Protein 3OML (pdb70)

Solvent-accessible surface area: 28308 Å² total; per-residue (Å²): 158,169,16,103,78,58,78,0,13,0,1,26,0,21,68,39,39,0,81,17,2,0,37,38,2,12,115,98,41,3,100,2,12,0,24,101,11,101,115,1,12,95,62,2,118,180,52,67,29,120,6,74,45,15,222,48,58,10,70,68,0,66,136,2,30,169,15,2,0,5,23,23,43,75,109,60,68,90,47,126,144,164,30,58,149,106,10,109,63,68,0,18,26,16,7,44,112,0,9,88,85,0,6,87,24,10,36,59,135,15,93,181,126,93,26,0,3,1,0,0,12,1,12,32,26,9,44,157,43,88,192,23,18,50,0,34,22,42,0,9,70,23,2,13,40,28,1,54,71,21,5,125,119,0,47,237,30,58,0,16,0,1,0,0,0,25,91,220,68,176,66,85,109,142,77,138,86,66,74,86,47,137,56,12,2,65,35,0,8,114,7,0,21,104,62,1,157,56,53,29,9,35,22,20,1,9,42,57,147,47,52,122,33,92,147,65,108,18,108,27,40,59,58,62,60,30,67,138,49,103,78,61,148,128,64,39,170,117,22,139,88,81,42,68,61,104,96,70,32,132,89,44,62,56,149,74,89,36,72,42,44,113,113,95,64,69,90,102,10,148,144,44,15,48,108,44,38,64,57,45,27,137,10,91,22,161,71,4,30,38,1,1,76,0,0,21,3,27,103,174,52,92,85,6,64,51,4,16,95,81,106,40,111,92,27,24,6,3,0,0,2,0,3,2,3,1,10,48,4,34,91,77,58,129,187,156,103,47,19,38,0,27,1,34,9,44,50,123,51,41,53,50,33,38,1,65,3,55,0,82,61,68,14,95,19,123,106,74,90,2,30,13,27,0,18,47,4,53,3,60,30,130,114,47,136,43,3,1,100,5,12,0,14,19,61,70,112,80,156,88,91,96,53,26,32,84,56,61,115,43,21,159,116,161,34,78,21,77,22,122,38,95,3,58,152,96,12,2,38,61,1,56,118,15,15,16,146,49,60,26,19,73,48,73,122,83,0,111,138,51,62,47,184,55,29,20,5,4,28,7,0,3,3,0,3,0,0,15,0,0,1,56,79,55,4,98,7,59,19,66,70,1,63,2,0,2,0,102,30,32,29,70,4,72,21,30,27,21,0,71,0,2,0,2,106,88,53,86,69,0,4,2,72,0,12,2,66,101,82,55,132,69,3,1,11,18,2,8,0,30,18,143

InterPro domains:
  IPR002347 Short-chain dehydrogenase/reductase SDR [PF00106] (13-199)
  IPR002347 Short-chain dehydrogenase/reductase SDR [PR00080] (94-105)
  IPR002347 Short-chain dehydrogenase/reductase SDR [PR00080] (147-155)
  IPR002347 Short-chain dehydrogenase/reductase SDR [PR00080] (167-186)
  IPR002347 Short-chain dehydrogenase/reductase SDR [PR00081] (14-31)
  IPR002347 Short-chain dehydrogenase/reductase SDR [PR00081] (94-105)
  IPR002347 Short-chain dehydrogenase/reductase SDR [PR00081] (141-157)
  IPR002347 Short-chain dehydrogenase/reductase SDR [PR00081] (167-186)
  IPR002539 MaoC-like dehydratase domain [PF01575] (468-585)
  IPR020904 Short-chain dehydrogenase/reductase, conserved site [PS00061] (154-182)
  IPR029069 HotDog domain superfamily [SSF54637] (316-460)
  IPR029069 HotDog domain superfamily [SSF54637] (471-588)
  IPR036291 NAD(P)-binding domain superfamily [SSF51735] (8-253)
  IPR051687 Peroxisomal Beta-Oxidation Enzymes [PTHR45024] (7-593)
  IPR054357 Peroxisomal multifunctional enzyme type 2-like, N-terminal domain [PF22622] (318-450)
  IPR057326 Ketoreductase domain [SM00822] (13-206)

CATH classification: 3.40.50.720 (+2 more: 1.10.287.4290, 3.10.129.10)

B-factor: mean 65.85, std 28.82, range [20.0, 163.74]

Nearest PDB structures (foldseek):
  3oml-assembly1_A  TM=1.002E+00  e=0.000E+00  Drosophila melanogaster
  1s9c-assembly4_H  TM=9.580E-01  e=1.812E-35  Homo sapiens
  1s9c-assembly6_K  TM=9.482E-01  e=1.812E-35  Homo sapiens
  1s9c-assembly2_C  TM=9.251E-01  e=4.305E-36  Homo sapiens
  1s9c-assembly2_D  TM=9.267E-01  e=1.200E-33  Homo sapiens

Structure (mmCIF, N/CA/C/O backbone):
data_3OML
#
_entry.id   3OML
#
_cell.length_a   114.480
_cell.length_b   114.480
_cell.length_c   89.110
_cell.angle_alpha   90.00
_cell.angle_beta   90.00
_cell.angle_gamma   90.00
#
_symmetry.space_group_name_H-M   'P 43 21 2'
#
loop_
_entity.id
_entity.type
_entity.pdbx_description
1 polymer 'Peroxisomal Multifunctional Enzyme Type 2, CG3415'
2 water water
#
loop_
_atom_site.group_PDB
_atom_site.id
_atom_site.type_symbol
_atom_site.label_atom_id
_atom_site.label_alt_id
_atom_site.label_comp_id
_atom_site.label_asym_id
_atom_site.label_entity_id
_atom_site.label_seq_id
_atom_site.pdbx_PDB_ins_code
_atom_site.Cartn_x
_atom_site.Cartn_y
_atom_site.Cartn_z
_atom_site.occupancy
_atom_site.B_iso_or_equiv
_atom_site.auth_seq_id
_atom_site.auth_comp_id
_atom_site.auth_asym_id
_atom_site.auth_atom_id
_atom_site.pdbx_PDB_model_num
ATOM 1 N N . LEU A 1 15 ? -41.885 34.102 18.786 1.00 111.80 8 LEU A N 1
ATOM 2 C CA . LEU A 1 15 ? -43.310 34.547 18.699 1.00 109.05 8 LEU A CA 1
ATOM 3 C C . LEU A 1 15 ? -44.265 33.379 18.471 1.00 109.37 8 LEU A C 1
ATOM 4 O O . LEU A 1 15 ? -44.411 32.889 17.346 1.00 106.12 8 LEU A O 1
ATOM 9 N N . ARG A 1 16 ? -44.929 32.957 19.545 1.00 113.79 9 ARG A N 1
ATOM 10 C CA . ARG A 1 16 ? -45.759 31.753 19.531 1.00 115.55 9 ARG A CA 1
ATOM 11 C C . ARG A 1 16 ? -47.236 31.983 19.846 1.00 114.99 9 ARG A C 1
ATOM 12 O O . ARG A 1 16 ? -47.655 33.093 20.183 1.00 113.28 9 ARG A O 1
ATOM 20 N N . TYR A 1 17 ? -48.011 30.905 19.737 1.00 116.67 10 TYR A N 1
ATOM 21 C CA . TYR A 1 17 ? -49.457 30.930 19.962 1.00 116.85 10 TYR A CA 1
ATOM 22 C C . TYR A 1 17 ? -49.895 29.854 20.962 1.00 123.60 10 TYR A C 1
ATOM 23 O O . TYR A 1 17 ? -50.895 29.155 20.756 1.00 124.50 10 TYR A O 1
ATOM 32 N N . ASP A 1 18 ? -49.139 29.722 22.045 1.00 128.52 11 ASP A N 1
ATOM 33 C CA . ASP A 1 18 ? -49.491 28.776 23.087 1.00 135.67 11 ASP A CA 1
ATOM 34 C C . ASP A 1 18 ? -50.773 29.225 23.786 1.00 137.07 11 ASP A C 1
ATOM 35 O O . ASP A 1 18 ? -51.024 30.429 23.923 1.00 134.18 11 ASP A O 1
ATOM 40 N N . GLY A 1 19 ? -51.593 28.248 24.175 1.00 141.38 12 GLY A N 1
ATOM 41 C CA . GLY A 1 19 ? -52.877 28.494 24.826 1.00 143.45 12 GLY A CA 1
ATOM 42 C C . GLY A 1 19 ? -53.941 29.144 23.958 1.00 137.45 12 GLY A C 1
ATOM 43 O O . GLY A 1 19 ? -54.863 29.775 24.487 1.00 138.40 12 GLY A O 1
ATOM 44 N N . ARG A 1 20 ? -53.814 28.989 22.636 1.00 131.56 13 ARG A N 1
ATOM 45 C CA . ARG A 1 20 ? -54.739 29.576 21.657 1.00 125.41 13 ARG A CA 1
ATOM 46 C C . ARG A 1 20 ? -55.381 28.514 20.750 1.00 125.08 13 ARG A C 1
ATOM 47 O O . ARG A 1 20 ? -54.704 27.592 20.290 1.00 125.84 13 ARG A O 1
ATOM 55 N N . VAL A 1 21 ? -56.678 28.666 20.481 1.00 124.13 14 VAL A N 1
ATOM 56 C CA . VAL A 1 21 ? -57.398 27.809 19.529 1.00 123.63 14 VAL A CA 1
ATOM 57 C C . VAL A 1 21 ? -57.790 28.624 18.295 1.00 116.78 14 VAL A C 1
ATOM 58 O O . VAL A 1 21 ? -58.449 29.655 18.421 1.00 114.75 14 VAL A O 1
ATOM 62 N N . ALA A 1 22 ? -57.385 28.154 17.112 1.00 113.41 15 ALA A N 1
ATOM 63 C CA . ALA A 1 22 ? -57.705 28.813 15.845 1.00 107.00 15 ALA A CA 1
ATOM 64 C C . ALA A 1 22 ? -58.593 27.969 14.931 1.00 107.24 15 ALA A C 1
ATOM 65 O O . ALA A 1 22 ? -58.408 26.757 14.823 1.00 110.88 15 ALA A O 1
ATOM 67 N N . VAL A 1 23 ? -59.535 28.628 14.256 1.00 103.55 16 VAL A N 1
ATOM 68 C CA . VAL A 1 23 ? -60.412 27.971 13.286 1.00 103.12 16 VAL A CA 1
ATOM 69 C C . VAL A 1 23 ? -60.184 28.537 11.884 1.00 96.80 16 VAL A C 1
ATOM 70 O O . VAL A 1 23 ? -60.332 29.741 11.654 1.00 93.16 16 VAL A O 1
ATOM 74 N N . VAL A 1 24 ? -59.809 27.662 10.953 1.00 95.87 17 VAL A N 1
ATOM 75 C CA . VAL A 1 24 ? -59.622 28.051 9.562 1.00 90.28 17 VAL A CA 1
ATOM 76 C C . VAL A 1 24 ? -60.623 27.342 8.650 1.00 91.17 17 VAL A C 1
ATOM 77 O O . VAL A 1 24 ? -60.652 26.118 8.583 1.00 94.69 17 VAL A O 1
ATOM 81 N N . THR A 1 25 ? -61.445 28.129 7.961 1.00 87.93 18 THR A N 1
ATOM 82 C CA . THR A 1 25 ? -62.346 27.603 6.945 1.00 88.37 18 THR A CA 1
ATOM 83 C C . THR A 1 25 ? -61.610 27.509 5.616 1.00 85.22 18 THR A C 1
ATOM 84 O O . THR A 1 25 ? -60.716 28.316 5.335 1.00 79.97 18 THR A O 1
ATOM 88 N N . GLY A 1 26 ? -61.993 26.520 4.808 1.00 87.67 19 GLY A N 1
ATOM 89 C CA . GLY A 1 26 ? -61.327 26.225 3.539 1.00 85.81 19 GLY A CA 1
ATOM 90 C C . GLY A 1 26 ? -59.859 25.903 3.730 1.00 84.80 19 GLY A C 1
ATOM 91 O O . GLY A 1 26 ? -59.015 26.289 2.909 1.00 81.09 19 GLY A O 1
ATOM 92 N N . ALA A 1 27 ? -59.563 25.211 4.828 1.00 88.44 20 ALA A N 1
ATOM 93 C CA . ALA A 1 27 ? -58.200 24.853 5.206 1.00 88.66 20 ALA A CA 1
ATOM 94 C C . ALA A 1 27 ? -57.724 23.587 4.507 1.00 91.34 20 ALA A C 1
ATOM 95 O O . ALA A 1 27 ? -56.589 23.152 4.713 1.00 91.84 20 ALA A O 1
ATOM 97 N N . GLY A 1 28 ? -58.597 22.996 3.692 1.00 93.47 21 GLY A N 1
ATOM 98 C CA . GLY A 1 28 ? -58.258 21.805 2.920 1.00 96.13 21 GLY A CA 1
ATOM 99 C C . GLY A 1 28 ? -57.116 22.060 1.955 1.00 91.98 21 GLY A C 1
ATOM 100 O O . GLY A 1 28 ? -56.299 21.170 1.719 1.00 93.95 21 GLY A O 1
ATOM 101 N N . ALA A 1 29 ? -57.052 23.282 1.418 1.00 86.75 22 ALA A N 1
ATOM 102 C CA . ALA A 1 29 ? -56.080 23.646 0.380 1.00 82.57 22 ALA A CA 1
ATOM 103 C C . ALA A 1 29 ? -55.684 25.135 0.385 1.00 77.26 22 ALA A C 1
ATOM 104 O O . ALA A 1 29 ? -56.200 25.930 1.180 1.00 76.19 22 ALA A O 1
ATOM 106 N N . GLY A 1 30 ? -54.739 25.487 -0.492 1.00 74.05 23 GLY A N 1
ATOM 107 C CA . GLY A 1 30 ? -54.357 26.875 -0.757 1.00 68.74 23 GLY A CA 1
ATOM 108 C C . GLY A 1 30 ? -53.975 27.712 0.453 1.00 67.50 23 GLY A C 1
ATOM 109 O O . GLY A 1 30 ? -53.233 27.246 1.328 1.00 69.33 23 GLY A O 1
ATOM 110 N N . LEU A 1 31 ? -54.477 28.952 0.489 1.00 64.32 24 LEU A N 1
ATOM 111 C CA . LEU A 1 31 ? -54.304 29.866 1.634 1.00 63.34 24 LEU A CA 1
ATOM 112 C C . LEU A 1 31 ? -54.675 29.232 2.987 1.00 67.51 24 LEU A C 1
ATOM 113 O O . LEU A 1 31 ? -53.867 29.233 3.922 1.00 68.46 24 LEU A O 1
ATOM 118 N N . GLY A 1 32 ? -55.886 28.682 3.074 1.00 70.44 25 GLY A N 1
ATOM 119 C CA . GLY A 1 32 ? -56.374 28.032 4.299 1.00 75.24 25 GLY A CA 1
ATOM 120 C C . GLY A 1 32 ? -55.414 26.991 4.836 1.00 78.66 25 GLY A C 1
ATOM 121 O O . GLY A 1 32 ? -54.986 27.062 5.988 1.00 80.42 25 GLY A O 1
ATOM 122 N N . ARG A 1 33 ? -55.073 26.027 3.985 1.00 80.35 26 ARG A N 1
ATOM 123 C CA . ARG A 1 33 ? -54.101 24.991 4.311 1.00 83.64 26 ARG A CA 1
ATOM 124 C C . ARG A 1 33 ? -52.856 25.566 4.991 1.00 82.22 26 ARG A C 1
ATOM 125 O O . ARG A 1 33 ? -52.444 25.071 6.041 1.00 85.52 26 ARG A O 1
ATOM 133 N N . GLU A 1 34 ? -52.266 26.607 4.404 1.00 77.51 27 GLU A N 1
ATOM 134 C CA . GLU A 1 34 ? -51.028 27.162 4.946 1.00 76.47 27 GLU A CA 1
ATOM 135 C C . GLU A 1 34 ? -51.228 27.974 6.223 1.00 76.31 27 GLU A C 1
ATOM 136 O O . GLU A 1 34 ? -50.321 28.033 7.064 1.00 77.63 27 GLU A O 1
ATOM 142 N N . TYR A 1 35 ? -52.402 28.593 6.373 1.00 74.89 28 TYR A N 1
ATOM 143 C CA . TYR A 1 35 ? -52.778 29.202 7.661 1.00 75.53 28 TYR A CA 1
ATOM 144 C C . TYR A 1 35 ? -52.808 28.119 8.734 1.00 81.06 28 TYR A C 1
ATOM 145 O O . TYR A 1 35 ? -52.349 28.335 9.854 1.00 82.84 28 TYR A O 1
ATOM 154 N N . ALA A 1 36 ? -53.337 26.952 8.369 1.00 84.24 29 ALA A N 1
ATOM 155 C CA . ALA A 1 36 ? -53.410 25.800 9.272 1.00 90.47 29 ALA A CA 1
ATOM 156 C C . ALA A 1 36 ? -52.033 25.356 9.771 1.00 92.68 29 ALA A C 1
ATOM 157 O O . ALA A 1 36 ? -51.813 25.255 10.981 1.00 96.27 29 ALA A O 1
ATOM 159 N N . LEU A 1 37 ? -51.116 25.121 8.834 1.00 91.21 30 LEU A N 1
ATOM 160 C CA . LEU A 1 37 ? -49.757 24.636 9.130 1.00 93.64 30 LEU A CA 1
ATOM 161 C C . LEU A 1 37 ? -48.931 25.578 10.009 1.00 93.08 30 LEU A C 1
ATOM 162 O O . LEU A 1 37 ? -48.297 25.134 10.971 1.00 97.32 30 LEU A O 1
ATOM 167 N N . LEU A 1 38 ? -48.935 26.865 9.666 1.00 88.57 31 LEU A N 1
ATOM 168 C CA . LEU A 1 38 ? -48.175 27.872 10.404 1.00 87.83 31 LEU A CA 1
ATOM 169 C C . LEU A 1 38 ? -48.711 28.078 11.827 1.00 91.33 31 LEU A C 1
ATOM 170 O O . LEU A 1 38 ? -47.934 28.126 12.783 1.00 94.42 31 LEU A O 1
ATOM 175 N N . PHE A 1 39 ? -50.031 28.190 11.967 1.00 91.47 32 PHE A N 1
ATOM 176 C CA . PHE A 1 39 ? -50.653 28.269 13.292 1.00 95.30 32 PHE A CA 1
ATOM 177 C C . PHE A 1 39 ? -50.247 27.085 14.188 1.00 101.93 32 PHE A C 1
ATOM 178 O O . PHE A 1 39 ? -49.892 27.275 15.354 1.00 105.53 32 PHE A O 1
ATOM 186 N N . ALA A 1 40 ? -50.295 25.871 13.637 1.00 104.04 33 ALA A N 1
ATOM 187 C CA . ALA A 1 40 ? -49.869 24.668 14.358 1.00 110.45 33 ALA A CA 1
ATOM 188 C C . ALA A 1 40 ? -48.354 24.651 14.555 1.00 111.28 33 ALA A C 1
ATOM 189 O O . ALA A 1 40 ? -47.870 24.296 15.630 1.00 116.14 33 ALA A O 1
ATOM 191 N N . GLU A 1 41 ? -47.617 25.047 13.516 1.00 106.96 34 GLU A N 1
ATOM 192 C CA . GLU A 1 41 ? -46.159 25.174 13.580 1.00 107.42 34 GLU A CA 1
ATOM 193 C C . GLU A 1 41 ? -45.715 25.967 14.812 1.00 109.72 34 GLU A C 1
ATOM 194 O O . GLU A 1 41 ? -44.766 25.577 15.496 1.00 113.53 34 GLU A O 1
ATOM 200 N N . ARG A 1 42 ? -46.425 27.061 15.100 1.00 107.55 35 ARG A N 1
ATOM 201 C CA . ARG A 1 42 ? -46.063 27.956 16.207 1.00 109.25 35 ARG A CA 1
ATOM 202 C C . ARG A 1 42 ? -46.937 27.821 17.462 1.00 113.60 35 ARG A C 1
ATOM 203 O O . ARG A 1 42 ? -47.220 28.812 18.135 1.00 113.44 35 ARG A O 1
ATOM 211 N N . GLY A 1 43 ? -47.360 26.598 17.774 1.00 118.03 36 GLY A N 1
ATOM 212 C CA . GLY A 1 43 ? -47.947 26.305 19.081 1.00 123.35 36 GLY A CA 1
ATOM 213 C C . GLY A 1 43 ? -49.461 26.254 19.230 1.00 123.62 36 GLY A C 1
ATOM 214 O O . GLY A 1 43 ? -49.956 25.644 20.179 1.00 129.29 36 GLY A O 1
ATOM 215 N N . ALA A 1 44 ? -50.205 26.893 18.325 1.00 117.64 37 ALA A N 1
ATOM 216 C CA . ALA A 1 44 ? -51.674 26.907 18.429 1.00 117.81 37 ALA A CA 1
ATOM 217 C C . ALA A 1 44 ? -52.308 25.558 18.078 1.00 120.74 37 ALA A C 1
ATOM 218 O O . ALA A 1 44 ? -51.820 24.852 17.189 1.00 119.74 37 ALA A O 1
ATOM 220 N N . LYS A 1 45 ? -53.386 25.203 18.780 1.00 124.47 38 LYS A N 1
ATOM 221 C CA . LYS A 1 45 ? -54.173 24.027 18.408 1.00 127.11 38 LYS A CA 1
ATOM 222 C C . LYS A 1 45 ? -55.337 24.421 17.490 1.00 122.91 38 LYS A C 1
ATOM 223 O O . LYS A 1 45 ? -56.129 25.318 17.802 1.00 121.20 38 LYS A O 1
ATOM 229 N N . VAL A 1 46 ? -55.402 23.733 16.350 1.00 121.32 39 VAL A N 1
ATOM 230 C CA . VAL A 1 46 ? -56.103 24.203 15.149 1.00 116.01 39 VAL A CA 1
ATOM 231 C C . VAL A 1 46 ? -57.288 23.312 14.755 1.00 119.25 39 VAL A C 1
ATOM 232 O O . VAL A 1 46 ? -57.257 22.093 14.953 1.00 124.52 39 VAL A O 1
ATOM 236 N N . VAL A 1 47 ? -58.326 23.935 14.197 1.00 116.41 40 VAL A N 1
ATOM 237 C CA . VAL A 1 47 ? -59.422 23.214 13.553 1.00 118.55 40 VAL A CA 1
ATOM 238 C C . VAL A 1 47 ? -59.377 23.450 12.040 1.00 113.28 40 VAL A C 1
ATOM 239 O O . VAL A 1 47 ? -59.576 24.575 11.569 1.00 107.95 40 VAL A O 1
ATOM 243 N N . VAL A 1 48 ? -59.095 22.382 11.292 1.00 114.93 41 VAL A N 1
ATOM 244 C CA . VAL A 1 48 ? -59.104 22.427 9.833 1.00 111.02 41 VAL A CA 1
ATOM 245 C C . VAL A 1 48 ? -60.523 22.135 9.331 1.00 113.24 41 VAL A C 1
ATOM 246 O O . VAL A 1 48 ? -60.988 21.005 9.391 1.00 118.97 41 VAL A O 1
ATOM 250 N N . ASN A 1 49 ? -61.225 23.168 8.873 1.00 109.83 42 ASN A N 1
ATOM 251 C CA . ASN A 1 49 ? -62.592 22.998 8.371 1.00 111.98 42 ASN A CA 1
ATOM 252 C C . ASN A 1 49 ? -62.652 22.136 7.097 1.00 113.10 42 ASN A C 1
ATOM 253 O O . ASN A 1 49 ? -62.224 22.552 6.018 1.00 109.11 42 ASN A O 1
ATOM 258 N N . ALA A 1 64 ? -60.643 16.141 2.141 1.00 129.04 57 ALA A N 1
ATOM 259 C CA . ALA A 1 64 ? -59.856 17.368 2.038 1.00 122.24 57 ALA A CA 1
ATOM 260 C C . ALA A 1 64 ? -59.258 17.788 3.381 1.00 121.51 57 ALA A C 1
ATOM 261 O O . ALA A 1 64 ? -58.049 18.025 3.482 1.00 118.38 57 ALA A O 1
ATOM 263 N N . ALA A 1 65 ? -60.114 17.874 4.401 1.00 124.67 58 ALA A N 1
ATOM 264 C CA . ALA A 1 65 ? -59.714 18.296 5.742 1.00 124.76 58 ALA A CA 1
ATOM 265 C C . ALA A 1 65 ? -58.796 17.286 6.419 1.00 128.97 58 ALA A C 1
ATOM 266 O O . ALA A 1 65 ? -57.788 17.664 7.024 1.00 126.78 58 ALA A O 1
ATOM 268 N N . ASP A 1 66 ? -59.154 16.007 6.300 1.00 135.21 59 ASP A N 1
ATOM 269 C CA . ASP A 1 66 ? -58.406 14.905 6.899 1.00 140.31 59 ASP A CA 1
ATOM 270 C C . A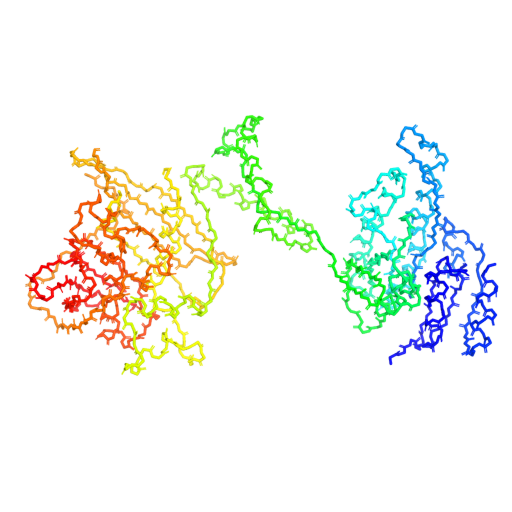SP A 1 66 ? -56.943 14.869 6.439 1.00 137.11 59 ASP A C 1
ATOM 271 O O . ASP A 1 66 ? -56.042 14.653 7.254 1.00 138.60 59 ASP A O 1
ATOM 276 N N . ILE A 1 67 ? -56.713 15.102 5.144 1.00 133.01 60 ILE A N 1
ATOM 277 C CA . ILE A 1 67 ? -55.357 15.165 4.587 1.00 129.77 60 ILE A CA 1
ATOM 278 C C . ILE A 1 67 ? -54.492 16.220 5.285 1.00 125.79 60 ILE A C 1
ATOM 279 O O . ILE A 1 67 ? -53.307 15.981 5.533 1.00 126.05 60 ILE A O 1
ATOM 284 N N . VAL A 1 68 ? -55.090 17.371 5.605 1.00 122.49 61 VAL A N 1
ATOM 285 C CA . VAL A 1 68 ? -54.391 18.453 6.305 1.00 118.79 61 VAL A CA 1
ATOM 286 C C . VAL A 1 68 ? -54.186 18.159 7.795 1.00 123.18 61 VAL A C 1
ATOM 287 O O . VAL A 1 68 ? -53.126 18.456 8.352 1.00 122.04 61 VAL A O 1
ATOM 291 N N . VAL A 1 69 ? -55.195 17.575 8.435 1.00 128.63 62 VAL A N 1
ATOM 292 C CA . VAL A 1 69 ? -55.078 17.167 9.835 1.00 134.25 62 VAL A CA 1
ATOM 293 C C . VAL A 1 69 ? -53.903 16.202 10.041 1.00 137.67 62 VAL A C 1
ATOM 294 O O . VAL A 1 69 ? -53.031 16.451 10.873 1.00 138.01 62 VAL A O 1
ATOM 298 N N . ASP A 1 70 ? -53.871 15.126 9.257 1.00 140.40 63 ASP A N 1
ATOM 299 C CA . ASP A 1 70 ? -52.834 14.095 9.371 1.00 144.51 63 ASP A CA 1
ATOM 300 C C . ASP A 1 70 ? -51.434 14.647 9.114 1.00 140.29 63 ASP A C 1
ATOM 301 O O . ASP A 1 70 ? -50.454 14.171 9.696 1.00 143.09 63 ASP A O 1
ATOM 306 N N . GLU A 1 71 ? -51.362 15.655 8.243 1.00 133.85 64 GLU A N 1
ATOM 307 C CA . GLU A 1 71 ? -50.111 16.329 7.892 1.00 129.57 64 GLU A CA 1
ATOM 308 C C . GLU A 1 71 ? -49.633 17.304 8.970 1.00 128.50 64 GLU A C 1
ATOM 309 O O . GLU A 1 71 ? -48.423 17.472 9.163 1.00 127.94 64 GLU A O 1
ATOM 315 N N . ILE A 1 72 ? -50.582 17.954 9.648 1.00 128.31 65 ILE A N 1
ATOM 316 C CA . ILE A 1 72 ? -50.273 18.804 10.794 1.00 127.98 65 ILE A CA 1
ATOM 317 C C . ILE A 1 72 ? -49.773 17.947 11.953 1.00 134.60 65 ILE A C 1
ATOM 318 O O . ILE A 1 72 ? -48.774 18.283 12.595 1.00 135.02 65 ILE A O 1
ATOM 323 N N . ARG A 1 73 ? -50.469 16.834 12.192 1.00 139.96 66 ARG A N 1
ATOM 324 C CA . ARG A 1 73 ? -50.157 15.904 13.277 1.00 146.98 66 ARG A CA 1
ATOM 325 C C . ARG A 1 73 ? -48.766 15.296 13.122 1.00 148.32 66 ARG A C 1
ATOM 326 O O . ARG A 1 73 ? -47.971 15.313 14.061 1.00 151.02 66 ARG A O 1
ATOM 334 N N . LYS A 1 74 ? -48.482 14.776 11.927 1.00 146.52 67 LYS A N 1
ATOM 335 C CA . LYS A 1 74 ? -47.196 14.150 11.615 1.00 148.08 67 LYS A CA 1
ATOM 336 C C . LYS A 1 74 ? -46.022 15.118 11.745 1.00 144.33 67 LYS A C 1
ATOM 337 O O . LYS A 1 74 ? -44.912 14.715 12.097 1.00 147.17 67 LYS A O 1
ATOM 343 N N . ALA A 1 75 ? -46.282 16.393 11.460 1.00 138.61 68 ALA A N 1
ATOM 344 C CA . ALA A 1 75 ? -45.292 17.459 11.618 1.00 134.96 68 ALA A CA 1
ATOM 345 C C . ALA A 1 75 ? -45.070 17.833 13.088 1.00 138.52 68 ALA A C 1
ATOM 346 O O . ALA A 1 75 ? -44.229 18.681 13.399 1.00 136.48 68 ALA A O 1
ATOM 348 N N . GLY A 1 76 ? -45.827 17.192 13.980 1.00 144.18 69 GLY A N 1
ATOM 349 C CA . GLY A 1 76 ? -45.702 17.395 15.422 1.00 148.58 69 GLY A CA 1
ATOM 350 C C . GLY A 1 76 ? -46.560 18.536 15.934 1.00 145.92 69 GLY A C 1
ATOM 351 O O . GLY A 1 76 ? -46.035 19.563 16.374 1.00 143.80 69 GLY A O 1
ATOM 352 N N . GLY A 1 77 ? -47.881 18.352 15.879 1.00 146.33 70 GLY A N 1
ATOM 353 C CA . GLY A 1 77 ? -48.832 19.370 16.335 1.00 143.98 70 GLY A CA 1
ATOM 354 C C . GLY A 1 77 ? -50.213 18.821 16.655 1.00 147.49 70 GLY A C 1
ATOM 355 O O . GLY A 1 77 ? -50.513 17.663 16.349 1.00 151.29 70 GLY A O 1
ATOM 356 N N . GLU A 1 78 ? -51.050 19.658 17.272 1.00 146.55 71 GLU A N 1
ATOM 357 C CA . GLU A 1 78 ? -52.415 19.281 17.644 1.00 149.68 71 GLU A CA 1
ATOM 358 C C . GLU A 1 78 ? -53.452 19.970 16.762 1.00 143.88 71 GLU A C 1
ATOM 359 O O . GLU A 1 78 ? -53.420 21.189 16.594 1.00 138.33 71 GLU A O 1
ATOM 365 N N . ALA A 1 79 ? -54.365 19.177 16.203 1.00 145.50 72 ALA A N 1
ATOM 366 C CA . ALA A 1 79 ? -55.408 19.680 15.306 1.00 141.09 72 ALA A CA 1
ATOM 367 C C . ALA A 1 79 ? -56.552 18.682 15.142 1.00 145.79 72 ALA A C 1
ATOM 368 O O . ALA A 1 79 ? -56.335 17.475 15.180 1.00 150.75 72 ALA A O 1
ATOM 370 N N . VAL A 1 80 ? -57.765 19.195 14.948 1.00 144.41 73 VAL A N 1
ATOM 371 C CA . VAL A 1 80 ? -58.932 18.358 14.665 1.00 148.64 73 VAL A CA 1
ATOM 372 C C . VAL A 1 80 ? -59.545 18.704 13.306 1.00 143.67 73 VAL A C 1
ATOM 373 O O . VAL A 1 80 ? -59.394 19.828 12.814 1.00 137.10 73 VAL A O 1
ATOM 377 N N . ALA A 1 81 ? -60.229 17.733 12.703 1.00 147.06 74 ALA A N 1
ATOM 378 C CA . ALA A 1 81 ? -60.887 17.934 11.409 1.00 143.58 74 ALA A CA 1
ATOM 379 C C . ALA A 1 81 ? -62.314 18.454 11.575 1.00 144.43 74 ALA A C 1
ATOM 380 O O . ALA A 1 81 ? -62.912 18.318 12.644 1.00 149.34 74 ALA A O 1
ATOM 382 N N . ASP A 1 82 ? -62.843 19.060 10.511 1.00 139.74 75 ASP A N 1
ATOM 383 C CA . ASP A 1 82 ? -64.224 19.543 10.479 1.00 140.14 75 ASP A CA 1
ATOM 384 C C . ASP A 1 82 ? -64.763 19.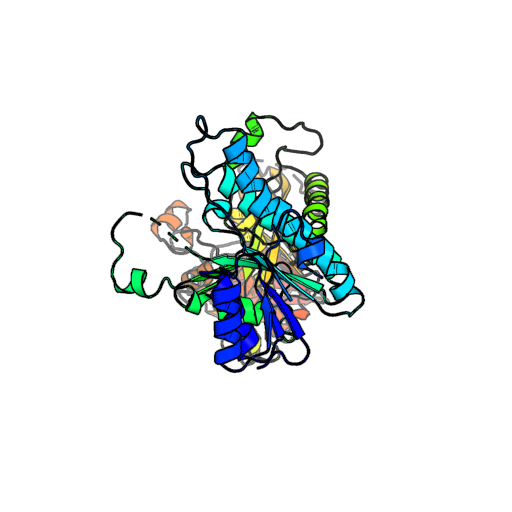473 9.051 1.00 137.88 75 ASP A C 1
ATOM 385 O O . ASP A 1 82 ? -64.114 19.938 8.124 1.00 132.24 75 ASP A O 1
ATOM 390 N N . TYR A 1 83 ? -65.947 18.890 8.882 1.00 142.65 76 TYR A N 1
ATOM 391 C CA . TYR A 1 83 ? -66.540 18.721 7.554 1.00 141.52 76 TYR A CA 1
ATOM 392 C C . TYR A 1 83 ? -67.727 19.644 7.270 1.00 139.52 76 TYR A C 1
ATOM 393 O O . TYR A 1 83 ? -68.392 19.500 6.243 1.00 139.95 76 TYR A O 1
ATOM 402 N N . ASN A 1 84 ? -67.980 20.593 8.169 1.00 137.59 77 ASN A N 1
ATOM 403 C CA . ASN A 1 84 ? -69.168 21.446 8.097 1.00 136.67 77 ASN A CA 1
ATOM 404 C C . ASN A 1 84 ? -69.101 22.527 7.026 1.00 129.80 77 ASN A C 1
ATOM 405 O O . ASN A 1 84 ? -68.021 23.033 6.715 1.00 123.98 77 ASN A O 1
ATOM 410 N N . SER A 1 85 ? -70.255 22.866 6.454 1.00 130.61 78 SER A N 1
ATOM 411 C CA . SER A 1 85 ? -70.338 23.989 5.515 1.00 124.80 78 SER A CA 1
ATOM 412 C C . SER A 1 85 ? -70.388 25.309 6.278 1.00 120.61 78 SER A C 1
ATOM 413 O O . SER A 1 85 ? -70.915 25.364 7.393 1.00 123.35 78 SER A O 1
ATOM 416 N N . VAL A 1 86 ? -69.852 26.371 5.671 1.00 113.90 79 VAL A N 1
ATOM 417 C CA . VAL A 1 86 ? -69.762 27.683 6.335 1.00 109.61 79 VAL A CA 1
ATOM 418 C C . VAL A 1 86 ? -71.116 28.349 6.625 1.00 111.37 79 VAL A C 1
ATOM 419 O O . VAL A 1 86 ? -71.238 29.114 7.586 1.00 110.38 79 VAL A O 1
ATOM 423 N N . ILE A 1 87 ? -72.116 28.057 5.794 1.00 114.18 80 ILE A N 1
ATOM 424 C CA . ILE A 1 87 ? -73.507 28.400 6.093 1.00 117.96 80 ILE A CA 1
ATOM 425 C C . ILE A 1 87 ? -73.896 27.963 7.522 1.00 123.32 80 ILE A C 1
ATOM 426 O O . ILE A 1 87 ? -74.597 28.695 8.231 1.00 124.24 80 ILE A O 1
ATOM 431 N N . ASP A 1 88 ? -73.414 26.792 7.944 1.00 127.10 81 ASP A N 1
ATOM 432 C CA . ASP A 1 88 ? -73.717 26.235 9.277 1.00 132.77 81 ASP A CA 1
ATOM 433 C C . ASP A 1 88 ? -72.567 26.408 10.286 1.00 130.90 81 ASP A C 1
ATOM 434 O O . ASP A 1 88 ? -71.983 25.423 10.769 1.00 134.26 81 ASP A O 1
ATOM 439 N N . GLY A 1 89 ? -72.274 27.667 10.618 1.00 126.07 82 GLY A N 1
ATOM 440 C CA . GLY A 1 89 ? -71.085 28.028 11.404 1.00 123.32 82 GLY A CA 1
ATOM 441 C C . GLY A 1 89 ? -71.081 27.623 12.872 1.00 128.44 82 GLY A C 1
ATOM 442 O O . GLY A 1 89 ? -70.015 27.540 13.495 1.00 127.74 82 GLY A O 1
ATOM 443 N N . ALA A 1 90 ? -72.266 27.386 13.429 1.00 133.67 83 ALA A N 1
ATOM 444 C CA . ALA A 1 90 ? -72.390 26.964 14.828 1.00 139.56 83 ALA A CA 1
ATOM 445 C C . ALA A 1 90 ? -71.665 25.640 15.092 1.00 143.48 83 ALA A C 1
ATOM 446 O O . ALA A 1 90 ? -70.956 25.493 16.093 1.00 145.05 83 ALA A O 1
ATOM 448 N N . LYS A 1 91 ? -71.837 24.689 14.179 1.00 145.18 84 LYS A N 1
ATOM 449 C CA . LYS A 1 91 ? -71.190 23.386 14.288 1.00 149.22 84 LYS A CA 1
ATOM 450 C C . LYS A 1 91 ? -69.691 23.465 13.992 1.00 143.78 84 LYS A C 1
ATOM 451 O O . LYS A 1 91 ? -68.916 22.648 14.511 1.00 146.47 84 LYS A O 1
ATOM 457 N N . VAL A 1 92 ? -69.294 24.441 13.161 1.00 136.27 85 VAL A N 1
ATOM 458 C CA . VAL A 1 92 ? -67.878 24.683 12.870 1.00 130.91 85 VAL A CA 1
ATOM 459 C C . VAL A 1 92 ? -67.165 25.113 14.146 1.00 131.35 85 VAL A C 1
ATOM 460 O O . VAL A 1 92 ? -66.194 24.467 14.570 1.00 133.06 85 VAL A O 1
ATOM 464 N N . ILE A 1 93 ? -67.662 26.199 14.748 1.00 130.04 86 ILE A N 1
ATOM 465 C CA . ILE A 1 93 ? -67.097 26.747 15.976 1.00 130.55 86 ILE A CA 1
ATOM 466 C C . ILE A 1 93 ? -66.884 25.664 17.045 1.00 138.13 86 ILE A C 1
ATOM 467 O O . ILE A 1 93 ? -65.748 25.505 17.533 1.00 138.54 86 ILE A O 1
ATOM 472 N N . GLU A 1 94 ? -67.957 24.908 17.377 1.00 144.29 87 GLU A N 1
ATOM 473 C CA . GLU A 1 94 ? -67.864 23.788 18.319 1.00 152.11 87 GLU A CA 1
ATOM 474 C C . GLU A 1 94 ? -67.096 22.596 17.706 1.00 153.24 87 GLU A C 1
ATOM 475 O O . GLU A 1 94 ? -65.758 22.327 18.014 1.00 152.48 87 GLU A O 1
ATOM 481 N N . ILE A 1 105 ? -58.942 32.806 17.678 1.00 96.10 98 ILE A N 1
ATOM 482 C CA . ILE A 1 105 ? -58.618 33.062 16.278 1.00 90.34 98 ILE A CA 1
ATOM 483 C C . ILE A 1 105 ? -59.653 32.413 15.358 1.00 90.14 98 ILE A C 1
ATOM 484 O O . ILE A 1 105 ? -59.960 31.225 15.498 1.00 94.17 98 ILE A O 1
ATOM 489 N N . LEU A 1 106 ? -60.195 33.195 14.428 1.00 85.58 99 LEU A N 1
ATOM 490 C CA . LEU A 1 106 ? -61.011 32.633 13.354 1.00 84.85 99 LEU A CA 1
ATOM 491 C C . LEU A 1 106 ? -60.644 33.281 12.042 1.00 79.10 99 LEU A C 1
ATOM 492 O O . LEU A 1 106 ? -60.802 34.494 11.886 1.00 75.96 99 LEU A O 1
ATOM 497 N N . VAL A 1 107 ? -60.155 32.467 11.106 1.00 78.21 100 VAL A N 1
ATOM 498 C CA . VAL A 1 107 ? -59.851 32.926 9.748 1.00 73.43 100 VAL A CA 1
ATOM 499 C C . VAL A 1 107 ? -60.925 32.389 8.794 1.00 74.28 100 VAL A C 1
ATOM 500 O O . VAL A 1 107 ? -61.012 31.182 8.556 1.00 77.48 100 VAL A O 1
ATOM 504 N N . ASN A 1 108 ? -61.764 33.294 8.291 1.00 72.06 101 ASN A N 1
ATOM 505 C CA . ASN A 1 108 ? -62.770 32.960 7.288 1.00 72.24 101 ASN A CA 1
ATOM 506 C C . ASN A 1 108 ? -62.107 32.938 5.918 1.00 69.54 101 ASN A C 1
ATOM 507 O O . ASN A 1 108 ? -61.739 33.989 5.382 1.00 64.96 101 ASN A O 1
ATOM 512 N N . ASN A 1 109 ? -61.935 31.747 5.351 1.00 71.95 102 ASN A N 1
ATOM 513 C CA . ASN A 1 109 ? -61.220 31.641 4.072 1.00 69.58 102 ASN A CA 1
ATOM 514 C C . ASN A 1 109 ? -61.924 30.785 3.020 1.00 72.17 102 ASN A C 1
ATOM 515 O O . ASN A 1 109 ? -61.528 30.792 1.861 1.00 70.95 102 ASN A O 1
ATOM 520 N N . ALA A 1 110 ? -62.962 30.051 3.408 1.00 76.78 103 ALA A N 1
ATOM 521 C CA . ALA A 1 110 ? -63.698 29.239 2.442 1.00 80.02 103 ALA A CA 1
ATOM 522 C C . ALA A 1 110 ? -64.299 30.121 1.353 1.00 77.72 103 ALA A C 1
ATOM 523 O O . ALA A 1 110 ? -64.642 31.259 1.603 1.00 75.36 103 ALA A O 1
ATOM 525 N N . GLY A 1 111 ? -64.387 29.593 0.137 1.00 79.34 104 GLY A N 1
ATOM 526 C CA . GLY A 1 111 ? -64.909 30.339 -1.010 1.00 77.84 104 GLY A CA 1
ATOM 527 C C . GLY A 1 111 ? -65.316 29.423 -2.149 1.00 81.42 104 GLY A C 1
ATOM 528 O O . GLY A 1 111 ? -65.009 28.227 -2.132 1.00 84.55 104 GLY A O 1
ATOM 529 N N . ILE A 1 112 ? -66.035 29.978 -3.124 1.00 81.36 105 ILE A N 1
ATOM 530 C CA . ILE A 1 112 ? -66.320 29.291 -4.394 1.00 83.80 105 ILE A CA 1
ATOM 531 C C . ILE A 1 112 ? -66.255 30.299 -5.542 1.00 80.58 105 ILE A C 1
ATOM 532 O O . ILE A 1 112 ? -66.286 31.507 -5.322 1.00 77.52 105 ILE A O 1
ATOM 537 N N . LEU A 1 113 ? -66.142 29.807 -6.768 1.00 81.91 106 LEU A N 1
ATOM 538 C CA . LEU A 1 113 ? -66.197 30.679 -7.933 1.00 79.89 106 LEU A CA 1
ATOM 539 C C . LEU A 1 113 ? -67.322 30.256 -8.859 1.00 84.11 106 LEU A C 1
ATOM 540 O O . LEU A 1 113 ? -67.509 29.067 -9.120 1.00 88.26 106 LEU A O 1
ATOM 545 N N . ARG A 1 114 ? -68.079 31.241 -9.328 1.00 83.62 107 ARG A N 1
ATOM 546 C CA . ARG A 1 114 ? -69.072 31.054 -10.376 1.00 87.58 107 ARG A CA 1
ATOM 547 C C . ARG A 1 114 ? -69.067 32.310 -11.242 1.00 85.17 107 ARG A C 1
ATOM 548 O O . ARG A 1 114 ? -69.998 33.121 -11.204 1.00 85.28 107 ARG A O 1
ATOM 556 N N . ASP A 1 115 ? -67.984 32.462 -12.004 1.00 82.94 108 ASP A N 1
ATOM 557 C CA . ASP A 1 115 ? -67.737 33.639 -12.827 1.00 80.84 108 ASP A CA 1
ATOM 558 C C . ASP A 1 115 ? -68.623 33.657 -14.073 1.00 85.22 108 ASP A C 1
ATOM 559 O O . ASP A 1 115 ? -68.469 32.823 -14.969 1.00 88.26 108 ASP A O 1
ATOM 564 N N . ARG A 1 116 ? -69.562 34.601 -14.105 1.00 86.08 109 ARG A N 1
ATOM 565 C CA . ARG A 1 116 ? -70.424 34.832 -15.268 1.00 90.14 109 ARG A CA 1
ATOM 566 C C . ARG A 1 116 ? -70.447 36.317 -15.601 1.00 87.88 109 ARG A C 1
ATOM 567 O O . ARG A 1 116 ? -70.182 37.146 -14.752 1.00 84.02 109 ARG A O 1
ATOM 575 N N . SER A 1 117 ? -70.800 36.637 -16.839 1.00 91.16 110 SER A N 1
ATOM 576 C CA . SER A 1 117 ? -71.115 38.001 -17.261 1.00 90.59 110 SER A CA 1
ATOM 577 C C . SER A 1 117 ? -72.288 38.539 -16.435 1.00 91.08 110 SER A C 1
ATOM 578 O O . SER A 1 117 ? -72.850 37.819 -15.605 1.00 92.70 110 SER A O 1
ATOM 581 N N . LEU A 1 118 ? -72.676 39.792 -16.647 1.00 90.51 111 LEU A N 1
ATOM 582 C CA . LEU A 1 118 ? -73.754 40.359 -15.831 1.00 90.61 111 LEU A CA 1
ATOM 583 C C . LEU A 1 118 ? -75.094 39.769 -16.248 1.00 96.49 111 LEU A C 1
ATOM 584 O O . LEU A 1 118 ? -75.864 39.299 -15.412 1.00 98.01 111 LEU A O 1
ATOM 589 N N . VAL A 1 119 ? -75.370 39.793 -17.543 1.00 100.14 112 VAL A N 1
ATOM 590 C CA . VAL A 1 119 ? -76.654 39.289 -18.037 1.00 106.56 112 VAL A CA 1
ATOM 591 C C . VAL A 1 119 ? -76.742 37.754 -17.943 1.00 109.46 112 VAL A C 1
ATOM 592 O O . VAL A 1 119 ? -77.841 37.190 -17.924 1.00 114.86 112 VAL A O 1
ATOM 596 N N . LYS A 1 120 ? -75.593 37.093 -17.831 1.00 106.02 113 LYS A N 1
ATOM 597 C CA . LYS A 1 120 ? -75.557 35.630 -17.737 1.00 108.87 113 LYS A CA 1
ATOM 598 C C . LYS A 1 120 ? -75.367 35.078 -16.310 1.00 106.46 113 LYS A C 1
ATOM 599 O O . LYS A 1 120 ? -75.068 33.898 -16.133 1.00 107.92 113 LYS A O 1
ATOM 605 N N . THR A 1 121 ? -75.542 35.913 -15.291 1.00 103.21 114 THR A N 1
ATOM 606 C CA . THR A 1 121 ? -75.388 35.435 -13.907 1.00 101.43 114 THR A CA 1
ATOM 607 C C . THR A 1 121 ? -76.749 35.095 -13.292 1.00 105.98 114 THR A C 1
ATOM 608 O O . THR A 1 121 ? -77.604 35.967 -13.099 1.00 106.79 114 THR A O 1
ATOM 612 N N . SER A 1 122 ? -76.944 33.804 -13.024 1.00 109.68 115 SER A N 1
ATOM 613 C CA . SER A 1 122 ? -78.255 33.251 -12.681 1.00 115.41 115 SER A CA 1
ATOM 614 C C . SER A 1 122 ? -78.558 33.352 -11.191 1.00 114.16 115 SER A C 1
ATOM 615 O O . SER A 1 122 ? -77.801 33.971 -10.442 1.00 108.83 115 SER A O 1
ATOM 618 N N . GLU A 1 123 ? -79.668 32.745 -10.772 1.00 119.48 116 GLU A N 1
ATOM 619 C CA . GLU A 1 123 ? -80.045 32.716 -9.362 1.00 119.34 116 GLU A CA 1
ATOM 620 C C . GLU A 1 123 ? -79.051 31.925 -8.520 1.00 116.91 116 GLU A C 1
ATOM 621 O O . GLU A 1 123 ? -78.637 32.389 -7.455 1.00 113.17 116 GLU A O 1
ATOM 627 N N . GLN A 1 124 ? -78.681 30.743 -9.009 1.00 119.26 117 GLN A N 1
ATOM 628 C CA . GLN A 1 124 ? -77.733 29.847 -8.349 1.00 117.77 117 GLN A CA 1
ATOM 629 C C . GLN A 1 124 ? -76.315 30.436 -8.350 1.00 110.27 117 GLN A C 1
ATOM 630 O O . GLN A 1 124 ? -75.539 30.215 -7.415 1.00 107.58 117 GLN A O 1
ATOM 636 N N . ASP A 1 125 ? -75.987 31.178 -9.409 1.00 107.11 118 ASP A N 1
ATOM 637 C CA . ASP A 1 125 ? -74.684 31.834 -9.546 1.00 100.17 118 ASP A CA 1
ATOM 638 C C . ASP A 1 125 ? -74.510 32.933 -8.497 1.00 95.48 118 ASP A C 1
ATOM 639 O O . ASP A 1 125 ? -73.548 32.919 -7.724 1.00 91.66 118 ASP A O 1
ATOM 644 N N . TRP A 1 126 ? -75.455 33.871 -8.464 1.00 96.01 119 TRP A N 1
ATOM 645 C CA . TRP A 1 126 ? -75.483 34.903 -7.420 1.00 92.61 119 TRP A CA 1
ATOM 646 C C . TRP A 1 126 ? -75.483 34.269 -6.036 1.00 93.42 119 TRP A C 1
ATOM 647 O O . TRP A 1 126 ? -74.600 34.555 -5.218 1.00 89.41 119 TRP A O 1
ATOM 658 N N . ASN A 1 127 ? -76.448 33.379 -5.819 1.00 99.00 120 ASN A N 1
ATOM 659 C CA . ASN A 1 127 ? -76.724 32.796 -4.515 1.00 101.60 120 ASN A CA 1
ATOM 660 C C . ASN A 1 127 ? -75.570 32.028 -3.879 1.00 99.70 120 ASN A C 1
ATOM 661 O O . ASN A 1 127 ? -75.289 32.219 -2.700 1.00 98.66 120 ASN A O 1
ATOM 666 N N . LEU A 1 128 ? -74.908 31.169 -4.640 1.00 100.09 121 LEU A N 1
ATOM 667 C CA . LEU A 1 128 ? -73.932 30.259 -4.048 1.00 99.87 121 LEU A CA 1
ATOM 668 C C . LEU A 1 128 ? -72.637 30.970 -3.684 1.00 93.56 121 LEU A C 1
ATOM 669 O O . LEU A 1 128 ? -71.967 30.604 -2.715 1.00 93.05 121 LEU A O 1
ATOM 674 N N . VAL A 1 129 ? -72.292 31.987 -4.467 1.00 89.20 122 VAL A N 1
ATOM 675 C CA . VAL A 1 129 ? -71.132 32.819 -4.191 1.00 82.93 122 VAL A CA 1
ATOM 676 C C . VAL A 1 129 ? -71.405 33.750 -2.995 1.00 81.11 122 VAL A C 1
ATOM 677 O O . VAL A 1 129 ? -70.546 33.916 -2.119 1.00 77.85 122 VAL A O 1
ATOM 681 N N . ASN A 1 130 ? -72.604 34.332 -2.946 1.00 82.76 123 ASN A N 1
ATOM 682 C CA . ASN A 1 130 ? -72.963 35.184 -1.815 1.00 81.76 123 ASN A CA 1
ATOM 683 C C . ASN A 1 130 ? -73.107 34.434 -0.506 1.00 84.19 123 ASN A C 1
ATOM 684 O O . ASN A 1 130 ? -72.784 34.971 0.554 1.00 82.26 123 ASN A O 1
ATOM 689 N N . ASP A 1 131 ? -73.570 33.189 -0.603 1.00 89.02 124 ASP A N 1
ATOM 690 C CA . ASP A 1 131 ? -73.747 32.296 0.542 1.00 92.64 124 ASP A CA 1
ATOM 691 C C . ASP A 1 131 ? -72.449 31.843 1.211 1.00 90.58 124 ASP A C 1
ATOM 692 O O . ASP A 1 131 ? -72.350 31.879 2.445 1.00 91.22 124 ASP A O 1
ATOM 697 N N . VAL A 1 132 ? -71.481 31.387 0.409 1.00 88.08 125 VAL A N 1
ATOM 698 C CA . VAL A 1 132 ? -70.234 30.840 0.937 1.00 86.52 125 VAL A CA 1
ATOM 699 C C . VAL A 1 132 ? -69.298 31.947 1.428 1.00 81.52 125 VAL A C 1
ATOM 700 O O . VAL A 1 132 ? -68.711 31.834 2.505 1.00 82.04 125 VAL A O 1
ATOM 704 N N . HIS A 1 133 ? -69.152 33.011 0.640 1.00 77.19 126 HIS A N 1
ATOM 705 C CA . HIS A 1 133 ? -68.266 34.108 1.006 1.00 71.95 126 HIS A CA 1
ATOM 706 C C . HIS A 1 133 ? -68.857 34.994 2.108 1.00 71.94 126 HIS A C 1
ATOM 707 O O . HIS A 1 133 ? -68.327 35.055 3.227 1.00 71.56 126 HIS A O 1
ATOM 714 N N . LEU A 1 134 ? -69.950 35.680 1.783 1.00 72.24 127 LEU A N 1
ATOM 715 C CA . LEU A 1 134 ? -70.502 36.704 2.651 1.00 71.59 127 LEU A CA 1
ATOM 716 C C . LEU A 1 134 ? -71.308 36.081 3.808 1.00 75.99 127 LEU A C 1
ATOM 717 O O . LEU A 1 134 ? -70.903 36.162 4.970 1.00 75.63 127 LEU A O 1
ATOM 722 N N . LYS A 1 135 ? -72.419 35.429 3.483 1.00 80.70 128 LYS A N 1
ATOM 723 C CA . LYS A 1 135 ? -73.277 34.807 4.502 1.00 86.19 128 LYS A CA 1
ATOM 724 C C . LYS A 1 135 ? -72.513 33.835 5.413 1.00 87.70 128 LYS A C 1
ATOM 725 O O . LYS A 1 135 ? -72.675 33.870 6.642 1.00 89.94 128 LYS A O 1
ATOM 731 N N . GLY A 1 136 ? -71.681 32.987 4.802 1.00 86.70 129 GLY A N 1
ATOM 732 C CA . GLY A 1 136 ? -70.832 32.026 5.516 1.00 87.79 129 GLY A CA 1
ATOM 733 C C . GLY A 1 136 ? -69.872 32.627 6.533 1.00 85.00 129 GLY A C 1
ATOM 734 O O . GLY A 1 136 ? -69.804 32.148 7.674 1.00 87.98 129 GLY A O 1
ATOM 735 N N . SER A 1 137 ? -69.126 33.664 6.125 1.00 79.30 130 SER A N 1
ATOM 736 C CA . SER A 1 137 ? -68.270 34.418 7.052 1.00 76.87 130 SER A CA 1
ATOM 737 C C . SER A 1 137 ? -69.066 35.038 8.215 1.00 78.85 130 SER A C 1
ATOM 738 O O . SER A 1 137 ? -68.591 35.069 9.363 1.00 80.00 130 SER A O 1
ATOM 741 N N . PHE A 1 138 ? -70.265 35.535 7.917 1.00 79.57 131 PHE A N 1
ATOM 742 C CA . PHE A 1 138 ? -71.129 36.101 8.951 1.00 81.68 131 PHE A CA 1
ATOM 743 C C . PHE A 1 138 ? -71.485 35.011 9.970 1.00 87.70 131 PHE A C 1
ATOM 744 O O . PHE A 1 138 ? -71.114 35.118 11.140 1.00 89.05 131 PHE A O 1
ATOM 752 N N . LYS A 1 139 ? -72.144 33.947 9.511 1.00 91.58 132 LYS A N 1
ATOM 753 C CA . LYS A 1 139 ? -72.477 32.811 10.365 1.00 98.31 132 LYS A CA 1
ATOM 754 C C . LYS A 1 139 ? -71.326 32.340 11.260 1.00 99.02 132 LYS A C 1
ATOM 755 O O . LYS A 1 139 ? -71.518 32.138 12.459 1.00 102.93 132 LYS A O 1
ATOM 761 N N . CYS A 1 140 ? -70.136 32.180 10.688 1.00 95.88 133 CYS A N 1
ATOM 762 C CA . CYS A 1 140 ? -69.003 31.660 11.457 1.00 97.49 133 CYS A CA 1
ATOM 763 C C . CYS A 1 140 ? -68.452 32.643 12.498 1.00 95.93 133 CYS A C 1
ATOM 764 O O . CYS A 1 140 ? -68.151 32.234 13.632 1.00 99.32 133 CYS A O 1
ATOM 767 N N . THR A 1 141 ? -68.331 33.928 12.116 1.00 91.45 134 THR A N 1
ATOM 768 C CA . THR A 1 141 ? -67.943 34.971 13.065 1.00 90.72 134 THR A CA 1
ATOM 769 C C . THR A 1 141 ? -68.989 35.111 14.182 1.00 94.92 134 THR A C 1
ATOM 770 O O . THR A 1 141 ? -68.640 35.338 15.341 1.00 96.36 134 THR A O 1
ATOM 774 N N . GLN A 1 142 ? -70.259 34.936 13.814 1.00 96.83 135 GLN A N 1
ATOM 775 C CA . GLN A 1 142 ? -71.387 35.054 14.725 1.00 101.21 135 GLN A CA 1
ATOM 776 C C . GLN A 1 142 ? -71.232 34.049 15.861 1.00 106.99 135 GLN A C 1
ATOM 777 O O . GLN A 1 142 ? -71.231 34.428 17.026 1.00 109.26 135 GLN A O 1
ATOM 783 N N . ALA A 1 143 ? -71.037 32.783 15.492 1.00 109.68 136 ALA A N 1
ATOM 784 C CA . ALA A 1 143 ? -70.904 31.669 16.430 1.00 115.90 136 ALA A CA 1
ATOM 785 C C . ALA A 1 143 ? -69.647 31.709 17.311 1.00 115.67 136 ALA A C 1
ATOM 786 O O . ALA A 1 143 ? -69.633 31.137 18.399 1.00 121.65 136 ALA A O 1
ATOM 788 N N . ALA A 1 144 ? -68.606 32.390 16.850 1.00 109.88 137 ALA A N 1
ATOM 789 C CA . ALA A 1 144 ? -67.326 32.432 17.565 1.00 109.46 137 ALA A CA 1
ATOM 790 C C . ALA A 1 144 ? -67.195 33.604 18.552 1.00 108.55 137 ALA A C 1
ATOM 791 O O . ALA A 1 144 ? -66.526 33.487 19.586 1.00 111.39 137 ALA A O 1
ATOM 793 N N . PHE A 1 145 ? -67.845 34.722 18.234 1.00 105.12 138 PHE A N 1
ATOM 794 C CA . PHE A 1 145 ? -67.680 35.962 18.994 1.00 103.56 138 PHE A CA 1
ATOM 795 C C . PHE A 1 145 ? -67.924 35.825 20.511 1.00 109.59 138 PHE A C 1
ATOM 796 O O . PHE A 1 145 ? -67.051 36.207 21.293 1.00 110.05 138 PHE A O 1
ATOM 804 N N . PRO A 1 146 ? -69.081 35.256 20.934 1.00 114.53 139 PRO A N 1
ATOM 805 C CA . PRO A 1 146 ? -69.332 35.151 22.382 1.00 120.68 139 PRO A CA 1
ATOM 806 C C . PRO A 1 146 ? -68.133 34.588 23.149 1.00 123.25 139 PRO A C 1
ATOM 807 O O . PRO A 1 146 ? -67.726 35.162 24.164 1.00 124.84 139 PRO A O 1
ATOM 811 N N . TYR A 1 147 ? -67.578 33.484 22.643 1.00 123.79 140 TYR A N 1
ATOM 812 C CA . TYR A 1 147 ? -66.396 32.831 23.210 1.00 126.20 140 TYR A CA 1
ATOM 813 C C . TYR A 1 147 ? -65.176 33.755 23.308 1.00 122.08 140 TYR A C 1
ATOM 814 O O . TYR A 1 147 ? -64.401 33.657 24.261 1.00 124.99 140 TYR A O 1
ATOM 823 N N . MET A 1 148 ? -65.025 34.650 22.325 1.00 115.51 141 MET A N 1
ATOM 824 C CA . MET A 1 148 ? -63.905 35.602 22.265 1.00 111.57 141 MET A CA 1
ATOM 825 C C . MET A 1 148 ? -64.071 36.821 23.175 1.00 112.40 141 MET A C 1
ATOM 826 O O . MET A 1 148 ? -63.086 37.336 23.721 1.00 112.21 141 MET A O 1
ATOM 831 N N . LYS A 1 149 ? -65.312 37.286 23.315 1.00 113.79 142 LYS A N 1
ATOM 832 C CA . LYS A 1 149 ? -65.624 38.484 24.095 1.00 114.53 142 LYS A CA 1
ATOM 833 C C . LYS A 1 149 ? -65.631 38.228 25.607 1.00 121.88 142 LYS A C 1
ATOM 834 O O . LYS A 1 149 ? -65.104 39.033 26.382 1.00 122.55 142 LYS A O 1
ATOM 840 N N . LYS A 1 150 ? -66.236 37.113 26.018 1.00 127.76 143 LYS A N 1
ATOM 841 C CA . LYS A 1 150 ? -66.307 36.736 27.437 1.00 135.58 143 LYS A CA 1
ATOM 842 C C . LYS A 1 150 ? -64.938 36.317 27.974 1.00 137.83 143 LYS A C 1
ATOM 843 O O . LYS A 1 150 ? -64.739 36.219 29.188 1.00 143.76 143 LYS A O 1
ATOM 849 N N . GLN A 1 151 ? -64.011 36.077 27.045 1.00 133.56 144 GLN A N 1
ATOM 850 C CA . GLN A 1 151 ? -62.628 35.721 27.340 1.00 134.66 144 GLN A CA 1
ATOM 851 C C . GLN A 1 151 ? -61.726 36.961 27.301 1.00 130.13 144 GLN A C 1
ATOM 852 O O . GLN A 1 151 ? -60.571 36.907 27.731 1.00 131.63 144 GLN A O 1
ATOM 858 N N . ASN A 1 152 ? -62.265 38.070 26.794 1.00 124.91 145 ASN A N 1
ATOM 859 C CA . ASN A 1 152 ? -61.502 39.309 26.575 1.00 120.27 145 ASN A CA 1
ATOM 860 C C . ASN A 1 152 ? -60.282 39.142 25.637 1.00 115.63 145 ASN A C 1
ATOM 861 O O . ASN A 1 152 ? -59.263 39.820 25.799 1.00 114.36 145 ASN A O 1
ATOM 866 N N . TYR A 1 153 ? -60.403 38.232 24.667 1.00 113.17 146 TYR A N 1
ATOM 867 C CA . TYR A 1 153 ? -59.376 38.017 23.633 1.00 108.84 146 TYR A CA 1
ATOM 868 C C . TYR A 1 153 ? -60.001 37.425 22.362 1.00 105.04 146 TYR A C 1
ATOM 869 O O . TYR A 1 153 ? -60.742 36.446 22.432 1.00 108.42 146 TYR A O 1
ATOM 878 N N . GLY A 1 154 ? -59.705 38.024 21.210 1.00 98.67 147 GLY A N 1
ATOM 879 C CA . GLY A 1 154 ? -60.249 37.554 19.932 1.00 94.67 147 GLY A CA 1
ATOM 880 C C . GLY A 1 154 ? -59.604 38.141 18.688 1.00 88.19 147 GLY A C 1
ATOM 881 O O . GLY A 1 154 ? -59.294 39.334 18.635 1.00 85.17 147 GLY A O 1
ATOM 882 N N . ARG A 1 155 ? -59.410 37.290 17.681 1.00 86.23 148 ARG A N 1
ATOM 883 C CA . ARG A 1 155 ? -58.798 37.690 16.418 1.00 80.55 148 ARG A CA 1
ATOM 884 C C . ARG A 1 155 ? -59.560 37.074 15.252 1.00 78.63 148 ARG A C 1
ATOM 885 O O . ARG A 1 155 ? -59.618 35.850 15.109 1.00 81.37 148 ARG A O 1
ATOM 893 N N . ILE A 1 156 ? -60.171 37.931 14.440 1.00 74.43 149 ILE A N 1
ATOM 894 C CA . ILE A 1 156 ? -60.972 37.489 13.302 1.00 72.81 149 ILE A CA 1
ATOM 895 C C . ILE A 1 156 ? -60.413 38.072 12.016 1.00 67.96 149 ILE A C 1
ATOM 896 O O . ILE A 1 156 ? -59.886 39.198 11.997 1.00 64.70 149 ILE A O 1
ATOM 901 N N . ILE A 1 157 ? -60.550 37.290 10.948 1.00 67.37 150 ILE A N 1
ATOM 902 C CA . ILE A 1 157 ? -60.067 37.648 9.631 1.00 63.60 150 ILE A CA 1
ATOM 903 C C . ILE A 1 157 ? -61.124 37.355 8.564 1.00 63.64 150 ILE A C 1
ATOM 904 O O . ILE A 1 157 ? -61.705 36.262 8.518 1.00 66.72 150 ILE A O 1
ATOM 909 N N . MET A 1 158 ? -61.362 38.348 7.711 1.00 60.92 151 MET A N 1
ATOM 910 C CA . MET A 1 158 ? -62.160 38.170 6.511 1.00 60.68 151 MET A CA 1
ATOM 911 C C . MET A 1 158 ? -61.257 38.237 5.305 1.00 57.57 151 MET A C 1
ATOM 912 O O . MET A 1 158 ? -60.281 39.005 5.280 1.00 54.58 151 MET A O 1
ATOM 917 N N . THR A 1 159 ? -61.600 37.435 4.301 1.00 58.02 152 THR A N 1
ATOM 918 C CA . THR A 1 159 ? -60.901 37.435 3.024 1.00 54.85 152 THR A CA 1
ATOM 919 C C . THR A 1 159 ? -61.701 38.206 1.979 1.00 53.59 152 THR A C 1
ATOM 920 O O . THR A 1 159 ? -62.785 37.782 1.574 1.00 55.97 152 THR A O 1
ATOM 924 N N . SER A 1 160 ? -61.154 39.341 1.553 1.00 50.56 153 SER A N 1
ATOM 925 C CA . SER A 1 160 ? -61.682 40.104 0.436 1.00 48.77 153 SER A CA 1
ATOM 926 C C . SER A 1 160 ? -60.749 39.913 -0.786 1.00 47.60 153 SER A C 1
ATOM 927 O O . SER A 1 160 ? -59.928 38.992 -0.806 1.00 48.35 153 SER A O 1
ATOM 930 N N . SER A 1 161 ? -60.894 40.749 -1.809 1.00 45.55 154 SER A N 1
ATOM 931 C CA . SER A 1 161 ? -59.982 40.710 -2.931 1.00 44.83 154 SER A CA 1
ATOM 932 C C . SER A 1 161 ? -59.993 42.000 -3.743 1.00 42.38 154 SER A C 1
ATOM 933 O O . SER A 1 161 ? -60.984 42.724 -3.739 1.00 41.70 154 SER A O 1
ATOM 936 N N . ASN A 1 162 ? -58.924 42.208 -4.523 1.00 40.15 155 ASN A N 1
ATOM 937 C CA . ASN A 1 162 ? -58.819 43.376 -5.377 1.00 38.92 155 ASN A CA 1
ATOM 938 C C . ASN A 1 162 ? -59.951 43.468 -6.377 1.00 40.01 155 ASN A C 1
ATOM 939 O O . ASN A 1 162 ? -60.335 44.564 -6.796 1.00 38.88 155 ASN A O 1
ATOM 944 N N . SER A 1 163 ? -60.477 42.301 -6.749 1.00 42.46 156 SER A N 1
ATOM 945 C CA . SER A 1 163 ? -61.615 42.193 -7.633 1.00 45.49 156 SER A CA 1
ATOM 946 C C . SER A 1 163 ? -62.797 42.920 -7.057 1.00 46.52 156 SER A C 1
ATOM 947 O O . SER A 1 163 ? -63.465 43.668 -7.768 1.00 47.55 156 SER A O 1
ATOM 950 N N . GLY A 1 164 ? -63.048 42.707 -5.764 1.00 46.98 157 GLY A N 1
ATOM 951 C CA . GLY A 1 164 ? -64.029 43.492 -5.038 1.00 48.32 157 GLY A CA 1
ATOM 952 C C . GLY A 1 164 ? -63.687 44.970 -4.976 1.00 46.47 157 GLY A C 1
ATOM 953 O O . GLY A 1 164 ? -64.539 45.838 -5.231 1.00 46.67 157 GLY A O 1
ATOM 954 N N . ILE A 1 165 ? -62.441 45.263 -4.627 1.00 45.07 158 ILE A N 1
ATOM 955 C CA . ILE A 1 165 ? -62.024 46.648 -4.391 1.00 43.81 158 ILE A CA 1
ATOM 956 C C . ILE A 1 165 ? -62.058 47.514 -5.658 1.00 43.88 158 ILE A C 1
ATOM 957 O O . ILE A 1 165 ? -62.477 48.666 -5.612 1.00 44.20 158 ILE A O 1
ATOM 962 N N . TYR A 1 166 ? -61.676 46.940 -6.791 1.00 44.17 159 TYR A N 1
ATOM 963 C CA . TYR A 1 166 ? -61.562 47.698 -8.030 1.00 44.67 159 TYR A CA 1
ATOM 964 C C . TYR A 1 166 ? -62.639 47.383 -9.063 1.00 46.51 159 TYR A C 1
ATOM 965 O O . TYR A 1 166 ? -62.918 48.198 -9.956 1.00 46.82 159 TYR A O 1
ATOM 974 N N . GLY A 1 167 ? -63.251 46.211 -8.922 1.00 47.56 160 GLY A N 1
ATOM 975 C CA . GLY A 1 167 ? -64.143 45.694 -9.934 1.00 49.64 160 GLY A CA 1
ATOM 976 C C . GLY A 1 167 ? -63.352 44.775 -10.843 1.00 50.28 160 GLY A C 1
ATOM 977 O O . GLY A 1 167 ? -62.130 44.881 -10.929 1.00 48.44 160 GLY A O 1
ATOM 978 N N . ASN A 1 168 ? -64.041 43.840 -11.489 1.00 52.53 161 ASN A N 1
ATOM 979 C CA . ASN A 1 168 ? -63.436 43.050 -12.565 1.00 53.69 161 ASN A CA 1
ATOM 980 C C . ASN A 1 168 ? -64.513 42.504 -13.465 1.00 57.42 161 ASN A C 1
ATOM 981 O O . ASN A 1 168 ? -65.483 41.930 -12.973 1.00 58.78 161 ASN A O 1
ATOM 986 N N . PHE A 1 169 ? -64.331 42.677 -14.777 1.00 59.61 162 PHE A N 1
ATOM 987 C CA . PHE A 1 169 ? -65.253 42.150 -15.777 1.00 64.02 162 PHE A CA 1
ATOM 988 C C . PHE A 1 169 ? -65.690 40.729 -15.424 1.00 66.63 162 PHE A C 1
ATOM 989 O O . PHE A 1 169 ? -64.868 39.899 -15.015 1.00 65.12 162 PHE A O 1
ATOM 997 N N . GLY A 1 170 ? -66.994 40.475 -15.572 1.00 70.85 163 GLY A N 1
ATOM 998 C CA . GLY A 1 170 ? -67.563 39.121 -15.527 1.00 73.97 163 GLY A CA 1
ATOM 999 C C . GLY A 1 170 ? -67.591 38.453 -14.166 1.00 73.10 163 GLY A C 1
ATOM 1000 O O . GLY A 1 170 ? -67.560 37.225 -14.082 1.00 75.13 163 GLY A O 1
ATOM 1001 N N . GLN A 1 171 ? -67.676 39.248 -13.101 1.00 70.42 164 GLN A N 1
ATOM 1002 C CA . GLN A 1 171 ? -67.567 38.713 -11.744 1.00 69.55 164 GLN A CA 1
ATOM 1003 C C . GLN A 1 171 ? -68.523 39.332 -10.716 1.00 69.77 164 GLN A C 1
ATOM 1004 O O . GLN A 1 171 ? -68.254 39.262 -9.513 1.00 68.69 164 GLN A O 1
ATOM 1010 N N . VAL A 1 172 ? -69.627 39.931 -11.167 1.00 71.84 165 VAL A N 1
ATOM 1011 C CA . VAL A 1 172 ? -70.552 40.633 -10.257 1.00 71.64 165 VAL A CA 1
ATOM 1012 C C . VAL A 1 172 ? -70.816 39.903 -8.940 1.00 72.12 165 VAL A C 1
ATOM 1013 O O . VAL A 1 172 ? -70.720 40.498 -7.874 1.00 68.89 165 VAL A O 1
ATOM 1017 N N . ASN A 1 173 ? -71.154 38.614 -9.012 1.00 75.16 166 ASN A N 1
ATOM 1018 C CA . ASN A 1 173 ? -71.461 37.880 -7.786 1.00 76.06 166 ASN A CA 1
ATOM 1019 C C . ASN A 1 173 ? -70.313 37.920 -6.771 1.00 72.07 166 ASN A C 1
ATOM 1020 O O . ASN A 1 173 ? -70.519 38.270 -5.603 1.00 71.12 166 ASN A O 1
ATOM 1025 N N . TYR A 1 174 ? -69.111 37.612 -7.250 1.00 68.86 167 TYR A N 1
ATOM 1026 C CA . TYR A 1 174 ? -67.899 37.562 -6.434 1.00 65.19 167 TYR A CA 1
ATOM 1027 C C . TYR A 1 174 ? -67.459 38.928 -5.887 1.00 60.90 167 TYR A C 1
ATOM 1028 O O . TYR A 1 174 ? -67.022 39.025 -4.740 1.00 59.65 167 TYR A O 1
ATOM 1037 N N . THR A 1 175 ? -67.555 39.970 -6.711 1.00 59.06 168 THR A N 1
ATOM 1038 C CA . THR A 1 175 ? -67.086 41.300 -6.320 1.00 55.01 168 THR A CA 1
ATOM 1039 C C . THR A 1 175 ? -68.079 41.970 -5.369 1.00 56.09 168 THR A C 1
ATOM 1040 O O . THR A 1 175 ? -67.689 42.727 -4.467 1.00 54.28 168 THR A O 1
ATOM 1044 N N . ALA A 1 176 ? -69.358 41.685 -5.574 1.00 59.33 169 ALA A N 1
ATOM 1045 C CA . ALA A 1 176 ? -70.402 42.079 -4.642 1.00 60.84 169 ALA A CA 1
ATOM 1046 C C . ALA A 1 176 ? -70.160 41.432 -3.281 1.00 61.32 169 ALA A C 1
ATOM 1047 O O . ALA A 1 176 ? -70.182 42.121 -2.241 1.00 59.83 169 ALA A O 1
ATOM 1049 N N . ALA A 1 177 ? -69.920 40.117 -3.293 1.00 62.85 170 ALA A N 1
ATOM 1050 C CA . ALA A 1 177 ? -69.638 39.364 -2.066 1.00 63.62 170 ALA A CA 1
ATOM 1051 C C . ALA A 1 177 ? -68.358 39.802 -1.309 1.00 60.41 170 ALA A C 1
ATOM 1052 O O . ALA A 1 177 ? -68.394 39.975 -0.080 1.00 60.67 170 ALA A O 1
ATOM 1054 N N . LYS A 1 178 ? -67.245 39.971 -2.028 1.00 57.11 171 LYS A N 1
ATOM 1055 C CA . LYS A 1 178 ? -65.956 40.275 -1.390 1.00 54.41 171 LYS A CA 1
ATOM 1056 C C . LYS A 1 178 ? -65.849 41.692 -0.848 1.00 52.02 171 LYS A C 1
ATOM 1057 O O . LYS A 1 178 ? -65.114 41.938 0.119 1.00 50.49 171 LYS A O 1
ATOM 1063 N N . MET A 1 179 ? -66.538 42.631 -1.487 1.00 51.66 172 MET A N 1
ATOM 1064 C CA . MET A 1 179 ? -66.657 43.969 -0.919 1.00 50.31 172 MET A CA 1
ATOM 1065 C C . MET A 1 179 ? -67.665 43.982 0.220 1.00 51.82 172 MET A C 1
ATOM 1066 O O . MET A 1 179 ? -67.536 44.774 1.156 1.00 51.20 172 MET A O 1
ATOM 1071 N N . GLY A 1 180 ? -68.658 43.092 0.149 1.00 54.13 173 GLY A N 1
ATOM 1072 C CA . GLY A 1 180 ? -69.599 42.911 1.257 1.00 56.16 173 GLY A CA 1
ATOM 1073 C C . GLY A 1 180 ? -68.893 42.518 2.540 1.00 55.36 173 GLY A C 1
ATOM 1074 O O . GLY A 1 180 ? -69.274 42.947 3.620 1.00 56.44 173 GLY A O 1
ATOM 1075 N N . LEU A 1 181 ? -67.847 41.708 2.405 1.00 54.48 174 LEU A N 1
ATOM 1076 C CA . LEU A 1 181 ? -67.027 41.255 3.529 1.00 54.28 174 LEU A CA 1
ATOM 1077 C C . LEU A 1 181 ? -66.265 42.395 4.205 1.00 51.66 174 LEU A C 1
ATOM 1078 O O . LEU A 1 181 ? -66.026 42.348 5.414 1.00 52.66 174 LEU A O 1
ATOM 1083 N N . ILE A 1 182 ? -65.902 43.418 3.434 1.00 47.97 175 ILE A N 1
ATOM 1084 C CA . ILE A 1 182 ? -65.326 44.631 4.024 1.00 46.44 175 ILE A CA 1
ATOM 1085 C C . ILE A 1 182 ? -66.321 45.358 4.949 1.00 47.75 175 ILE A C 1
ATOM 1086 O O . ILE A 1 182 ? -65.975 45.692 6.076 1.00 48.47 175 ILE A O 1
ATOM 1091 N N . GLY A 1 183 ? -67.554 45.567 4.490 1.00 49.05 176 GLY A N 1
ATOM 1092 C CA . GLY A 1 183 ? -68.584 46.190 5.319 1.00 51.53 176 GLY A CA 1
ATOM 1093 C C . GLY A 1 183 ? -68.982 45.335 6.518 1.00 55.09 176 GLY A C 1
ATOM 1094 O O . GLY A 1 183 ? -69.265 45.860 7.593 1.00 55.97 176 GLY A O 1
ATOM 1095 N N . LEU A 1 184 ? -69.002 44.013 6.329 1.00 57.61 177 LEU A N 1
ATOM 1096 C CA . LEU A 1 184 ? -69.182 43.069 7.445 1.00 61.44 177 LEU A CA 1
ATOM 1097 C C . LEU A 1 184 ? -68.096 43.335 8.505 1.00 60.57 177 LEU A C 1
ATOM 1098 O O . LEU A 1 184 ? -68.409 43.675 9.644 1.00 63.35 177 LEU A O 1
ATOM 1103 N N . ALA A 1 185 ? -66.831 43.234 8.101 1.00 57.89 178 ALA A N 1
ATOM 1104 C CA . ALA A 1 185 ? -65.674 43.425 8.994 1.00 56.98 178 ALA A CA 1
ATOM 1105 C C . ALA A 1 185 ? -65.644 44.769 9.706 1.00 55.62 178 ALA A C 1
ATOM 1106 O O . ALA A 1 185 ? -65.233 44.853 10.860 1.00 57.19 178 ALA A O 1
ATOM 1108 N N . ASN A 1 186 ? -66.061 45.818 9.002 1.00 53.43 179 ASN A N 1
ATOM 1109 C CA . ASN A 1 186 ? -66.078 47.172 9.548 1.00 52.05 179 ASN A CA 1
ATOM 1110 C C . ASN A 1 186 ? -66.950 47.277 10.800 1.00 55.23 179 ASN A C 1
ATOM 1111 O O . ASN A 1 186 ? -66.629 47.998 11.764 1.00 55.78 179 ASN A O 1
ATOM 1116 N N . THR A 1 187 ? -68.056 46.548 10.787 1.00 57.28 180 THR A N 1
ATOM 1117 C CA . THR A 1 187 ? -68.930 46.494 11.941 1.00 59.99 180 THR A CA 1
ATOM 1118 C C . THR A 1 187 ? -68.485 45.451 12.973 1.00 63.70 180 THR A C 1
ATOM 1119 O O . THR A 1 187 ? -68.563 45.709 14.182 1.00 66.21 180 THR A O 1
ATOM 1123 N N . VAL A 1 188 ? -68.010 44.286 12.522 1.00 64.27 181 VAL A N 1
ATOM 1124 C CA . VAL A 1 188 ? -67.503 43.297 13.478 1.00 68.19 181 VAL A CA 1
ATOM 1125 C C . VAL A 1 188 ? -66.354 43.886 14.320 1.00 67.85 181 VAL A C 1
ATOM 1126 O O . VAL A 1 188 ? -66.329 43.724 15.545 1.00 71.40 181 VAL A O 1
ATOM 1130 N N . ALA A 1 189 ? -65.431 44.588 13.660 1.00 64.36 182 ALA A N 1
ATOM 1131 C CA . ALA A 1 189 ? -64.371 45.369 14.337 1.00 63.58 182 ALA A CA 1
ATOM 1132 C C . ALA A 1 189 ? -64.891 46.250 15.473 1.00 65.61 182 ALA A C 1
ATOM 1133 O O . ALA A 1 189 ? -64.360 46.223 16.585 1.00 68.38 182 ALA A O 1
ATOM 1135 N N . ILE A 1 190 ? -65.933 47.024 15.198 1.00 64.65 183 ILE A N 1
ATOM 1136 C CA . ILE A 1 190 ? -66.421 47.986 16.167 1.00 65.78 183 ILE A CA 1
ATOM 1137 C C . ILE A 1 190 ? -67.102 47.316 17.373 1.00 70.90 183 ILE A C 1
ATOM 1138 O O . ILE A 1 190 ? -66.814 47.682 18.510 1.00 72.13 183 ILE A O 1
ATOM 1143 N N . GLU A 1 191 ? -67.966 46.334 17.107 1.00 72.69 184 GLU A N 1
ATOM 1144 C CA . GLU A 1 191 ? -68.683 45.600 18.154 1.00 78.91 184 GLU A CA 1
ATOM 1145 C C . GLU A 1 191 ? -67.758 44.737 19.024 1.00 82.07 184 GLU A C 1
ATOM 1146 O O . GLU A 1 191 ? -68.174 44.247 20.067 1.00 86.02 184 GLU A O 1
ATOM 1152 N N . GLY A 1 192 ? -66.508 44.561 18.593 1.00 80.07 185 GLY A N 1
ATOM 1153 C CA . GLY A 1 192 ? -65.545 43.755 19.344 1.00 83.64 185 GLY A CA 1
ATOM 1154 C C . GLY A 1 192 ? -64.435 44.546 20.017 1.00 83.94 185 GLY A C 1
ATOM 1155 O O . GLY A 1 192 ? -63.690 44.006 20.842 1.00 87.17 185 GLY A O 1
ATOM 1156 N N . ALA A 1 193 ? -64.334 45.828 19.674 1.00 81.07 186 ALA A N 1
ATOM 1157 C CA . ALA A 1 193 ? -63.200 46.666 20.071 1.00 80.93 186 ALA A CA 1
ATOM 1158 C C . ALA A 1 193 ? -62.916 46.751 21.587 1.00 86.54 186 ALA A C 1
ATOM 1159 O O . ALA A 1 193 ? -61.775 46.544 22.008 1.00 88.25 186 ALA A O 1
ATOM 1161 N N . ARG A 1 194 ? -63.937 47.037 22.398 1.00 89.84 187 ARG A N 1
ATOM 1162 C CA . ARG A 1 194 ? -63.724 47.314 23.832 1.00 95.11 187 ARG A CA 1
ATOM 1163 C C . ARG A 1 194 ? -63.405 46.088 24.703 1.00 100.37 187 ARG A C 1
ATOM 1164 O O . ARG A 1 194 ? -63.091 46.219 25.889 1.00 104.71 187 ARG A O 1
ATOM 1172 N N . ASN A 1 195 ? -63.475 44.902 24.109 1.00 100.18 188 ASN A N 1
ATOM 1173 C CA . ASN A 1 195 ? -63.196 43.662 24.830 1.00 104.89 188 ASN A CA 1
ATOM 1174 C C . ASN A 1 195 ? -62.065 42.877 24.159 1.00 102.53 188 ASN A C 1
ATOM 1175 O O . ASN A 1 195 ? -61.977 41.651 24.294 1.00 105.54 188 ASN A O 1
ATOM 1180 N N . ASN A 1 196 ? -61.208 43.592 23.428 1.00 97.17 189 ASN A N 1
ATOM 1181 C CA . ASN A 1 196 ? -60.059 42.994 22.743 1.00 94.36 189 ASN A CA 1
ATOM 1182 C C . ASN A 1 196 ? -60.449 41.898 21.732 1.00 92.17 189 ASN A C 1
ATOM 1183 O O . ASN A 1 196 ? -59.750 40.890 21.582 1.00 93.01 189 ASN A O 1
ATOM 1188 N N . VAL A 1 197 ? -61.575 42.101 21.052 1.00 89.26 190 VAL A N 1
ATOM 1189 C CA . VAL A 1 197 ? -61.987 41.230 19.950 1.00 86.93 190 VAL A CA 1
ATOM 1190 C C . VAL A 1 197 ? -61.776 41.991 18.622 1.00 80.67 190 VAL A C 1
ATOM 1191 O O . VAL A 1 197 ? -62.589 42.843 18.245 1.00 78.59 190 VAL A O 1
ATOM 1195 N N . LEU A 1 198 ? -60.674 41.701 17.934 1.00 77.48 191 LEU A N 1
ATOM 1196 C CA . LEU A 1 198 ? -60.296 42.484 16.753 1.00 71.96 191 LEU A CA 1
ATOM 1197 C C . LEU A 1 198 ? -60.596 41.751 15.444 1.00 69.51 191 LEU A C 1
ATOM 1198 O O . LEU A 1 198 ? -60.512 40.516 15.373 1.00 71.14 191 LEU A O 1
ATOM 1203 N N . CYS A 1 199 ? -60.960 42.521 14.419 1.00 65.49 192 CYS A N 1
ATOM 1204 C CA . CYS A 1 199 ? -61.330 41.967 13.122 1.00 63.57 192 CYS A CA 1
ATOM 1205 C C . CYS A 1 199 ? -60.666 42.730 11.976 1.00 59.12 192 CYS A C 1
ATOM 1206 O O . CYS A 1 199 ? -60.914 43.923 11.793 1.00 56.50 192 CYS A O 1
ATOM 1209 N N . ASN A 1 200 ? -59.838 42.029 11.200 1.00 58.27 193 ASN A N 1
ATOM 1210 C CA . ASN A 1 200 ? -59.173 42.634 10.047 1.00 54.61 193 ASN A CA 1
ATOM 1211 C C . ASN A 1 200 ? -59.511 41.971 8.720 1.00 53.42 193 ASN A C 1
ATOM 1212 O O . ASN A 1 200 ? -60.129 40.913 8.690 1.00 56.00 193 ASN A O 1
ATOM 1217 N N . VAL A 1 201 ? -59.125 42.608 7.617 1.00 50.31 194 VAL A N 1
ATOM 1218 C CA . VAL A 1 201 ? -59.384 42.062 6.296 1.00 48.47 194 VAL A CA 1
ATOM 1219 C C . VAL A 1 201 ? -58.075 41.789 5.583 1.00 47.53 194 VAL A C 1
ATOM 1220 O O . VAL A 1 201 ? -57.215 42.681 5.483 1.00 45.93 194 VAL A O 1
ATOM 1224 N N . ILE A 1 202 ? -57.923 40.549 5.106 1.00 48.44 195 ILE A N 1
ATOM 1225 C CA . ILE A 1 202 ? -56.798 40.166 4.279 1.00 47.26 195 ILE A CA 1
ATOM 1226 C C . ILE A 1 202 ? -57.217 40.231 2.802 1.00 46.47 195 ILE A C 1
ATOM 1227 O O . ILE A 1 202 ? -58.335 39.837 2.446 1.00 46.64 195 ILE A O 1
ATOM 1232 N N . VAL A 1 203 ? -56.345 40.787 1.957 1.00 45.37 196 VAL A N 1
ATOM 1233 C CA . VAL A 1 203 ? -56.639 40.915 0.538 1.00 45.82 196 VAL A CA 1
ATOM 1234 C C . VAL A 1 203 ? -55.534 40.224 -0.275 1.00 47.36 196 VAL A C 1
ATOM 1235 O O . VAL A 1 203 ? -54.546 40.848 -0.630 1.00 45.59 196 VAL A O 1
ATOM 1239 N N . PRO A 1 204 ? -55.696 38.923 -0.550 1.00 51.23 197 PRO A N 1
ATOM 1240 C CA . PRO A 1 204 ? -54.640 38.177 -1.209 1.00 53.35 197 PRO A CA 1
ATOM 1241 C C . PRO A 1 204 ? -54.684 38.404 -2.708 1.00 54.74 197 PRO A C 1
ATOM 1242 O O . PRO A 1 204 ? -55.602 37.927 -3.348 1.00 56.48 197 PRO A O 1
ATOM 1246 N N . THR A 1 205 ? -53.740 39.207 -3.228 1.00 55.79 198 THR A N 1
ATOM 1247 C CA . THR A 1 205 ? -53.469 39.372 -4.673 1.00 56.92 198 THR A CA 1
ATOM 1248 C C . THR A 1 205 ? -52.812 38.122 -5.247 1.00 58.08 198 THR A C 1
ATOM 1249 O O . THR A 1 205 ? -53.075 37.705 -6.384 1.00 59.44 198 THR A O 1
ATOM 1253 N N . GLU A 1 212 ? -54.885 33.855 -17.350 1.00 71.90 205 GLU A N 1
ATOM 1254 C CA . GLU A 1 212 ? -54.258 34.430 -18.540 1.00 72.08 205 GLU A CA 1
ATOM 1255 C C . GLU A 1 212 ? -53.388 35.657 -18.222 1.00 68.56 205 GLU A C 1
ATOM 1256 O O . GLU A 1 212 ? -53.726 36.458 -17.345 1.00 66.65 205 GLU A O 1
ATOM 1262 N N . GLY A 1 213 ? -52.268 35.802 -18.931 1.00 68.34 206 GLY A N 1
ATOM 1263 C CA . GLY A 1 213 ? -51.821 34.834 -19.942 1.00 70.14 206 GLY A CA 1
ATOM 1264 C C . GLY A 1 213 ? -50.758 33.904 -19.375 1.00 68.73 206 GLY A C 1
ATOM 1265 O O . GLY A 1 213 ? -51.042 33.056 -18.521 1.00 69.44 206 GLY A O 1
ATOM 1266 N N . ILE A 1 214 ? -49.534 34.048 -19.860 1.00 67.10 207 ILE A N 1
ATOM 1267 C CA . ILE A 1 214 ? -48.390 33.469 -19.188 1.00 64.30 207 ILE A CA 1
ATOM 1268 C C . ILE A 1 214 ? -47.714 34.587 -18.385 1.00 59.93 207 ILE A C 1
ATOM 1269 O O . ILE A 1 214 ? -47.381 35.638 -18.926 1.00 59.85 207 ILE A O 1
ATOM 1274 N N . LEU A 1 215 ? -47.529 34.366 -17.091 1.00 56.02 208 LEU A N 1
ATOM 1275 C CA . LEU A 1 215 ? -46.734 35.268 -16.265 1.00 51.80 208 LEU A CA 1
ATOM 1276 C C . LEU A 1 2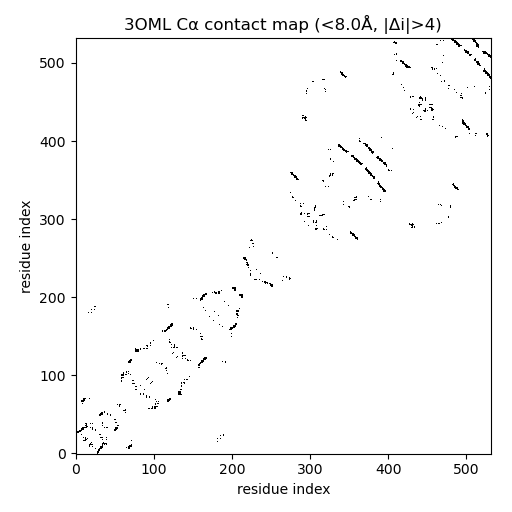15 ? -45.237 34.944 -16.423 1.00 51.46 208 LEU A C 1
ATOM 1277 O O . LEU A 1 215 ? -44.891 33.841 -16.842 1.00 52.81 208 LEU A O 1
ATOM 1282 N N . PRO A 1 216 ? -44.342 35.905 -16.104 1.00 49.45 209 PRO A N 1
ATOM 1283 C CA . PRO A 1 216 ? -42.935 35.542 -16.026 1.00 49.04 209 PRO A CA 1
ATOM 1284 C C . PRO A 1 216 ? -42.708 34.606 -14.828 1.00 47.92 209 PRO A C 1
ATOM 1285 O O . PRO A 1 216 ? -43.364 34.750 -13.789 1.00 45.39 209 PRO A O 1
ATOM 1289 N N . ASP A 1 217 ? -41.790 33.653 -14.998 1.00 48.62 210 ASP A N 1
ATOM 1290 C CA . ASP A 1 217 ? -41.460 32.683 -13.963 1.00 48.57 210 ASP A CA 1
ATOM 1291 C C . ASP A 1 217 ? -41.277 33.335 -12.588 1.00 47.40 210 ASP A C 1
ATOM 1292 O O . ASP A 1 217 ? -41.887 32.906 -11.631 1.00 46.71 210 ASP A O 1
ATOM 1297 N N . ILE A 1 218 ? -40.472 34.394 -12.490 1.00 47.31 211 ILE A N 1
ATOM 1298 C CA . ILE A 1 218 ? -40.252 35.030 -11.182 1.00 46.47 211 ILE A CA 1
ATOM 1299 C C . ILE A 1 218 ? -41.560 35.416 -10.467 1.00 45.08 211 ILE A C 1
ATOM 1300 O O . ILE A 1 218 ? -41.721 35.171 -9.263 1.00 45.01 211 ILE A O 1
ATOM 1305 N N . LEU A 1 219 ? -42.506 35.991 -11.202 1.00 44.14 212 LEU A N 1
ATOM 1306 C CA . LEU A 1 219 ? -43.819 36.284 -10.629 1.00 42.55 212 LEU A CA 1
ATOM 1307 C C . LEU A 1 219 ? -44.654 35.018 -10.314 1.00 43.28 212 LEU A C 1
ATOM 1308 O O . LEU A 1 219 ? -45.116 34.851 -9.170 1.00 42.85 212 LEU A O 1
ATOM 1313 N N . PHE A 1 220 ? -44.831 34.132 -11.298 1.00 44.05 213 PHE A N 1
ATOM 1314 C CA . PHE A 1 220 ? -45.649 32.936 -11.096 1.00 45.25 213 PHE A CA 1
ATOM 1315 C C . PHE A 1 220 ? -45.129 32.117 -9.921 1.00 46.03 213 PHE A C 1
ATOM 1316 O O . PHE A 1 220 ? -45.918 31.633 -9.112 1.00 46.10 213 PHE A O 1
ATOM 1324 N N . ASN A 1 221 ? -43.808 31.980 -9.824 1.00 45.89 214 ASN A N 1
ATOM 1325 C CA . ASN A 1 221 ? -43.207 31.144 -8.783 1.00 47.97 214 ASN A CA 1
ATOM 1326 C C . ASN A 1 221 ? -43.167 31.761 -7.394 1.00 47.70 214 ASN A C 1
ATOM 1327 O O . ASN A 1 221 ? -42.858 31.071 -6.422 1.00 49.33 214 ASN A O 1
ATOM 1332 N N . GLU A 1 222 ? -43.495 33.044 -7.300 1.00 46.94 215 GLU A N 1
ATOM 1333 C CA . GLU A 1 222 ? -43.622 33.701 -5.995 1.00 48.09 215 GLU A CA 1
ATOM 1334 C C . GLU A 1 222 ? -45.068 33.925 -5.569 1.00 48.78 215 GLU A C 1
ATOM 1335 O O . GLU A 1 222 ? -45.332 34.348 -4.435 1.00 49.35 215 GLU A O 1
ATOM 1341 N N . LEU A 1 223 ? -46.012 33.628 -6.459 1.00 50.15 216 LEU A N 1
ATOM 1342 C CA . LEU A 1 223 ? -47.425 33.859 -6.152 1.00 51.26 216 LEU A CA 1
ATOM 1343 C C . LEU A 1 223 ? -47.993 32.667 -5.415 1.00 54.23 216 LEU A C 1
ATOM 1344 O O . LEU A 1 223 ? -48.909 31.999 -5.895 1.00 56.61 216 LEU A O 1
ATOM 1349 N N . LYS A 1 224 ? -47.414 32.371 -4.259 1.00 55.71 217 LYS A N 1
ATOM 1350 C CA . LYS A 1 224 ? -47.728 31.135 -3.566 1.00 58.85 217 LYS A CA 1
ATOM 1351 C C . LYS A 1 224 ? -48.333 31.426 -2.198 1.00 58.98 217 LYS A C 1
ATOM 1352 O O . LYS A 1 224 ? -48.039 32.465 -1.610 1.00 57.02 217 LYS A O 1
ATOM 1358 N N . PRO A 1 225 ? -49.178 30.504 -1.692 1.00 61.24 218 PRO A N 1
ATOM 1359 C CA . PRO A 1 225 ? -49.944 30.768 -0.478 1.00 61.75 218 PRO A CA 1
ATOM 1360 C C . PRO A 1 225 ? -49.089 30.846 0.789 1.00 62.70 218 PRO A C 1
ATOM 1361 O O . PRO A 1 225 ? -49.453 31.557 1.727 1.00 62.27 218 PRO A O 1
ATOM 1365 N N . LYS A 1 226 ? -47.962 30.137 0.801 1.00 63.99 219 LYS A N 1
ATOM 1366 C CA . LYS A 1 226 ? -47.069 30.088 1.959 1.00 65.69 219 LYS A CA 1
ATOM 1367 C C . LYS A 1 226 ? -46.513 31.456 2.350 1.00 63.46 219 LYS A C 1
ATOM 1368 O O . LYS A 1 226 ? -46.164 31.672 3.510 1.00 64.70 219 LYS A O 1
ATOM 1374 N N . LEU A 1 227 ? -46.419 32.358 1.370 1.00 60.02 220 LEU A N 1
ATOM 1375 C CA . LEU A 1 227 ? -45.872 33.698 1.567 1.00 58.19 220 LEU A CA 1
ATOM 1376 C C . LEU A 1 227 ? -46.867 34.719 2.168 1.00 56.84 220 LEU A C 1
ATOM 1377 O O . LEU A 1 227 ? -46.448 35.784 2.636 1.00 56.29 220 LEU A O 1
ATOM 1382 N N . ILE A 1 228 ? -48.164 34.401 2.134 1.00 56.21 221 ILE A N 1
ATOM 1383 C CA . ILE A 1 228 ? -49.203 35.305 2.641 1.00 54.62 221 ILE A CA 1
ATOM 1384 C C . ILE A 1 228 ? -49.560 34.925 4.081 1.00 57.57 221 ILE A C 1
ATOM 1385 O O . ILE A 1 228 ? -49.899 35.793 4.892 1.00 57.53 221 ILE A O 1
ATOM 1390 N N . ALA A 1 229 ? -49.438 33.635 4.403 1.00 60.47 222 ALA A N 1
ATOM 1391 C CA . ALA A 1 229 ? -49.812 33.110 5.724 1.00 64.02 222 ALA A CA 1
ATOM 1392 C C . ALA A 1 229 ? -49.309 33.899 6.944 1.00 64.87 222 ALA A C 1
ATOM 1393 O O . ALA A 1 229 ? -50.070 34.104 7.890 1.00 66.22 222 ALA A O 1
ATOM 1395 N N . PRO A 1 230 ? -48.034 34.346 6.934 1.00 64.30 223 PRO A N 1
ATOM 1396 C CA . PRO A 1 230 ? -47.530 35.033 8.135 1.00 65.89 223 PRO A CA 1
ATOM 1397 C C . PRO A 1 230 ? -48.116 36.423 8.415 1.00 63.61 223 PRO A C 1
ATOM 1398 O O . PRO A 1 230 ? -48.121 36.845 9.572 1.00 65.69 223 PRO A O 1
ATOM 1402 N N . VAL A 1 231 ? -48.588 37.120 7.376 1.00 60.07 224 VAL A N 1
ATOM 1403 C CA . VAL A 1 231 ? -49.312 38.400 7.528 1.00 57.74 224 VAL A CA 1
ATOM 1404 C C . VAL A 1 231 ? -50.603 38.132 8.307 1.00 59.70 224 VAL A C 1
ATOM 1405 O O . VAL A 1 231 ? -50.916 38.815 9.293 1.00 60.65 224 VAL A O 1
ATOM 1409 N N . VAL A 1 232 ? -51.334 37.112 7.862 1.00 60.21 225 VAL A N 1
ATOM 1410 C CA . VAL A 1 232 ? -52.550 36.655 8.527 1.00 62.37 225 VAL A CA 1
ATOM 1411 C C . VAL A 1 232 ? -52.242 36.198 9.946 1.00 66.30 225 VAL A C 1
ATOM 1412 O O . VAL A 1 232 ? -52.958 36.546 10.872 1.00 67.75 225 VAL A O 1
ATOM 1416 N N . ALA A 1 233 ? -51.164 35.435 10.103 1.00 68.20 226 ALA A N 1
ATOM 1417 C CA . ALA A 1 233 ? -50.720 34.988 11.413 1.00 72.77 226 ALA A CA 1
ATOM 1418 C C . ALA A 1 233 ? -50.402 36.146 12.360 1.00 73.29 226 ALA A C 1
ATOM 1419 O O . ALA A 1 233 ? -50.811 36.125 13.528 1.00 76.39 226 ALA A O 1
ATOM 1421 N N . TYR A 1 234 ? -49.689 37.157 11.864 1.00 70.61 227 TYR A N 1
ATOM 1422 C CA . TYR A 1 234 ? -49.394 38.325 12.690 1.00 71.17 227 TYR A CA 1
ATOM 1423 C C . TYR A 1 234 ? -50.660 39.089 13.074 1.00 70.17 227 TYR A C 1
ATOM 1424 O O . TYR A 1 234 ? -50.768 39.552 14.198 1.00 72.64 227 TYR A O 1
ATOM 1433 N N . LEU A 1 235 ? -51.605 39.209 12.137 1.00 67.01 228 LEU A N 1
ATOM 1434 C CA . LEU A 1 235 ? -52.893 39.869 12.378 1.00 66.01 228 LEU A CA 1
ATOM 1435 C C . LEU A 1 235 ? -53.765 39.081 13.351 1.00 70.19 228 LEU A C 1
ATOM 1436 O O . LEU A 1 235 ? -54.814 39.567 13.799 1.00 70.13 228 LEU A O 1
ATOM 1441 N N . CYS A 1 236 ? -53.329 37.862 13.671 1.00 73.43 229 CYS A N 1
ATOM 1442 C CA . CYS A 1 236 ? -54.064 36.999 14.585 1.00 77.99 229 CYS A CA 1
ATOM 1443 C C . CYS A 1 236 ? -53.275 36.658 15.836 1.00 82.49 229 CYS A C 1
ATOM 1444 O O . CYS A 1 236 ? -53.584 35.689 16.513 1.00 86.60 229 CYS A O 1
ATOM 1447 N N . HIS A 1 237 ? -52.268 37.475 16.135 1.00 82.25 230 HIS A N 1
ATOM 1448 C CA . HIS A 1 237 ? -51.434 37.303 17.323 1.00 87.09 230 HIS A CA 1
ATOM 1449 C C . HIS A 1 237 ? -51.795 38.299 18.438 1.00 89.31 230 HIS A C 1
ATOM 1450 O O . HIS A 1 237 ? -52.381 39.360 18.181 1.00 86.41 230 HIS A O 1
ATOM 1457 N N . GLU A 1 238 ? -51.430 37.941 19.666 1.00 94.86 231 GLU A N 1
ATOM 1458 C CA . GLU A 1 238 ? -51.700 38.738 20.864 1.00 98.25 231 GLU A CA 1
ATOM 1459 C C . GLU A 1 238 ? -51.101 40.144 20.833 1.00 96.05 231 GLU A C 1
ATOM 1460 O O . GLU A 1 238 ? -51.697 41.081 21.369 1.00 96.70 231 GLU A O 1
ATOM 1466 N N . SER A 1 239 ? -49.927 40.288 20.224 1.00 94.31 232 SER A N 1
ATOM 1467 C CA . SER A 1 239 ? -49.227 41.571 20.191 1.00 92.86 232 SER A CA 1
ATOM 1468 C C . SER A 1 239 ? -49.871 42.569 19.227 1.00 87.67 232 SER A C 1
ATOM 1469 O O . SER A 1 239 ? -49.667 43.778 19.354 1.00 87.09 232 SER A O 1
ATOM 1472 N N . CYS A 1 240 ? -50.659 42.065 18.281 1.00 84.39 233 CYS A N 1
ATOM 1473 C CA . CYS A 1 240 ? -51.273 42.908 17.256 1.00 79.51 233 CYS A CA 1
ATOM 1474 C C . CYS A 1 240 ? -52.465 43.688 17.795 1.00 79.61 233 CYS A C 1
ATOM 1475 O O . CYS A 1 240 ? -53.382 43.105 18.377 1.00 82.18 233 CYS A O 1
ATOM 1478 N N . GLU A 1 241 ? -52.444 45.002 17.590 1.00 77.06 234 GLU A N 1
ATOM 1479 C CA . GLU A 1 241 ? -53.529 45.878 18.022 1.00 76.83 234 GLU A CA 1
ATOM 1480 C C . GLU A 1 241 ? -54.268 46.478 16.822 1.00 71.98 234 GLU A C 1
ATOM 1481 O O . GLU A 1 241 ? -55.003 47.455 16.970 1.00 71.60 234 GLU A O 1
ATOM 1487 N N . ASP A 1 242 ? -54.069 45.894 15.641 1.00 68.29 235 ASP A N 1
ATOM 1488 C CA . ASP A 1 242 ? -54.763 46.337 14.438 1.00 63.75 235 ASP A CA 1
ATOM 1489 C C . ASP A 1 242 ? -56.219 45.903 14.478 1.00 63.18 235 ASP A C 1
ATOM 1490 O O . ASP A 1 242 ? -56.513 44.731 14.679 1.00 64.96 235 ASP A O 1
ATOM 1495 N N . ASN A 1 243 ? -57.127 46.858 14.299 1.00 60.72 236 ASN A N 1
ATOM 1496 C CA . ASN A 1 243 ? -58.555 46.572 14.234 1.00 60.33 236 ASN A CA 1
ATOM 1497 C C . ASN A 1 243 ? -59.186 47.336 13.074 1.00 56.50 236 ASN A C 1
ATOM 1498 O O . ASN A 1 243 ? -58.981 48.537 12.955 1.00 54.78 236 ASN A O 1
ATOM 1503 N N . GLY A 1 244 ? -59.948 46.644 12.230 1.00 55.01 237 GLY A N 1
ATOM 1504 C CA . GLY A 1 244 ? -60.627 47.285 11.110 1.00 52.04 237 GLY A CA 1
ATOM 1505 C C . GLY A 1 244 ? -59.721 47.599 9.932 1.00 49.17 237 GLY A C 1
ATOM 1506 O O . GLY A 1 244 ? -60.093 48.387 9.067 1.00 47.39 237 GLY A O 1
ATOM 1507 N N . SER A 1 245 ? -58.548 46.966 9.894 1.00 49.06 238 SER A N 1
ATOM 1508 C CA . SER A 1 245 ? -57.555 47.133 8.819 1.00 46.57 238 SER A CA 1
ATOM 1509 C C . SER A 1 245 ? -57.869 46.334 7.544 1.00 45.76 238 SER A C 1
ATOM 1510 O O . SER A 1 245 ? -58.428 45.222 7.607 1.00 47.15 238 SER A O 1
ATOM 1513 N N . TYR A 1 246 ? -57.474 46.888 6.392 1.00 42.78 239 TYR A N 1
ATOM 1514 C CA . TYR A 1 246 ? -57.420 46.123 5.162 1.00 41.48 239 TYR A CA 1
ATOM 1515 C C . TYR A 1 246 ? -55.956 45.948 4.792 1.00 40.82 239 TYR A C 1
ATOM 1516 O O . TYR A 1 246 ? -55.255 46.916 4.522 1.00 38.76 239 TYR A O 1
ATOM 1525 N N . ILE A 1 247 ? -55.497 44.703 4.797 1.00 42.14 240 ILE A N 1
ATOM 1526 C CA . ILE A 1 247 ? -54.110 44.403 4.458 1.00 42.04 240 ILE A CA 1
ATOM 1527 C C . ILE A 1 247 ? -54.052 43.596 3.178 1.00 41.39 240 ILE A C 1
ATOM 1528 O O . ILE A 1 247 ? -54.622 42.509 3.086 1.00 43.00 240 ILE A O 1
ATOM 1533 N N . GLU A 1 248 ? -53.393 44.164 2.182 1.00 40.14 241 GLU A N 1
ATOM 1534 C CA . GLU A 1 248 ? -53.151 43.469 0.923 1.00 39.94 241 GLU A CA 1
ATOM 1535 C C . GLU A 1 248 ? -51.782 42.816 0.979 1.00 40.73 241 GLU A C 1
ATOM 1536 O O . GLU A 1 248 ? -50.836 43.391 1.514 1.00 41.35 241 GLU A O 1
ATOM 1542 N N . SER A 1 249 ? -51.665 41.622 0.417 1.00 41.54 242 SER A N 1
ATOM 1543 C CA . SER A 1 249 ? -50.405 40.894 0.458 1.00 42.44 242 SER A CA 1
ATOM 1544 C C . SER A 1 249 ? -50.285 39.866 -0.658 1.00 42.56 242 SER A C 1
ATOM 1545 O O . SER A 1 249 ? -51.264 39.223 -1.018 1.00 43.06 242 SER A O 1
ATOM 1548 N N . ALA A 1 250 ? -49.076 39.729 -1.202 1.00 41.94 243 ALA A N 1
ATOM 1549 C CA . ALA A 1 250 ? -48.726 38.632 -2.117 1.00 41.81 243 ALA A CA 1
ATOM 1550 C C . ALA A 1 250 ? -47.236 38.642 -2.372 1.00 41.60 243 ALA A C 1
ATOM 1551 O O . ALA A 1 250 ? -46.588 39.664 -2.195 1.00 40.67 243 ALA A O 1
ATOM 1553 N N . ALA A 1 251 ? -46.699 37.488 -2.768 1.00 42.80 244 ALA A N 1
ATOM 1554 C CA . ALA A 1 251 ? -45.297 37.360 -3.210 1.00 43.10 244 ALA A CA 1
ATOM 1555 C C . ALA A 1 251 ? -44.286 37.839 -2.160 1.00 43.86 244 ALA A C 1
ATOM 1556 O O . ALA A 1 251 ? -43.151 38.186 -2.493 1.00 43.93 244 ALA A O 1
ATOM 1558 N N . GLY A 1 252 ? -44.699 37.828 -0.893 1.00 43.93 245 GLY A N 1
ATOM 1559 C CA . GLY A 1 252 ? -43.830 38.253 0.189 1.00 45.68 245 GLY A CA 1
ATOM 1560 C C . GLY A 1 252 ? -43.777 39.766 0.292 1.00 44.62 245 GLY A C 1
ATOM 1561 O O . GLY A 1 252 ? -42.754 40.329 0.667 1.00 45.77 245 GLY A O 1
ATOM 1562 N N . TRP A 1 253 ? -44.883 40.415 -0.065 1.00 43.01 246 TRP A N 1
ATOM 1563 C CA . TRP A 1 253 ? -45.033 41.858 0.035 1.00 41.99 246 TRP A CA 1
ATOM 1564 C C . TRP A 1 253 ? -46.434 42.160 0.576 1.00 41.34 246 TRP A C 1
ATOM 1565 O O . TRP A 1 253 ? -47.374 41.390 0.330 1.00 41.21 246 TRP A O 1
ATOM 1576 N N . ALA A 1 254 ? -46.554 43.257 1.326 1.00 40.19 247 ALA A N 1
ATOM 1577 C CA . ALA A 1 254 ? -47.826 43.676 1.924 1.00 40.39 247 ALA A CA 1
ATOM 1578 C C . ALA A 1 254 ? -47.960 45.193 2.016 1.00 39.20 247 ALA A C 1
ATOM 1579 O O . ALA A 1 254 ? -46.971 45.912 2.129 1.00 39.88 247 ALA A O 1
ATOM 1581 N N . THR A 1 255 ? -49.201 45.656 1.956 1.00 38.19 248 THR A N 1
ATOM 1582 C CA . THR A 1 255 ? -49.521 47.060 2.185 1.00 37.38 248 THR A CA 1
ATOM 1583 C C . THR A 1 255 ? -50.882 47.160 2.855 1.00 37.74 248 THR A C 1
ATOM 1584 O O . THR A 1 255 ? -51.577 46.156 3.041 1.00 38.62 248 THR A O 1
ATOM 1588 N N . LYS A 1 256 ? -51.247 48.377 3.221 1.00 37.91 249 LYS A N 1
ATOM 1589 C CA . LYS A 1 256 ? -52.530 48.662 3.836 1.00 38.15 249 LYS A CA 1
ATOM 1590 C C . LYS A 1 256 ? -53.348 49.515 2.864 1.00 36.52 249 LYS A C 1
ATOM 1591 O O . LYS A 1 256 ? -52.798 50.381 2.179 1.00 35.70 249 LYS A O 1
ATOM 1597 N N . LEU A 1 257 ? -54.645 49.235 2.793 1.00 36.08 250 LEU A N 1
ATOM 1598 C CA . LEU A 1 257 ? -55.598 50.031 2.032 1.00 35.44 250 LEU A CA 1
ATOM 1599 C C . LEU A 1 257 ? -56.549 50.728 2.991 1.00 35.81 250 LEU A C 1
ATOM 1600 O O . LEU A 1 257 ? -56.892 50.192 4.060 1.00 36.44 250 LEU A O 1
ATOM 1605 N N . HIS A 1 258 ? -56.981 51.923 2.616 1.00 34.43 251 HIS A N 1
ATOM 1606 C CA . HIS A 1 258 ? -58.088 52.565 3.334 1.00 35.01 251 HIS A CA 1
ATOM 1607 C C . HIS A 1 258 ? -58.788 53.559 2.427 1.00 33.28 251 HIS A C 1
ATOM 1608 O O . HIS A 1 258 ? -58.253 53.910 1.365 1.00 32.00 251 HIS A O 1
ATOM 1615 N N . MET A 1 259 ? -59.996 53.952 2.822 1.00 45.61 252 MET A N 1
ATOM 1616 C CA . MET A 1 259 ? -60.810 54.830 2.016 1.00 42.66 252 MET A CA 1
ATOM 1617 C C . MET A 1 259 ? -60.458 56.258 2.402 1.00 40.94 252 MET A C 1
ATOM 1618 O O . MET A 1 259 ? -60.254 56.553 3.579 1.00 41.91 252 MET A O 1
ATOM 1623 N N . VAL A 1 260 ? -60.356 57.137 1.415 1.00 38.77 253 VAL A N 1
ATOM 1624 C CA . VAL A 1 260 ? -60.148 58.549 1.698 1.00 37.45 253 VAL A CA 1
ATOM 1625 C C . VAL A 1 260 ? -61.252 59.331 1.067 1.00 37.07 253 VAL A C 1
ATOM 1626 O O . VAL A 1 260 ? -61.915 58.872 0.142 1.00 36.51 253 VAL A O 1
ATOM 1630 N N . ARG A 1 261 ? -61.393 60.549 1.568 1.00 38.08 254 ARG A N 1
ATOM 1631 C CA . ARG A 1 261 ? -62.496 61.410 1.275 1.00 38.42 254 ARG A CA 1
ATOM 1632 C C . ARG A 1 261 ? -61.966 62.780 0.895 1.00 38.58 254 ARG A C 1
ATOM 1633 O O . ARG A 1 261 ? -61.186 63.392 1.637 1.00 38.18 254 ARG A O 1
ATOM 1641 N N . GLY A 1 262 ? -62.404 63.265 -0.260 1.00 39.27 255 GLY A N 1
ATOM 1642 C CA . GLY A 1 262 ? -62.006 64.604 -0.698 1.00 40.86 255 GLY A CA 1
ATOM 1643 C C . GLY A 1 262 ? -62.548 65.714 0.180 1.00 41.42 255 GLY A C 1
ATOM 1644 O O . GLY A 1 262 ? -63.514 65.533 0.932 1.00 39.62 255 GLY A O 1
ATOM 1645 N N . LYS A 1 263 ? -61.921 66.878 0.074 1.00 43.67 256 LYS A N 1
ATOM 1646 C CA . LYS A 1 263 ? -62.442 68.070 0.723 1.00 45.19 256 LYS A CA 1
ATOM 1647 C C . LYS A 1 263 ? -63.904 68.307 0.291 1.00 44.88 256 LYS A C 1
ATOM 1648 O O . LYS A 1 263 ? -64.753 68.661 1.109 1.00 45.27 256 LYS A O 1
ATOM 1654 N N . GLY A 1 264 ? -64.206 68.061 -0.984 1.00 45.30 257 GLY A N 1
ATOM 1655 C CA . GLY A 1 264 ? -65.551 68.295 -1.521 1.00 45.18 257 GLY A CA 1
ATOM 1656 C C . GLY A 1 264 ? -65.900 69.754 -1.737 1.00 46.78 257 GLY A C 1
ATOM 1657 O O . GLY A 1 264 ? -65.021 70.614 -1.736 1.00 48.36 257 GLY A O 1
ATOM 1658 N N . ALA A 1 265 ? -67.194 70.036 -1.887 1.00 47.10 258 ALA A N 1
ATOM 1659 C CA . ALA A 1 265 ? -67.654 71.359 -2.296 1.00 48.87 258 ALA A CA 1
ATOM 1660 C C . ALA A 1 265 ? -69.128 71.596 -1.954 1.00 48.96 258 ALA A C 1
ATOM 1661 O O . ALA A 1 265 ? -69.957 70.696 -2.113 1.00 47.71 258 ALA A O 1
ATOM 1663 N N . VAL A 1 266 ? -69.427 72.812 -1.481 1.00 50.15 259 VAL A N 1
ATOM 1664 C CA . VAL A 1 266 ? -70.801 73.259 -1.215 1.00 50.81 259 VAL A CA 1
ATOM 1665 C C . VAL A 1 266 ? -71.519 73.429 -2.561 1.00 52.85 259 VAL A C 1
ATOM 1666 O O . VAL A 1 266 ? -70.893 73.827 -3.549 1.00 54.74 259 VAL A O 1
ATOM 1670 N N . LEU A 1 267 ? -72.805 73.073 -2.612 1.00 52.60 260 LEU A N 1
ATOM 1671 C CA . LEU A 1 267 ? -73.549 72.988 -3.883 1.00 54.67 260 LEU A CA 1
ATOM 1672 C C . LEU A 1 267 ? -74.614 74.077 -4.065 1.00 57.88 260 LEU A C 1
ATOM 1673 O O . LEU A 1 267 ? -75.574 73.913 -4.842 1.00 59.96 260 LEU A O 1
ATOM 1678 N N . ARG A 1 268 ? -74.439 75.183 -3.350 1.00 57.82 261 ARG A N 1
ATOM 1679 C CA . ARG A 1 268 ? -75.301 76.342 -3.497 1.00 61.72 261 ARG A CA 1
ATOM 1680 C C . ARG A 1 268 ? -74.541 77.591 -3.049 1.00 62.83 261 ARG A C 1
ATOM 1681 O O . ARG A 1 268 ? -73.619 77.486 -2.241 1.00 60.43 261 ARG A O 1
ATOM 1689 N N . PRO A 1 269 ? -74.926 78.775 -3.570 1.00 67.21 262 PRO A N 1
ATOM 1690 C CA . PRO A 1 269 ? -74.272 80.021 -3.170 1.00 69.30 262 PRO A CA 1
ATOM 1691 C C . PRO A 1 269 ? -74.524 80.391 -1.700 1.00 67.89 262 PRO A C 1
ATOM 1692 O O . PRO A 1 269 ? -73.686 81.044 -1.087 1.00 68.02 262 PRO A O 1
ATOM 1696 N N . SER A 1 270 ? -75.675 79.993 -1.155 1.00 67.22 263 SER A N 1
ATOM 1697 C CA . SER A 1 270 ? -76.043 80.292 0.236 1.00 66.35 263 SER A CA 1
ATOM 1698 C C . SER A 1 270 ? -77.023 79.247 0.772 1.00 64.81 263 SER A C 1
ATOM 1699 O O . SER A 1 270 ? -77.500 78.400 0.022 1.00 64.77 263 SER A O 1
ATOM 1702 N N . LEU A 1 271 ? -77.335 79.333 2.063 1.00 64.61 264 LEU A N 1
ATOM 1703 C CA . LEU A 1 271 ? -78.372 78.510 2.692 1.00 64.57 264 LEU A CA 1
ATOM 1704 C C . LEU A 1 271 ? -79.792 78.838 2.230 1.00 67.93 264 LEU A C 1
ATOM 1705 O O . LEU A 1 271 ? -80.737 78.102 2.531 1.00 68.24 264 LEU A O 1
ATOM 1710 N N . ASP A 1 272 ? -79.944 79.952 1.524 1.00 71.44 265 ASP A N 1
ATOM 1711 C CA . ASP A 1 272 ? -81.258 80.437 1.138 1.00 74.93 265 ASP A CA 1
ATOM 1712 C C . ASP A 1 272 ? -81.591 80.055 -0.296 1.00 76.88 265 ASP A C 1
ATOM 1713 O O . ASP A 1 272 ? -82.667 80.381 -0.798 1.00 80.08 265 ASP A O 1
ATOM 1718 N N . ASP A 1 273 ? -80.665 79.356 -0.944 1.00 75.13 266 ASP A N 1
ATOM 1719 C CA . ASP A 1 273 ? -80.854 78.910 -2.320 1.00 77.45 266 ASP A CA 1
ATOM 1720 C C . ASP A 1 273 ? -81.014 77.393 -2.372 1.00 74.94 266 ASP A C 1
ATOM 1721 O O . ASP A 1 273 ? -80.500 76.691 -1.499 1.00 71.47 266 ASP A O 1
ATOM 1726 N N . PRO A 1 274 ? -81.738 76.882 -3.387 1.00 77.31 267 PRO A N 1
ATOM 1727 C CA . PRO A 1 274 ? -81.794 75.437 -3.560 1.00 75.37 267 PRO A CA 1
ATOM 1728 C C . PRO A 1 274 ? -80.530 74.946 -4.243 1.00 73.73 267 PRO A C 1
ATOM 1729 O O . PRO A 1 274 ? -79.654 75.748 -4.570 1.00 74.07 267 PRO A O 1
ATOM 1733 N N . VAL A 1 275 ? -80.449 73.638 -4.451 1.00 72.25 268 VAL A N 1
ATOM 1734 C CA . VAL A 1 275 ? -79.362 73.020 -5.196 1.00 70.84 268 VAL A CA 1
ATOM 1735 C C . VAL A 1 275 ? -79.894 72.720 -6.591 1.00 74.95 268 VAL A C 1
ATOM 1736 O O . VAL A 1 275 ? -80.863 71.967 -6.747 1.00 76.35 268 VAL A O 1
ATOM 1740 N N . THR A 1 276 ? -79.290 73.332 -7.606 1.00 77.44 269 THR A N 1
ATOM 1741 C CA . THR A 1 276 ? -79.692 73.058 -8.989 1.00 81.46 269 THR A CA 1
ATOM 1742 C C . THR A 1 276 ? -78.683 72.142 -9.661 1.00 80.63 269 THR A C 1
ATOM 1743 O O . THR A 1 276 ? -77.506 72.127 -9.285 1.00 77.69 269 THR A O 1
ATOM 1747 N N . ILE A 1 277 ? -79.144 71.382 -10.653 1.00 83.84 270 ILE A N 1
ATOM 1748 C CA . ILE A 1 277 ? -78.281 70.464 -11.395 1.00 83.43 270 ILE A CA 1
ATOM 1749 C C . ILE A 1 277 ? -77.143 71.236 -12.075 1.00 84.94 270 ILE A C 1
ATOM 1750 O O . ILE A 1 277 ? -76.015 70.739 -12.175 1.00 82.99 270 ILE A O 1
ATOM 1755 N N . GLU A 1 278 ? -77.446 72.464 -12.498 1.00 88.90 271 GLU A N 1
ATOM 1756 C CA . GLU A 1 278 ? -76.485 73.357 -13.160 1.00 91.52 271 GLU A CA 1
ATOM 1757 C C . GLU A 1 278 ? -75.314 73.769 -12.270 1.00 87.04 271 GLU A C 1
ATOM 1758 O O . GLU A 1 278 ? -74.210 74.021 -12.764 1.00 88.09 271 GLU A O 1
ATOM 1764 N N . TYR A 1 279 ? -75.574 73.854 -10.967 1.00 82.68 272 TYR A N 1
ATOM 1765 C CA . TYR A 1 279 ? -74.559 74.229 -9.990 1.00 78.85 272 TYR A CA 1
ATOM 1766 C C . TYR A 1 279 ? -73.677 73.030 -9.707 1.00 74.65 272 TYR A C 1
ATOM 1767 O O . TYR A 1 279 ? -72.463 73.166 -9.598 1.00 73.67 272 TYR A O 1
ATOM 1776 N N . VAL A 1 280 ? -74.293 71.855 -9.599 1.00 72.94 273 VAL A N 1
ATOM 1777 C CA . VAL A 1 280 ? -73.555 70.617 -9.365 1.00 69.36 273 VAL A CA 1
ATOM 1778 C C . VAL A 1 280 ? -72.534 70.404 -10.484 1.00 71.29 273 VAL A C 1
ATOM 1779 O O . VAL A 1 280 ? -71.414 69.956 -10.228 1.00 68.58 273 VAL A O 1
ATOM 1783 N N . LYS A 1 281 ? -72.925 70.759 -11.710 1.00 76.05 274 LYS A N 1
ATOM 1784 C CA . LYS A 1 281 ? -72.060 70.628 -12.878 1.00 78.67 274 LYS A CA 1
ATOM 1785 C C . LYS A 1 281 ? -70.927 71.638 -12.827 1.00 79.04 274 LYS A C 1
ATOM 1786 O O . LYS A 1 281 ? -69.764 71.281 -12.995 1.00 77.94 274 LYS A O 1
ATOM 1792 N N . ASP A 1 282 ? -71.286 72.899 -12.599 1.00 80.87 275 ASP A N 1
ATOM 1793 C CA . ASP A 1 282 ? -70.331 74.005 -12.566 1.00 82.25 275 ASP A CA 1
ATOM 1794 C C . ASP A 1 282 ? -69.266 73.804 -11.485 1.00 76.96 275 ASP A C 1
ATOM 1795 O O . ASP A 1 282 ? -68.184 74.399 -11.539 1.00 78.03 275 ASP A O 1
ATOM 1800 N N . VAL A 1 283 ? -69.575 72.940 -10.523 1.00 71.53 276 VAL A N 1
ATOM 1801 C CA . VAL A 1 283 ? -68.789 72.807 -9.303 1.00 66.58 276 VAL A CA 1
ATOM 1802 C C . VAL A 1 283 ? -68.206 71.385 -9.151 1.00 62.95 276 VAL A C 1
ATOM 1803 O O . VAL A 1 283 ? -67.459 71.090 -8.209 1.00 59.43 276 VAL A O 1
ATOM 1807 N N . TRP A 1 284 ? -68.498 70.540 -10.142 1.00 64.28 277 TRP A N 1
ATOM 1808 C CA . TRP A 1 284 ? -68.113 69.122 -10.148 1.00 61.86 277 TRP A CA 1
ATOM 1809 C C . TRP A 1 284 ? -66.594 68.851 -10.084 1.00 60.76 277 TRP A C 1
ATOM 1810 O O . TRP A 1 284 ? -66.161 67.861 -9.482 1.00 57.82 277 TRP A O 1
ATOM 1821 N N . SER A 1 285 ? -65.784 69.720 -10.683 1.00 63.49 278 SER A N 1
ATOM 1822 C CA . SER A 1 285 ? -64.334 69.532 -10.629 1.00 62.97 278 SER A CA 1
ATOM 1823 C C . SER A 1 285 ? -63.789 69.724 -9.205 1.00 59.58 278 SER A C 1
ATOM 1824 O O . SER A 1 285 ? -62.763 69.158 -8.851 1.00 58.02 278 SER A O 1
ATOM 1827 N N . ASN A 1 286 ? -64.488 70.527 -8.407 1.00 59.21 279 ASN A N 1
ATOM 1828 C CA . ASN A 1 286 ? -64.175 70.722 -6.989 1.00 56.72 279 ASN A CA 1
ATOM 1829 C C . ASN A 1 286 ? -64.674 69.557 -6.117 1.00 53.25 279 ASN A C 1
ATOM 1830 O O . ASN A 1 286 ? -63.991 69.147 -5.173 1.00 51.20 279 ASN A O 1
ATOM 1835 N N . VAL A 1 287 ? -65.873 69.053 -6.432 1.00 53.21 280 VAL A N 1
ATOM 1836 C CA . VAL A 1 287 ? -66.477 67.907 -5.739 1.00 50.36 280 VAL A CA 1
ATOM 1837 C C . VAL A 1 287 ? -65.535 66.704 -5.812 1.00 49.02 280 VAL A C 1
ATOM 1838 O O . VAL A 1 287 ? -65.239 66.060 -4.804 1.00 46.96 280 VAL A O 1
ATOM 1842 N N . THR A 1 288 ? -65.031 66.437 -7.011 1.00 50.79 281 THR A N 1
ATOM 1843 C CA . THR A 1 288 ? -64.226 65.252 -7.250 1.00 49.44 281 THR A CA 1
ATOM 1844 C C . THR A 1 288 ? -62.713 65.476 -7.157 1.00 49.35 281 THR A C 1
ATOM 1845 O O . THR A 1 288 ? -61.928 64.605 -7.544 1.00 49.12 281 THR A O 1
ATOM 1849 N N . ASP A 1 289 ? -62.308 66.637 -6.651 1.00 49.43 282 ASP A N 1
ATOM 1850 C CA . ASP A 1 289 ? -60.885 66.956 -6.483 1.00 50.19 282 ASP A CA 1
ATOM 1851 C C . ASP A 1 289 ? -60.348 66.169 -5.283 1.00 47.68 282 ASP A C 1
ATOM 1852 O O . ASP A 1 289 ? -60.728 66.420 -4.130 1.00 45.93 282 ASP A O 1
ATOM 1857 N N . MET A 1 290 ? -59.482 65.209 -5.569 1.00 47.56 283 MET A N 1
ATOM 1858 C CA . MET A 1 290 ? -58.947 64.335 -4.538 1.00 46.47 283 MET A CA 1
ATOM 1859 C C . MET A 1 290 ? -57.577 64.779 -4.011 1.00 48.21 283 MET A C 1
ATOM 1860 O O . MET A 1 290 ? -56.940 64.045 -3.257 1.00 48.13 283 MET A O 1
ATOM 1865 N N . SER A 1 291 ? -57.144 65.989 -4.373 1.00 50.77 284 SER A N 1
ATOM 1866 C CA . SER A 1 291 ? -55.780 66.453 -4.062 1.00 53.02 284 SER A CA 1
ATOM 1867 C C . SER A 1 291 ? -55.598 66.790 -2.583 1.00 53.13 284 SER A C 1
ATOM 1868 O O . SER A 1 291 ? -54.477 66.834 -2.098 1.00 54.61 284 SER A O 1
ATOM 1871 N N . LYS A 1 292 ? -56.702 67.033 -1.873 1.00 52.09 285 LYS A N 1
ATOM 1872 C CA . LYS A 1 292 ? -56.649 67.262 -0.427 1.00 52.36 285 LYS A CA 1
ATOM 1873 C C . LYS A 1 292 ? -57.332 66.119 0.363 1.00 49.99 285 LYS A C 1
ATOM 1874 O O . LYS A 1 292 ? -57.707 66.305 1.529 1.00 50.27 285 LYS A O 1
ATOM 1880 N N . ALA A 1 293 ? -57.482 64.951 -0.259 1.00 48.22 286 ALA A N 1
ATOM 1881 C CA . ALA A 1 293 ? -58.217 63.841 0.345 1.00 46.76 286 ALA A CA 1
ATOM 1882 C C . ALA A 1 293 ? -57.698 63.413 1.713 1.00 47.42 286 ALA A C 1
ATOM 1883 O O . ALA A 1 293 ? -56.487 63.393 1.946 1.00 49.41 286 ALA A O 1
ATOM 1885 N N . LYS A 1 294 ? -58.621 63.082 2.616 1.00 46.53 287 LYS A N 1
ATOM 1886 C CA . LYS A 1 294 ? -58.275 62.606 3.966 1.00 47.82 287 LYS A CA 1
ATOM 1887 C C . LYS A 1 294 ? -59.040 61.335 4.344 1.00 46.98 287 LYS A C 1
ATOM 1888 O O . LYS A 1 294 ? -60.171 61.126 3.905 1.00 44.72 287 LYS A O 1
ATOM 1894 N N . HIS A 1 295 ? -58.410 60.506 5.170 1.00 48.82 288 HIS A N 1
ATOM 1895 C CA . HIS A 1 295 ? -59.051 59.340 5.764 1.00 50.60 288 HIS A CA 1
ATOM 1896 C C . HIS A 1 295 ? -59.769 59.697 7.079 1.00 52.26 288 HIS A C 1
ATOM 1897 O O . HIS A 1 295 ? -59.155 60.226 7.999 1.00 53.82 288 HIS A O 1
ATOM 1904 N N . LEU A 1 296 ? -61.065 59.401 7.153 1.00 52.64 289 LEU A N 1
ATOM 1905 C CA . LEU A 1 296 ? -61.787 59.413 8.430 1.00 55.19 289 LEU A CA 1
ATOM 1906 C C . LEU A 1 296 ? -61.736 58.049 9.109 1.00 57.60 289 LEU A C 1
ATOM 1907 O O . LEU A 1 296 ? -61.721 56.996 8.439 1.00 58.29 289 LEU A O 1
ATOM 1912 N N . GLY A 1 297 ? -61.740 58.074 10.437 1.00 60.52 290 GLY A N 1
ATOM 1913 C CA . GLY A 1 297 ? -61.664 56.860 11.250 1.00 63.26 290 GLY A CA 1
ATOM 1914 C C . GLY A 1 297 ? -63.003 56.205 11.565 1.00 63.83 290 GLY A C 1
ATOM 1915 O O . GLY A 1 297 ? -63.086 54.977 11.673 1.00 66.42 290 GLY A O 1
ATOM 1916 N N . ALA A 1 298 ? -64.049 57.011 11.698 1.00 61.38 291 ALA A N 1
ATOM 1917 C CA . ALA A 1 298 ? -65.342 56.506 12.149 1.00 62.63 291 ALA A CA 1
ATOM 1918 C C . ALA A 1 298 ? -66.489 57.318 11.572 1.00 59.28 291 ALA A C 1
ATOM 1919 O O . ALA A 1 298 ? -66.300 58.468 11.165 1.00 56.19 291 ALA A O 1
ATOM 1921 N N . ILE A 1 299 ? -67.674 56.714 11.546 1.00 59.95 292 ILE A N 1
ATOM 1922 C CA . ILE A 1 299 ? -68.873 57.348 10.985 1.00 57.71 292 ILE A CA 1
ATOM 1923 C C . ILE A 1 299 ? -69.225 58.719 11.611 1.00 57.30 292 ILE A C 1
ATOM 1924 O O . ILE A 1 299 ? -69.656 59.628 10.904 1.00 53.90 292 ILE A O 1
ATOM 1929 N N . ALA A 1 300 ? -69.022 58.868 12.921 1.00 60.90 293 ALA A N 1
ATOM 1930 C CA . ALA A 1 300 ? -69.296 60.147 13.600 1.00 62.07 293 ALA A CA 1
ATOM 1931 C C . ALA A 1 300 ? -68.457 61.315 13.054 1.00 59.65 293 ALA A C 1
ATOM 1932 O O . ALA A 1 300 ? -68.950 62.440 12.966 1.00 58.02 293 ALA A O 1
ATOM 1934 N N . GLU A 1 301 ? -67.200 61.037 12.687 1.00 60.36 294 GLU A N 1
ATOM 1935 C CA . GLU A 1 301 ? -66.328 62.018 12.010 1.00 59.43 294 GLU A CA 1
ATOM 1936 C C . GLU A 1 301 ? -66.947 62.467 10.692 1.00 56.69 294 GLU A C 1
ATOM 1937 O O . GLU A 1 301 ? -67.063 63.666 10.420 1.00 55.75 294 GLU A O 1
ATOM 1943 N N . ALA A 1 302 ? -67.371 61.489 9.895 1.00 57.05 295 ALA A N 1
ATOM 1944 C CA . ALA A 1 302 ? -68.003 61.746 8.601 1.00 55.59 295 ALA A CA 1
ATOM 1945 C C . ALA A 1 302 ? -69.217 62.619 8.790 1.00 56.23 295 ALA A C 1
ATOM 1946 O O . ALA A 1 302 ? -69.447 63.533 8.006 1.00 55.95 295 ALA A O 1
ATOM 1948 N N . SER A 1 303 ? -69.958 62.362 9.866 1.00 58.61 296 SER A N 1
ATOM 1949 C CA . SER A 1 303 ? -71.180 63.104 10.196 1.00 58.85 296 SER A CA 1
ATOM 1950 C C . SER A 1 303 ? -70.956 64.490 10.798 1.00 58.23 296 SER A C 1
ATOM 1951 O O . SER A 1 303 ? -71.746 65.400 10.543 1.00 57.56 296 SER A O 1
ATOM 1954 N N . GLY A 1 304 ? -69.899 64.651 11.598 1.00 58.48 297 GLY A N 1
ATOM 1955 C CA . GLY A 1 304 ? -69.641 65.916 12.311 1.00 58.15 297 GLY A CA 1
ATOM 1956 C C . GLY A 1 304 ? -69.061 67.066 11.490 1.00 55.74 297 GLY A C 1
ATOM 1957 O O . GLY A 1 304 ? -69.001 68.194 11.973 1.00 56.58 297 GLY A O 1
ATOM 1958 N N . THR A 1 305 ? -68.636 66.798 10.252 1.00 53.20 298 THR A N 1
ATOM 1959 C CA . THR A 1 305 ? -68.040 67.840 9.407 1.00 51.00 298 THR A CA 1
ATOM 1960 C C . THR A 1 305 ? -69.086 68.648 8.618 1.00 50.27 298 THR A C 1
ATOM 1961 O O . THR A 1 305 ? -68.801 69.746 8.157 1.00 49.73 298 THR A O 1
ATOM 1965 N N . LEU A 1 306 ? -70.286 68.088 8.462 1.00 50.13 299 LEU A N 1
ATOM 1966 C CA . LEU A 1 306 ? -71.408 68.751 7.786 1.00 49.57 299 LEU A CA 1
ATOM 1967 C C . LEU A 1 306 ? -71.836 70.038 8.474 1.00 49.74 299 LEU A C 1
ATOM 1968 O O . LEU A 1 306 ? -72.105 71.038 7.819 1.00 48.95 299 LEU A O 1
ATOM 1973 N N . LEU A 1 307 ? -71.910 69.984 9.797 1.00 50.72 300 LEU A N 1
ATOM 1974 C CA . LEU A 1 307 ? -72.224 71.140 10.591 1.00 52.28 300 LEU A CA 1
ATOM 1975 C C . LEU A 1 307 ? -71.318 72.322 10.238 1.00 52.19 300 LEU A C 1
ATOM 1976 O O . LEU A 1 307 ? -71.812 73.414 9.964 1.00 52.39 300 LEU A O 1
ATOM 1981 N N . GLU A 1 308 ? -70.005 72.078 10.220 1.00 52.49 301 GLU A N 1
ATOM 1982 C CA . GLU A 1 308 ? -68.985 73.101 9.904 1.00 53.36 301 GLU A CA 1
ATOM 1983 C C . GLU A 1 308 ? -69.281 73.786 8.562 1.00 51.38 301 GLU A C 1
ATOM 1984 O O . GLU A 1 308 ? -69.306 75.019 8.469 1.00 51.65 301 GLU A O 1
ATOM 1990 N N . VAL A 1 309 ? -69.494 72.966 7.533 1.00 48.68 302 VAL A N 1
ATOM 1991 C CA . VAL A 1 309 ? -69.888 73.450 6.215 1.00 48.16 302 VAL A CA 1
ATOM 1992 C C . VAL A 1 309 ? -71.085 74.394 6.302 1.00 49.25 302 VAL A C 1
ATOM 1993 O O . VAL A 1 309 ? -71.035 75.497 5.771 1.00 50.53 302 VAL A O 1
ATOM 1997 N N . LEU A 1 310 ? -72.147 73.961 6.980 1.00 49.08 303 LEU A N 1
ATOM 1998 C CA . LEU A 1 310 ? -73.388 74.734 7.056 1.00 50.50 303 LEU A CA 1
ATOM 1999 C C . LEU A 1 310 ? -73.168 76.064 7.792 1.00 52.29 303 LEU A C 1
ATOM 2000 O O . LEU A 1 310 ? -73.602 77.119 7.321 1.00 52.83 303 LEU A O 1
ATOM 2005 N N . GLU A 1 311 ? -72.463 75.999 8.919 1.00 52.77 304 GLU A N 1
ATOM 2006 C CA . GLU A 1 311 ? -72.156 77.177 9.699 1.00 56.47 304 GLU A CA 1
ATOM 2007 C C . GLU A 1 311 ? -71.299 78.158 8.915 1.00 57.75 304 GLU A C 1
ATOM 2008 O O . GLU A 1 311 ? -71.567 79.356 8.930 1.00 59.73 304 GLU A O 1
ATOM 2014 N N . LYS A 1 312 ? -70.282 77.650 8.219 1.00 57.59 305 LYS A N 1
ATOM 2015 C CA . LYS A 1 312 ? -69.437 78.503 7.374 1.00 59.61 305 LYS A CA 1
ATOM 2016 C C . LYS A 1 312 ? -70.266 79.229 6.318 1.00 60.80 305 LYS A C 1
ATOM 2017 O O . LYS A 1 312 ? -70.203 80.455 6.192 1.00 62.87 305 LYS A O 1
ATOM 2023 N N . LEU A 1 313 ? -71.050 78.450 5.578 1.00 59.80 306 LEU A N 1
ATOM 2024 C CA . LEU A 1 313 ? -71.914 78.975 4.548 1.00 62.03 306 LEU A CA 1
ATOM 2025 C C . LEU A 1 313 ? -72.847 80.045 5.119 1.00 65.10 306 LEU A C 1
ATOM 2026 O O . LEU A 1 313 ? -73.064 81.082 4.490 1.00 67.82 306 LEU A O 1
ATOM 2031 N N . LYS A 1 314 ? -73.377 79.797 6.317 1.00 65.67 307 LYS A N 1
ATOM 2032 C CA . LYS A 1 314 ? -74.295 80.728 6.969 1.00 69.01 307 LYS A CA 1
ATOM 2033 C C . LYS A 1 314 ? -73.597 82.033 7.399 1.00 72.78 307 LYS A C 1
ATOM 2034 O O . LYS A 1 314 ? -74.112 83.125 7.183 1.00 74.63 307 LYS A O 1
ATOM 2040 N N . GLU A 1 315 ? -72.420 81.910 8.005 1.00 74.47 308 GLU A N 1
ATOM 2041 C CA . GLU A 1 315 ? -71.684 83.080 8.458 1.00 79.33 308 GLU A CA 1
ATOM 2042 C C . GLU A 1 315 ? -70.863 83.652 7.305 1.00 81.78 308 GLU A C 1
ATOM 2043 O O . GLU A 1 315 ? -69.672 83.385 7.187 1.00 82.16 308 GLU A O 1
ATOM 2049 N N . GLY A 1 316 ? -71.511 84.452 6.464 1.00 84.90 309 GLY A N 1
ATOM 2050 C CA . GLY A 1 316 ? -70.920 84.884 5.198 1.00 87.85 309 GLY A CA 1
ATOM 2051 C C . GLY A 1 316 ? -71.686 84.251 4.053 1.00 87.06 309 GLY A C 1
ATOM 2052 O O . GLY A 1 316 ? -72.906 84.339 3.999 1.00 87.31 309 GLY A O 1
ATOM 2053 N N . GLY A 1 317 ? -70.984 83.597 3.138 1.00 86.78 310 GLY A N 1
ATOM 2054 C CA . GLY A 1 317 ? -71.671 82.935 2.033 1.00 86.53 310 GLY A CA 1
ATOM 2055 C C . GLY A 1 317 ? -70.775 82.424 0.924 1.00 86.94 310 GLY A C 1
ATOM 2056 O O . GLY A 1 317 ? -69.629 82.004 1.166 1.00 85.69 310 GLY A O 1
ATOM 2057 N N . GLY A 1 318 ? -71.316 82.464 -0.296 1.00 88.98 311 GLY A N 1
ATOM 2058 C CA . GLY A 1 318 ? -70.620 82.001 -1.499 1.00 90.03 311 GLY A CA 1
ATOM 2059 C C . GLY A 1 318 ? -69.684 83.045 -2.077 1.00 94.50 311 GLY A C 1
ATOM 2060 O O . GLY A 1 318 ? -68.872 82.743 -2.957 1.00 95.69 311 GLY A O 1
ATOM 2061 N N . ASP A 1 319 ? -69.804 84.273 -1.578 1.00 97.36 312 ASP A N 1
ATOM 2062 C CA . ASP A 1 319 ? -68.888 85.367 -1.918 1.00 102.11 312 ASP A CA 1
ATOM 2063 C C . ASP A 1 319 ? -67.620 85.350 -1.042 1.00 101.01 312 ASP A C 1
ATOM 2064 O O . ASP A 1 319 ? -66.959 86.380 -0.854 1.00 104.99 312 ASP A O 1
ATOM 2069 N N . ALA A 1 320 ? -67.300 84.172 -0.512 1.00 115.37 313 ALA A N 1
ATOM 2070 C CA . ALA A 1 320 ? -66.119 83.964 0.309 1.00 109.80 313 ALA A CA 1
ATOM 2071 C C . ALA A 1 320 ? -65.215 82.907 -0.318 1.00 108.19 313 ALA A C 1
ATOM 2072 O O . ALA A 1 320 ? -65.678 82.025 -1.047 1.00 112.76 313 ALA A O 1
ATOM 2074 N N . ILE A 1 321 ? -63.927 83.012 -0.020 1.00 102.38 314 ILE A N 1
ATOM 2075 C CA . ILE A 1 321 ? -62.882 82.170 -0.596 1.00 100.13 314 ILE A CA 1
ATOM 2076 C C . ILE A 1 321 ? -62.202 81.374 0.533 1.00 97.00 314 ILE A C 1
ATOM 2077 O O . ILE A 1 321 ? -62.114 81.849 1.665 1.00 94.35 314 ILE A O 1
ATOM 2082 N N . GLU A 1 322 ? -61.737 80.166 0.222 1.00 97.16 315 GLU A N 1
ATOM 2083 C CA . GLU A 1 322 ? -61.069 79.312 1.206 1.00 94.72 315 GLU A CA 1
ATOM 2084 C C . GLU A 1 322 ? -59.902 78.529 0.600 1.00 91.98 315 GLU A C 1
ATOM 2085 O O . GLU A 1 322 ? -59.995 78.049 -0.533 1.00 94.54 315 GLU A O 1
ATOM 2091 N N . ASP A 1 323 ? -58.811 78.405 1.358 1.00 86.88 316 ASP A N 1
ATOM 2092 C CA . ASP A 1 323 ? -57.639 77.615 0.936 1.00 84.23 316 ASP A CA 1
ATOM 2093 C C . ASP A 1 323 ? -56.755 77.120 2.098 1.00 80.57 316 ASP A C 1
ATOM 2094 O O . ASP A 1 323 ? -56.765 77.694 3.194 1.00 78.28 316 ASP A O 1
ATOM 2099 N N . ALA A 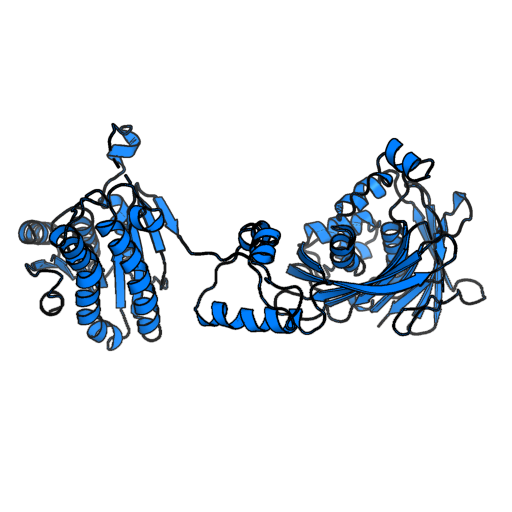1 324 ? -55.991 76.057 1.829 1.00 79.78 317 ALA A N 1
ATOM 2100 C CA . ALA A 1 324 ? -55.054 75.455 2.791 1.00 76.78 317 ALA A CA 1
ATOM 2101 C C . ALA A 1 324 ? -53.615 75.940 2.587 1.00 70.91 317 ALA A C 1
ATOM 2102 O O . ALA A 1 324 ? -53.196 76.152 1.454 1.00 70.01 317 ALA A O 1
ATOM 2104 N N . PHE A 1 325 ? -52.873 76.078 3.689 1.00 67.35 318 PHE A N 1
ATOM 2105 C CA . PHE A 1 325 ? -51.473 76.572 3.700 1.00 62.60 318 PHE A CA 1
ATOM 2106 C C . PHE A 1 325 ? -50.625 75.685 4.616 1.00 61.38 318 PHE A C 1
ATOM 2107 O O . PHE A 1 325 ? -50.736 75.768 5.842 1.00 60.83 318 PHE A O 1
ATOM 2115 N N . GLU A 1 326 ? -49.803 74.827 4.016 1.00 61.38 319 GLU A N 1
ATOM 2116 C CA . GLU A 1 326 ? -48.919 73.918 4.758 1.00 61.43 319 GLU A CA 1
ATOM 2117 C C . GLU A 1 326 ? -47.560 74.549 4.953 1.00 56.65 319 GLU A C 1
ATOM 2118 O O . GLU A 1 326 ? -47.034 75.147 4.020 1.00 55.21 319 GLU A O 1
ATOM 2124 N N . PHE A 1 327 ? -46.976 74.404 6.143 1.00 55.25 320 PHE A N 1
ATOM 2125 C CA . PHE A 1 327 ? -45.609 74.908 6.389 1.00 51.13 320 PHE A CA 1
ATOM 2126 C C . PHE A 1 327 ? -44.865 74.176 7.500 1.00 51.18 320 PHE A C 1
ATOM 2127 O O . PHE A 1 327 ? -45.471 73.557 8.372 1.00 53.52 320 PHE A O 1
ATOM 2135 N N . ASN A 1 328 ? -43.542 74.265 7.457 1.00 48.77 321 ASN A N 1
ATOM 2136 C CA . ASN A 1 328 ? -42.681 73.709 8.481 1.00 48.84 321 ASN A CA 1
ATOM 2137 C C . ASN A 1 328 ? -41.511 74.662 8.563 1.00 44.92 321 ASN A C 1
ATOM 2138 O O . ASN A 1 328 ? -41.557 75.737 7.968 1.00 43.00 321 ASN A O 1
ATOM 2143 N N . SER A 1 329 ? -40.457 74.268 9.272 1.00 43.75 322 SER A N 1
ATOM 2144 C CA . SER A 1 329 ? -39.320 75.151 9.514 1.00 40.14 322 SER A CA 1
ATOM 2145 C C . SER A 1 329 ? -38.697 75.647 8.193 1.00 37.82 322 SER A C 1
ATOM 2146 O O . SER A 1 329 ? -38.253 76.778 8.109 1.00 34.60 322 SER A O 1
ATOM 2149 N N . LYS A 1 330 ? -38.705 74.796 7.167 1.00 38.81 323 LYS A N 1
ATOM 2150 C CA . LYS A 1 330 ? -38.136 75.150 5.866 1.00 37.82 323 LYS A CA 1
ATOM 2151 C C . LYS A 1 330 ? -38.722 76.469 5.373 1.00 35.99 323 LYS A C 1
ATOM 2152 O O . LYS A 1 330 ? -37.972 77.412 5.137 1.00 34.19 323 LYS A O 1
ATOM 2158 N N . GLU A 1 331 ? -40.052 76.555 5.274 1.00 36.93 324 GLU A N 1
ATOM 2159 C CA . GLU A 1 331 ? -40.728 77.809 4.859 1.00 35.64 324 GLU A CA 1
ATOM 2160 C C . GLU A 1 331 ? -40.475 78.978 5.807 1.00 34.01 324 GLU A C 1
ATOM 2161 O O . GLU A 1 331 ? -40.377 80.144 5.364 1.00 32.17 324 GLU A O 1
ATOM 2167 N N . LEU A 1 332 ? -40.343 78.685 7.105 1.00 33.72 325 LEU A N 1
ATOM 2168 C CA . LEU A 1 332 ? -40.120 79.765 8.074 1.00 32.32 325 LEU A CA 1
ATOM 2169 C C . LEU A 1 332 ? -38.768 80.446 7.827 1.00 30.24 325 LEU A C 1
ATOM 2170 O O . LEU A 1 332 ? -38.682 81.674 7.776 1.00 29.53 325 LEU A O 1
ATOM 2175 N N . ILE A 1 333 ? -37.731 79.635 7.657 1.00 30.12 326 ILE A N 1
ATOM 2176 C CA . ILE A 1 333 ? -36.354 80.105 7.474 1.00 28.15 326 ILE A CA 1
ATOM 2177 C C . ILE A 1 333 ? -36.181 80.741 6.102 1.00 27.61 326 ILE A C 1
ATOM 2178 O O . ILE A 1 333 ? -35.486 81.752 5.967 1.00 27.34 326 ILE A O 1
ATOM 2183 N N . THR A 1 334 ? -36.819 80.155 5.081 1.00 28.41 327 THR A N 1
ATOM 2184 C CA . THR A 1 334 ? -36.801 80.707 3.713 1.00 27.76 327 THR A CA 1
ATOM 2185 C C . THR A 1 334 ? -37.309 82.159 3.729 1.00 27.98 327 THR A C 1
ATOM 2186 O O . THR A 1 334 ? -36.721 83.057 3.081 1.00 27.29 327 THR A O 1
ATOM 2190 N N . TYR A 1 335 ? -38.371 82.374 4.512 1.00 28.55 328 TYR A N 1
ATOM 2191 C CA . TYR A 1 335 ? -38.992 83.680 4.691 1.00 29.03 328 TYR A CA 1
ATOM 2192 C C . TYR A 1 335 ? -38.085 84.642 5.479 1.00 28.56 328 TYR A C 1
ATOM 2193 O O . TYR A 1 335 ? -37.869 85.791 5.063 1.00 29.04 328 TYR A O 1
ATOM 2202 N N . ALA A 1 336 ? -37.542 84.186 6.604 1.00 28.15 329 ALA A N 1
ATOM 2203 C CA . ALA A 1 336 ? -36.663 85.049 7.413 1.00 27.25 329 ALA A CA 1
ATOM 2204 C C . ALA A 1 336 ? -35.422 85.545 6.621 1.00 26.52 329 ALA A C 1
ATOM 2205 O O . ALA A 1 336 ? -35.080 86.725 6.674 1.00 27.14 329 ALA A O 1
ATOM 2207 N N . LEU A 1 337 ? -34.765 84.649 5.896 1.00 25.02 330 LEU A N 1
ATOM 2208 C CA . LEU A 1 337 ? -33.683 85.036 4.996 1.00 25.16 330 LEU A CA 1
ATOM 2209 C C . LEU A 1 337 ? -34.189 86.023 3.911 1.00 25.43 330 LEU A C 1
ATOM 2210 O O . LEU A 1 337 ? -33.509 86.975 3.569 1.00 25.84 330 LEU A O 1
ATOM 2215 N N . GLY A 1 338 ? -35.391 85.775 3.378 1.00 25.52 331 GLY A N 1
ATOM 2216 C CA . GLY A 1 338 ? -36.014 86.675 2.411 1.00 25.16 331 GLY A CA 1
ATOM 2217 C C . GLY A 1 338 ? -36.181 88.094 2.915 1.00 24.64 331 GLY A C 1
ATOM 2218 O O . GLY A 1 338 ? -36.099 89.049 2.141 1.00 24.29 331 GLY A O 1
ATOM 2219 N N . ILE A 1 339 ? -36.442 88.243 4.213 1.00 24.84 332 ILE A N 1
ATOM 2220 C CA . ILE A 1 339 ? -36.517 89.593 4.785 1.00 25.85 332 ILE A CA 1
ATOM 2221 C C . ILE A 1 339 ? -35.254 90.050 5.527 1.00 26.00 332 ILE A C 1
ATOM 2222 O O . ILE A 1 339 ? -35.324 90.923 6.385 1.00 27.67 332 ILE A O 1
ATOM 2227 N N . GLY A 1 340 ? -34.115 89.458 5.202 1.00 25.21 333 GLY A N 1
ATOM 2228 C CA . GLY A 1 340 ? -32.839 89.980 5.671 1.00 26.26 333 GLY A CA 1
ATOM 2229 C C . GLY A 1 340 ? -32.242 89.459 6.972 1.00 26.80 333 GLY A C 1
ATOM 2230 O O . GLY A 1 340 ? -31.113 89.847 7.304 1.00 28.09 333 GLY A O 1
ATOM 2231 N N . ALA A 1 341 ? -32.956 88.584 7.704 1.00 26.30 334 ALA A N 1
ATOM 2232 C CA . ALA A 1 341 ? -32.389 87.994 8.925 1.00 27.09 334 ALA A CA 1
ATOM 2233 C C . ALA A 1 341 ? -31.124 87.290 8.501 1.00 27.25 334 ALA A C 1
ATOM 2234 O O . ALA A 1 341 ? -31.060 86.747 7.386 1.00 28.18 334 ALA A O 1
ATOM 2236 N N . SER A 1 342 ? -30.110 87.324 9.363 1.00 28.70 335 SER A N 1
ATOM 2237 C CA . SER A 1 342 ? -28.770 86.852 9.008 1.00 28.95 335 SER A CA 1
ATOM 2238 C C . SER A 1 342 ? -28.079 86.193 10.188 1.00 29.90 335 SER A C 1
ATOM 2239 O O . SER A 1 342 ? -28.192 86.671 11.323 1.00 31.00 335 SER A O 1
ATOM 2242 N N . VAL A 1 343 ? -27.353 85.103 9.935 1.00 30.14 336 VAL A N 1
ATOM 2243 C CA . VAL A 1 343 ? -26.592 84.467 11.025 1.00 31.74 336 VAL A CA 1
ATOM 2244 C C . VAL A 1 343 ? -25.428 85.336 11.521 1.00 33.73 336 VAL A C 1
ATOM 2245 O O . VAL A 1 343 ? -24.829 85.006 12.532 1.00 35.59 336 VAL A O 1
ATOM 2249 N N . LYS A 1 344 ? -25.113 86.434 10.832 1.00 33.77 337 LYS A N 1
ATOM 2250 C CA . LYS A 1 344 ? -24.176 87.443 11.403 1.00 36.83 337 LYS A CA 1
ATOM 2251 C C . LYS A 1 344 ? -24.720 88.078 12.713 1.00 37.42 337 LYS A C 1
ATOM 2252 O O . LYS A 1 344 ? -23.957 88.579 13.533 1.00 39.33 337 LYS A O 1
ATOM 2258 N N . ASN A 1 345 ? -26.041 88.043 12.898 1.00 36.19 338 ASN A N 1
ATOM 2259 C CA . ASN A 1 345 ? -26.684 88.596 14.101 1.00 37.93 338 ASN A CA 1
ATOM 2260 C C . ASN A 1 345 ? -26.982 87.448 15.083 1.00 37.79 338 ASN A C 1
ATOM 2261 O O . ASN A 1 345 ? -27.797 86.574 14.786 1.00 35.65 338 ASN A O 1
ATOM 2266 N N . ALA A 1 346 ? -26.352 87.444 16.248 1.00 40.35 339 ALA A N 1
ATOM 2267 C CA . ALA A 1 346 ? -26.619 86.379 17.242 1.00 41.33 339 ALA A CA 1
ATOM 2268 C C . ALA A 1 346 ? -28.119 86.222 17.536 1.00 40.40 339 ALA A C 1
ATOM 2269 O O . ALA A 1 346 ? -28.614 85.106 17.684 1.00 39.57 339 ALA A O 1
ATOM 2271 N N . LYS A 1 347 ? -28.835 87.338 17.579 1.00 40.85 340 LYS A N 1
ATOM 2272 C CA . LYS A 1 347 ? -30.266 87.335 17.900 1.00 41.48 340 LYS A CA 1
ATOM 2273 C C . LYS A 1 347 ? -31.161 86.774 16.810 1.00 38.47 340 LYS A C 1
ATOM 2274 O O . LYS A 1 347 ? -32.353 86.539 17.059 1.00 37.98 340 LYS A O 1
ATOM 2280 N N . ASP A 1 348 ? -30.599 86.598 15.614 1.00 35.71 341 ASP A N 1
ATOM 2281 C CA . ASP A 1 348 ? -31.332 86.043 14.484 1.00 33.92 341 ASP A CA 1
ATOM 2282 C C . ASP A 1 348 ? -31.305 84.522 14.393 1.00 33.39 341 ASP A C 1
ATOM 2283 O O . ASP A 1 348 ? -32.129 83.969 13.678 1.00 31.82 341 ASP A O 1
ATOM 2288 N N . MET A 1 349 ? -30.378 83.852 15.090 1.00 34.68 342 MET A N 1
ATOM 2289 C CA . MET A 1 349 ? -30.297 82.382 15.044 1.00 35.38 342 MET A CA 1
ATOM 2290 C C . MET A 1 349 ? -31.665 81.757 15.280 1.00 35.49 342 MET A C 1
ATOM 2291 O O . MET A 1 349 ? -32.012 80.758 14.666 1.00 35.30 342 MET A O 1
ATOM 2296 N N . ARG A 1 350 ? -32.439 82.366 16.167 1.00 36.24 343 ARG A N 1
ATOM 2297 C CA . ARG A 1 350 ? -33.733 81.837 16.556 1.00 37.22 343 ARG A CA 1
ATOM 2298 C C . ARG A 1 350 ? -34.728 81.802 15.377 1.00 35.37 343 ARG A C 1
ATOM 2299 O O . ARG A 1 350 ? -35.678 81.004 15.364 1.00 35.94 343 ARG A O 1
ATOM 2307 N N . PHE A 1 351 ? -34.489 82.652 14.380 1.00 32.17 344 PHE A N 1
ATOM 2308 C CA . PHE A 1 351 ? -35.342 82.686 13.200 1.00 29.82 344 PHE A CA 1
ATOM 2309 C C . PHE A 1 351 ? -34.744 81.869 12.054 1.00 28.01 344 PHE A C 1
ATOM 2310 O O . PHE A 1 351 ? -35.401 81.678 11.009 1.00 26.22 344 PHE A O 1
ATOM 2318 N N . LEU A 1 352 ? -33.530 81.359 12.247 1.00 27.56 345 LEU A N 1
ATOM 2319 C CA . LEU A 1 352 ? -32.793 80.771 11.108 1.00 27.25 345 LEU A CA 1
ATOM 2320 C C . LEU A 1 352 ? -32.390 79.300 11.253 1.00 28.49 345 LEU A C 1
ATOM 2321 O O . LEU A 1 352 ? -31.983 78.668 10.277 1.00 28.68 345 LEU A O 1
ATOM 2326 N N . TYR A 1 353 ? -32.544 78.732 12.443 1.00 29.65 346 TYR A N 1
ATOM 2327 C CA . TYR A 1 353 ? -32.132 77.342 12.633 1.00 31.10 346 TYR A CA 1
ATOM 2328 C C . TYR A 1 353 ? -33.186 76.590 13.438 1.00 33.17 346 TYR A C 1
ATOM 2329 O O . TYR A 1 353 ? -33.462 76.979 14.568 1.00 33.72 346 TYR A O 1
ATOM 2338 N N . GLU A 1 354 ? -33.768 75.524 12.858 1.00 33.98 347 GLU A N 1
ATOM 2339 C CA . GLU A 1 354 ? -34.975 74.889 13.414 1.00 35.47 347 GLU A CA 1
ATOM 2340 C C . GLU A 1 354 ? -34.766 74.267 14.794 1.00 38.16 347 GLU A C 1
ATOM 2341 O O . GLU A 1 354 ? -35.718 74.142 15.558 1.00 40.06 347 GLU A O 1
ATOM 2347 N N . ASN A 1 355 ? -33.538 73.865 15.105 1.00 38.63 348 ASN A N 1
ATOM 2348 C CA . ASN A 1 355 ? -33.247 73.223 16.394 1.00 41.59 348 ASN A CA 1
ATOM 2349 C C . ASN A 1 355 ? -32.849 74.206 17.491 1.00 42.13 348 ASN A C 1
ATOM 2350 O O . ASN A 1 355 ? -32.509 73.781 18.595 1.00 44.48 348 ASN A O 1
ATOM 2355 N N . ASP A 1 356 ? -32.854 75.508 17.190 1.00 40.24 349 ASP A N 1
ATOM 2356 C CA . ASP A 1 356 ? -32.603 76.530 18.212 1.00 41.48 349 ASP A CA 1
ATOM 2357 C C . ASP A 1 356 ? -33.676 76.416 19.272 1.00 43.79 349 ASP A C 1
ATOM 2358 O O . ASP A 1 356 ? -34.854 76.237 18.931 1.00 44.03 349 ASP A O 1
ATOM 2363 N N . ALA A 1 357 ? -33.282 76.531 20.545 1.00 46.38 350 ALA A N 1
ATOM 2364 C CA . ALA A 1 357 ? -34.221 76.461 21.675 1.00 49.06 350 ALA A CA 1
ATOM 2365 C C . ALA A 1 357 ? -35.344 77.507 21.612 1.00 48.58 350 ALA A C 1
ATOM 2366 O O . ALA A 1 357 ? -36.431 77.313 22.176 1.00 50.93 350 ALA A O 1
ATOM 2368 N N . ASP A 1 358 ? -35.076 78.622 20.937 1.00 46.27 351 ASP A N 1
ATOM 2369 C CA . ASP A 1 358 ? -36.061 79.678 20.779 1.00 46.08 351 ASP A CA 1
ATOM 2370 C C . ASP A 1 358 ? -36.595 79.763 19.337 1.00 42.88 351 ASP A C 1
ATOM 2371 O O . ASP A 1 358 ? -37.141 80.803 18.962 1.00 40.88 351 ASP A O 1
ATOM 2376 N N . PHE A 1 359 ? -36.451 78.688 18.540 1.00 42.10 352 PHE A N 1
ATOM 2377 C CA . PHE A 1 359 ? -36.927 78.714 17.140 1.00 39.89 352 PHE A CA 1
ATOM 2378 C C . PHE A 1 359 ? -38.375 79.160 16.995 1.00 40.67 352 PHE A C 1
ATOM 2379 O O . PHE A 1 359 ? -39.275 78.568 17.591 1.00 44.39 352 PHE A O 1
ATOM 2387 N N . ALA A 1 360 ? -38.584 80.204 16.200 1.00 39.14 353 ALA A N 1
ATOM 2388 C CA . ALA A 1 360 ? -39.893 80.814 16.017 1.00 39.34 353 ALA A CA 1
ATOM 2389 C C . ALA A 1 360 ? -39.979 81.438 14.628 1.00 37.43 353 ALA A C 1
ATOM 2390 O O . ALA A 1 360 ? -38.958 81.651 13.977 1.00 35.12 353 ALA A O 1
ATOM 2392 N N . ALA A 1 361 ? -41.196 81.700 14.160 1.00 37.57 354 ALA A N 1
ATOM 2393 C CA . ALA A 1 361 ? -41.404 82.521 12.962 1.00 35.56 354 ALA A CA 1
ATOM 2394 C C . ALA A 1 361 ? -41.156 83.978 13.312 1.00 35.50 354 ALA A C 1
ATOM 2395 O O . ALA A 1 361 ? -41.463 84.398 14.438 1.00 35.67 354 ALA A O 1
ATOM 2397 N N . ILE A 1 362 ? -40.617 84.749 12.357 1.00 33.61 355 ILE A N 1
ATOM 2398 C CA . ILE A 1 362 ? -40.786 86.191 12.424 1.00 34.33 355 ILE A CA 1
ATOM 2399 C C . ILE A 1 362 ? -42.280 86.355 12.122 1.00 35.68 355 ILE A C 1
ATOM 2400 O O . ILE A 1 362 ? -42.759 85.816 11.130 1.00 35.98 355 ILE A O 1
ATOM 2405 N N . PRO A 1 363 ? -43.024 87.045 13.000 1.00 37.14 356 PRO A N 1
ATOM 2406 C CA . PRO A 1 363 ? -44.491 86.943 12.926 1.00 38.68 356 PRO A CA 1
ATOM 2407 C C . PRO A 1 363 ? -45.131 87.477 11.634 1.00 38.55 356 PRO A C 1
ATOM 2408 O O . PRO A 1 363 ? -46.239 87.063 11.296 1.00 40.35 356 PRO A O 1
ATOM 2412 N N . THR A 1 364 ? -44.455 88.362 10.907 1.00 37.06 357 THR A N 1
ATOM 2413 C CA . THR A 1 364 ? -44.997 88.804 9.619 1.00 37.10 357 THR A CA 1
ATOM 2414 C C . THR A 1 364 ? -45.036 87.685 8.579 1.00 36.39 357 THR A C 1
ATOM 2415 O O . THR A 1 364 ? -45.676 87.828 7.530 1.00 36.89 357 THR A O 1
ATOM 2419 N N . PHE A 1 365 ? -44.366 86.564 8.861 1.00 35.34 358 PHE A N 1
ATOM 2420 C CA . PHE A 1 365 ? -44.544 85.368 8.035 1.00 35.69 358 PHE A CA 1
ATOM 2421 C C . PHE A 1 365 ? -46.037 85.072 7.811 1.00 37.60 358 PHE A C 1
ATOM 2422 O O . PHE A 1 365 ? -46.449 84.673 6.727 1.00 38.83 358 PHE A O 1
ATOM 2430 N N . PHE A 1 366 ? -46.847 85.300 8.838 1.00 38.93 359 PHE A N 1
ATOM 2431 C CA . PHE A 1 366 ? -48.272 84.984 8.775 1.00 41.42 359 PHE A CA 1
ATOM 2432 C C . PHE A 1 366 ? -49.146 85.946 7.962 1.00 42.76 359 PHE A C 1
ATOM 2433 O O . PHE A 1 366 ? -50.373 85.852 8.005 1.00 45.16 359 PHE A O 1
ATOM 2441 N N . VAL A 1 367 ? -48.518 86.843 7.196 1.00 41.55 360 VAL A N 1
ATOM 2442 C CA . VAL A 1 367 ? -49.245 87.566 6.160 1.00 42.37 360 VAL A CA 1
ATOM 2443 C C . VAL A 1 367 ? -49.470 86.649 4.943 1.00 43.95 360 VAL A C 1
ATOM 2444 O O . VAL A 1 367 ? -50.496 86.754 4.265 1.00 45.85 360 VAL A O 1
ATOM 2448 N N . LEU A 1 368 ? -48.532 85.725 4.703 1.00 42.87 361 LEU A N 1
ATOM 2449 C CA . LEU A 1 368 ? -48.579 84.841 3.516 1.00 44.19 361 LEU A CA 1
ATOM 2450 C C . LEU A 1 368 ? -49.887 84.076 3.284 1.00 47.43 361 LEU A C 1
ATOM 2451 O O . LEU A 1 368 ? -50.401 84.096 2.163 1.00 49.25 361 LEU A O 1
ATOM 2456 N N . PRO A 1 369 ? -50.436 83.391 4.318 1.00 48.76 362 PRO A N 1
ATOM 2457 C CA . PRO A 1 369 ? -51.661 82.612 4.016 1.00 52.61 362 PRO A CA 1
ATOM 2458 C C . PRO A 1 369 ? -52.783 83.501 3.477 1.00 54.57 362 PRO A C 1
ATOM 2459 O O . PRO A 1 369 ? -53.385 83.175 2.457 1.00 56.94 362 PRO A O 1
ATOM 2463 N N . GLY A 1 370 ? -53.026 84.625 4.150 1.00 54.44 363 GLY A N 1
ATOM 2464 C CA . GLY A 1 370 ? -53.969 85.639 3.684 1.00 57.04 363 GLY A CA 1
ATOM 2465 C C . GLY A 1 370 ? -53.633 86.145 2.296 1.00 57.09 363 GLY A C 1
ATOM 2466 O O . GLY A 1 370 ? -54.487 86.163 1.412 1.00 59.95 363 GLY A O 1
ATOM 2467 N N . LEU A 1 371 ? -52.377 86.532 2.099 1.00 54.79 364 LEU A N 1
ATOM 2468 C CA . LEU A 1 371 ? -51.925 87.058 0.812 1.00 55.55 364 LEU A CA 1
ATOM 2469 C C . LEU A 1 371 ? -52.170 86.127 -0.379 1.00 58.29 364 LEU A C 1
ATOM 2470 O O . LEU A 1 371 ? -52.772 86.544 -1.367 1.00 60.92 364 LEU A O 1
ATOM 2475 N N . LEU A 1 372 ? -51.692 84.886 -0.274 1.00 58.64 365 LEU A N 1
ATOM 2476 C CA . LEU A 1 372 ? -51.760 83.901 -1.360 1.00 61.83 365 LEU A CA 1
ATOM 2477 C C . LEU A 1 372 ? -53.197 83.560 -1.753 1.00 66.73 365 LEU A C 1
ATOM 2478 O O . LEU A 1 372 ? -53.524 83.488 -2.942 1.00 69.46 365 LEU A O 1
ATOM 2483 N N . LEU A 1 373 ? -54.041 83.347 -0.744 1.00 68.44 366 LEU A N 1
ATOM 2484 C CA . LEU A 1 373 ? -55.461 83.126 -0.953 1.00 73.42 366 LEU A CA 1
ATOM 2485 C C . LEU A 1 373 ? -56.100 84.291 -1.710 1.00 75.69 366 LEU A C 1
ATOM 2486 O O . LEU A 1 373 ? -56.837 84.069 -2.676 1.00 79.48 366 LEU A O 1
ATOM 2491 N N . GLN A 1 374 ? -55.814 85.521 -1.278 1.00 73.99 367 GLN A N 1
ATOM 2492 C CA . GLN A 1 374 ? -56.481 86.694 -1.851 1.00 76.77 367 GLN A CA 1
ATOM 2493 C C . GLN A 1 374 ? -55.980 87.045 -3.261 1.00 77.76 367 GLN A C 1
ATOM 2494 O O . GLN A 1 374 ? -56.708 87.663 -4.045 1.00 80.61 367 GLN A O 1
ATOM 2500 N N . MET A 1 375 ? -54.762 86.620 -3.595 1.00 76.05 368 MET A N 1
ATOM 2501 C CA . MET A 1 375 ? -54.254 86.843 -4.947 1.00 77.83 368 MET A CA 1
ATOM 2502 C C . MET A 1 375 ? -54.362 85.614 -5.873 1.00 80.95 368 MET A C 1
ATOM 2503 O O . MET A 1 375 ? -54.025 85.696 -7.056 1.00 82.36 368 MET A O 1
ATOM 2508 N N . SER A 1 376 ? -54.848 84.493 -5.333 1.00 82.50 369 SER A N 1
ATOM 2509 C CA . SER A 1 376 ? -54.986 83.243 -6.093 1.00 86.07 369 SER A CA 1
ATOM 2510 C C . SER A 1 376 ? -56.093 83.310 -7.159 1.00 91.62 369 SER A C 1
ATOM 2511 O O . SER A 1 376 ? -55.927 82.793 -8.270 1.00 94.22 369 SER A O 1
ATOM 2514 N N . THR A 1 377 ? -57.212 83.942 -6.809 1.00 93.57 370 THR A N 1
ATOM 2515 C CA . THR A 1 377 ? -58.298 84.194 -7.755 1.00 99.22 370 THR A CA 1
ATOM 2516 C C . THR A 1 377 ? -58.722 85.661 -7.716 1.00 99.06 370 THR A C 1
ATOM 2517 O O . THR A 1 377 ? -58.307 86.406 -6.827 1.00 94.97 370 THR A O 1
ATOM 2521 N N . ASP A 1 378 ? -59.525 86.070 -8.698 1.00 103.90 371 ASP A N 1
ATOM 2522 C CA . ASP A 1 378 ? -60.200 87.369 -8.668 1.00 105.29 371 ASP A CA 1
ATOM 2523 C C . ASP A 1 378 ? -61.719 87.185 -8.546 1.00 110.17 371 ASP A C 1
ATOM 2524 O O . ASP A 1 378 ? -62.360 86.663 -9.457 1.00 115.44 371 ASP A O 1
ATOM 2529 N N . LYS A 1 379 ? -62.273 87.597 -7.406 1.00 109.17 372 LYS A N 1
ATOM 2530 C CA . LYS A 1 379 ? -63.720 87.572 -7.157 1.00 113.87 372 LYS A CA 1
ATOM 2531 C C . LYS A 1 379 ? -64.136 88.751 -6.277 1.00 112.65 372 LYS A C 1
ATOM 2532 O O . LYS A 1 379 ? -63.466 89.075 -5.294 1.00 107.88 372 LYS A O 1
ATOM 2538 N N . ILE A 1 395 ? -53.392 95.472 -10.153 1.00 83.35 388 ILE A N 1
ATOM 2539 C CA . ILE A 1 395 ? -53.583 95.318 -8.710 1.00 80.06 388 ILE A CA 1
ATOM 2540 C C . ILE A 1 395 ? -52.323 95.729 -7.934 1.00 75.46 388 ILE A C 1
ATOM 2541 O O . ILE A 1 395 ? -51.396 94.932 -7.731 1.00 72.38 388 ILE A O 1
ATOM 2546 N N . LEU A 1 396 ? -52.308 96.997 -7.520 1.00 75.05 389 LEU A N 1
ATOM 2547 C CA . LEU A 1 396 ? -51.272 97.525 -6.634 1.00 70.95 389 LEU A CA 1
ATOM 2548 C C . LEU A 1 396 ? -51.648 97.233 -5.191 1.00 67.70 389 LEU A C 1
ATOM 2549 O O . LEU A 1 396 ? -52.706 97.643 -4.718 1.00 69.49 389 LEU A O 1
ATOM 2554 N N . HIS A 1 397 ? -50.791 96.507 -4.491 1.00 63.26 390 HIS A N 1
ATOM 2555 C CA . HIS A 1 397 ? -50.984 96.326 -3.070 1.00 59.94 390 HIS A CA 1
ATOM 2556 C C . HIS A 1 397 ? -50.646 97.674 -2.406 1.00 58.65 390 HIS A C 1
ATOM 2557 O O . HIS A 1 397 ? -49.497 98.124 -2.444 1.00 56.94 390 HIS A O 1
ATOM 2564 N N . GLY A 1 398 ? -51.663 98.327 -1.838 1.00 58.87 391 GLY A N 1
ATOM 2565 C CA . GLY A 1 398 ? -51.530 99.687 -1.305 1.00 58.11 391 GLY A CA 1
ATOM 2566 C C . GLY A 1 398 ? -51.328 99.847 0.195 1.00 55.36 391 GLY A C 1
ATOM 2567 O O . GLY A 1 398 ? -50.665 100.778 0.637 1.00 54.95 391 GLY A O 1
ATOM 2568 N N . GLU A 1 399 ? -51.922 98.956 0.979 1.00 53.99 392 GLU A N 1
ATOM 2569 C CA . GLU A 1 399 ? -51.817 98.998 2.438 1.00 53.06 392 GLU A CA 1
ATOM 2570 C C . GLU A 1 399 ? -51.923 97.575 3.009 1.00 51.47 392 GLU A C 1
ATOM 2571 O O . GLU A 1 399 ? -52.591 96.722 2.424 1.00 51.91 392 GLU A O 1
ATOM 2577 N N . GLN A 1 400 ? -51.275 97.328 4.148 1.00 49.83 393 GLN A N 1
ATOM 2578 C CA . GLN A 1 400 ? -51.371 96.033 4.817 1.00 49.35 393 GLN A CA 1
ATOM 2579 C C . GLN A 1 400 ? -51.570 96.153 6.334 1.00 50.36 393 GLN A C 1
ATOM 2580 O O . GLN A 1 400 ? -50.999 97.037 6.985 1.00 50.40 393 GLN A O 1
ATOM 2586 N N . TYR A 1 401 ? -52.404 95.265 6.882 1.00 51.60 394 TYR A N 1
ATOM 2587 C CA . TYR A 1 401 ? -52.593 95.146 8.327 1.00 52.45 394 TYR A CA 1
ATOM 2588 C C . TYR A 1 401 ? -52.515 93.690 8.737 1.00 51.70 394 TYR A C 1
ATOM 2589 O O . TYR A 1 401 ? -53.047 92.816 8.052 1.00 52.32 394 TYR A O 1
ATOM 2598 N N . LEU A 1 402 ? -51.836 93.429 9.847 1.00 51.08 395 LEU A N 1
ATOM 2599 C CA . LEU A 1 402 ? -51.702 92.070 10.336 1.00 51.10 395 LEU A CA 1
ATOM 2600 C C . LEU A 1 402 ? -51.743 92.011 11.856 1.00 52.76 395 LEU A C 1
ATOM 2601 O O . LEU A 1 402 ? -50.976 92.698 12.534 1.00 52.53 395 LEU A O 1
ATOM 2606 N N . GLU A 1 403 ? -52.642 91.181 12.373 1.00 55.03 396 GLU A N 1
ATOM 2607 C CA . GLU A 1 403 ? -52.814 91.017 13.809 1.00 57.47 396 GLU A CA 1
ATOM 2608 C C . GLU A 1 403 ? -52.587 89.566 14.229 1.00 57.47 396 GLU A C 1
ATOM 2609 O O . GLU A 1 403 ? -53.246 88.644 13.729 1.00 58.40 396 GLU A O 1
ATOM 2615 N N . ILE A 1 404 ? -51.620 89.372 15.120 1.00 56.82 397 ILE A N 1
ATOM 2616 C CA . ILE A 1 404 ? -51.448 88.107 15.811 1.00 57.94 397 ILE A CA 1
ATOM 2617 C C . ILE A 1 404 ? -52.412 88.150 16.988 1.00 62.38 397 ILE A C 1
ATOM 2618 O O . ILE A 1 404 ? -52.402 89.110 17.765 1.00 63.90 397 ILE A O 1
ATOM 2623 N N . VAL A 1 405 ? -53.262 87.129 17.101 1.00 65.38 398 VAL A N 1
ATOM 2624 C CA . VAL A 1 405 ? -54.266 87.070 18.165 1.00 70.14 398 VAL A CA 1
ATOM 2625 C C . VAL A 1 405 ? -53.950 86.040 19.257 1.00 71.60 398 VAL A C 1
ATOM 2626 O O . VAL A 1 405 ? -54.518 86.098 20.351 1.00 75.32 398 VAL A O 1
ATOM 2630 N N . ASP A 1 406 ? -53.054 85.102 18.951 1.00 69.05 399 ASP A N 1
ATOM 2631 C CA . ASP A 1 406 ? -52.731 83.992 19.852 1.00 70.59 399 ASP A CA 1
ATOM 2632 C C . ASP A 1 406 ? -51.338 83.449 19.551 1.00 66.58 399 ASP A C 1
ATOM 2633 O O . ASP A 1 406 ? -50.831 83.671 18.467 1.00 63.40 399 ASP A O 1
ATOM 2638 N N . ASP A 1 407 ? -50.737 82.733 20.503 1.00 67.52 400 ASP A N 1
ATOM 2639 C CA . ASP A 1 407 ? -49.416 82.102 20.328 1.00 63.98 400 ASP A CA 1
ATOM 2640 C C . ASP A 1 407 ? -49.292 81.407 18.982 1.00 61.06 400 ASP A C 1
ATOM 2641 O O . ASP A 1 407 ? -50.194 80.678 18.563 1.00 62.07 400 ASP A O 1
ATOM 2646 N N . LEU A 1 408 ? -48.153 81.630 18.324 1.00 57.12 401 LEU A N 1
ATOM 2647 C CA . LEU A 1 408 ? -47.896 81.159 16.965 1.00 54.58 401 LEU A CA 1
ATOM 2648 C C . LEU A 1 408 ? -47.151 79.828 16.953 1.00 54.60 401 LEU A C 1
ATOM 2649 O O . LEU A 1 408 ? -46.295 79.579 17.816 1.00 55.24 401 LEU A O 1
ATOM 2654 N N . PRO A 1 409 ? -47.474 78.958 15.980 1.00 54.24 402 PRO A N 1
ATOM 2655 C CA . PRO A 1 409 ? -46.784 77.682 15.925 1.00 53.99 402 PRO A CA 1
ATOM 2656 C C . PRO A 1 409 ? -45.614 77.791 14.960 1.00 50.03 402 PRO A C 1
ATOM 2657 O O . PRO A 1 409 ? -45.439 78.841 14.322 1.00 47.46 402 PRO A O 1
ATOM 2661 N N . THR A 1 410 ? -44.843 76.714 14.848 1.00 49.71 403 THR A N 1
ATOM 2662 C CA . THR A 1 410 ? -43.723 76.649 13.930 1.00 47.60 403 THR A CA 1
ATOM 2663 C C . THR A 1 410 ? -43.964 75.664 12.778 1.00 48.20 403 THR A C 1
ATOM 2664 O O . THR A 1 410 ? -43.119 75.506 11.887 1.00 46.45 403 THR A O 1
ATOM 2668 N N . SER A 1 411 ? -45.110 75.001 12.800 1.00 51.21 404 SER A N 1
ATOM 2669 C CA . SER A 1 411 ? -45.558 74.225 11.653 1.00 52.70 404 SER A CA 1
ATOM 2670 C C . SER A 1 411 ? -47.051 74.003 11.740 1.00 56.76 404 SER A C 1
ATOM 2671 O O . SER A 1 411 ? -47.698 74.402 12.713 1.00 58.18 404 SER A O 1
ATOM 2674 N N . GLY A 1 412 ? -47.592 73.373 10.704 1.00 58.94 405 GLY A N 1
ATOM 2675 C CA . GLY A 1 412 ? -48.962 72.903 10.715 1.00 62.83 405 GLY A CA 1
ATOM 2676 C C . GLY A 1 412 ? -49.591 73.116 9.361 1.00 63.43 405 GLY A C 1
ATOM 2677 O O . GLY A 1 412 ? -48.904 73.391 8.380 1.00 60.62 405 GLY A O 1
ATOM 2678 N N . THR A 1 413 ? -50.909 72.980 9.322 1.00 67.14 406 THR A N 1
ATOM 2679 C CA . THR A 1 413 ? -51.685 73.180 8.112 1.00 68.52 406 THR A CA 1
ATOM 2680 C C . THR A 1 413 ? -52.799 74.163 8.453 1.00 69.25 406 THR A C 1
ATOM 2681 O O . THR A 1 413 ? -53.703 73.846 9.233 1.00 72.25 406 THR A O 1
ATOM 2685 N N . LEU A 1 414 ? -52.689 75.372 7.905 1.00 66.18 407 LEU A N 1
ATOM 2686 C CA . LEU A 1 414 ? -53.611 76.447 8.235 1.00 66.79 407 LEU A CA 1
ATOM 2687 C C . LEU A 1 414 ? -54.818 76.445 7.320 1.00 70.32 407 LEU A C 1
ATOM 2688 O O . LEU A 1 414 ? -54.724 76.081 6.143 1.00 71.15 407 LEU A O 1
ATOM 2693 N N . LEU A 1 415 ? -55.951 76.855 7.877 1.00 72.81 408 LEU A N 1
ATOM 2694 C CA . LEU A 1 415 ? -57.142 77.123 7.094 1.00 76.02 408 LEU A CA 1
ATOM 2695 C C . LEU A 1 415 ? -57.352 78.630 7.065 1.00 74.01 408 LEU A C 1
ATOM 2696 O O . LEU A 1 415 ? -57.306 79.286 8.106 1.00 72.99 408 LEU A O 1
ATOM 2701 N N . THR A 1 416 ? -57.549 79.182 5.872 1.00 73.90 409 THR A N 1
ATOM 2702 C CA . THR A 1 416 ? -57.762 80.616 5.732 1.00 72.60 409 THR A CA 1
ATOM 2703 C C . THR A 1 416 ? -59.007 80.929 4.913 1.00 76.47 409 THR A C 1
ATOM 2704 O O . THR A 1 416 ? -59.380 80.178 4.002 1.00 79.76 409 THR A O 1
ATOM 2708 N N . ASN A 1 417 ? -59.668 82.030 5.265 1.00 76.91 410 ASN A N 1
ATOM 2709 C CA . ASN A 1 417 ? -60.773 82.542 4.461 1.00 80.11 410 ASN A CA 1
ATOM 2710 C C . ASN A 1 417 ? -60.482 83.938 3.880 1.00 77.39 410 ASN A C 1
ATOM 2711 O O . ASN A 1 417 ? -59.468 84.561 4.198 1.00 73.38 410 ASN A O 1
ATOM 2716 N N . GLY A 1 418 ? -61.355 84.397 2.995 1.00 80.06 411 GLY A N 1
ATOM 2717 C CA . GLY A 1 418 ? -61.165 85.665 2.318 1.00 77.76 411 GLY A CA 1
ATOM 2718 C C . GLY A 1 418 ? -62.519 86.260 2.042 1.00 81.74 411 GLY A C 1
ATOM 2719 O O . GLY A 1 418 ? -63.395 85.606 1.471 1.00 85.96 411 GLY A O 1
ATOM 2720 N N . LYS A 1 419 ? -62.696 87.500 2.473 1.00 80.67 412 LYS A N 1
ATOM 2721 C CA . LYS A 1 419 ? -63.940 88.220 2.243 1.00 84.12 412 LYS A CA 1
ATOM 2722 C C . LYS A 1 419 ? -63.598 89.667 1.951 1.00 81.78 412 LYS A C 1
ATOM 2723 O O . LYS A 1 419 ? -62.774 90.271 2.643 1.00 78.21 412 LYS A O 1
ATOM 2729 N N . VAL A 1 420 ? -64.209 90.203 0.904 1.00 84.18 413 VAL A N 1
ATOM 2730 C CA . VAL A 1 420 ? -64.155 91.626 0.621 1.00 83.44 413 VAL A CA 1
ATOM 2731 C C . VAL A 1 420 ? -64.895 92.324 1.756 1.00 84.98 413 VAL A C 1
ATOM 2732 O O . VAL A 1 420 ? -66.044 91.997 2.035 1.00 88.95 413 VAL A O 1
ATOM 2736 N N . PHE A 1 421 ? -64.221 93.254 2.429 1.00 82.05 414 PHE A N 1
ATOM 2737 C CA . PHE A 1 421 ? -64.821 93.974 3.552 1.00 83.63 414 PHE A CA 1
ATOM 2738 C C . PHE A 1 421 ? -65.456 95.298 3.127 1.00 86.66 414 PHE A C 1
ATOM 2739 O O . PHE A 1 421 ? -66.587 95.604 3.522 1.00 90.47 414 PHE A O 1
ATOM 2747 N N . ASP A 1 422 ? -64.735 96.080 2.324 1.00 84.84 415 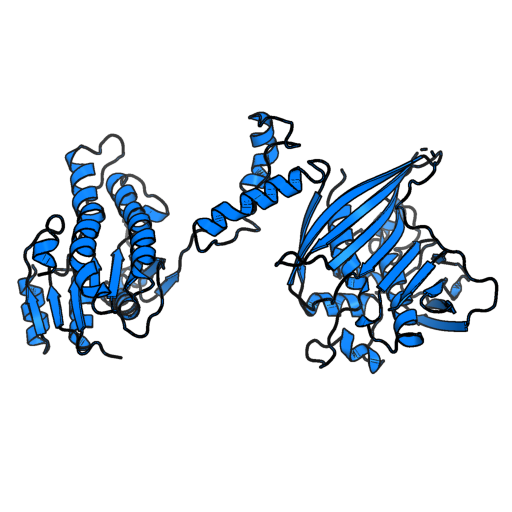ASP A N 1
ATOM 2748 C CA . ASP A 1 422 ? -65.223 97.393 1.897 1.00 87.38 415 ASP A CA 1
ATOM 2749 C C . ASP A 1 422 ? -64.765 97.731 0.480 1.00 87.35 415 ASP A C 1
ATOM 2750 O O . ASP A 1 422 ? -63.681 97.343 0.069 1.00 84.08 415 ASP A O 1
ATOM 2755 N N . VAL A 1 423 ? -65.613 98.437 -0.264 1.00 92.06 416 VAL A N 1
ATOM 2756 C CA . VAL A 1 423 ? -65.248 98.970 -1.578 1.00 92.72 416 VAL A CA 1
ATOM 2757 C C . VAL A 1 423 ? -65.427 100.492 -1.555 1.00 95.00 416 VAL A C 1
ATOM 2758 O O . VAL A 1 423 ? -66.423 100.995 -1.037 1.00 98.14 416 VAL A O 1
ATOM 2762 N N . MET A 1 424 ? -64.440 101.212 -2.085 1.00 93.62 417 MET A N 1
ATOM 2763 C CA . MET A 1 424 ? -64.484 102.676 -2.184 1.00 96.10 417 MET A CA 1
ATOM 2764 C C . MET A 1 424 ? -64.315 103.151 -3.628 1.00 98.62 417 MET A C 1
ATOM 2765 O O . MET A 1 424 ? -63.960 102.369 -4.510 1.00 97.75 417 MET A O 1
ATOM 2770 N N . ASP A 1 425 ? -64.562 104.439 -3.852 1.00 102.42 418 ASP A N 1
ATOM 2771 C CA . ASP A 1 425 ? -64.505 105.045 -5.185 1.00 105.97 418 ASP A CA 1
ATOM 2772 C C . ASP A 1 425 ? -63.682 106.336 -5.142 1.00 105.95 418 ASP A C 1
ATOM 2773 O O . ASP A 1 425 ? -64.143 107.361 -4.641 1.00 108.59 418 ASP A O 1
ATOM 2778 N N . LYS A 1 426 ? -62.466 106.274 -5.676 1.00 103.63 419 LYS A N 1
ATOM 2779 C CA . LYS A 1 426 ? -61.522 107.390 -5.587 1.00 103.49 419 LYS A CA 1
ATOM 2780 C C . LYS A 1 426 ? -61.277 108.049 -6.949 1.00 106.81 419 LYS A C 1
ATOM 2781 O O . LYS A 1 426 ? -60.132 108.249 -7.367 1.00 105.05 419 LYS A O 1
ATOM 2787 N N . GLY A 1 427 ? -62.367 108.383 -7.634 1.00 111.98 420 GLY A N 1
ATOM 2788 C CA . GLY A 1 427 ? -62.297 109.036 -8.937 1.00 116.24 420 GLY A CA 1
ATOM 2789 C C . GLY A 1 427 ? -61.757 108.115 -10.011 1.00 115.26 420 GLY A C 1
ATOM 2790 O O . GLY A 1 427 ? -62.510 107.350 -10.616 1.00 117.39 420 GLY A O 1
ATOM 2791 N N . SER A 1 428 ? -60.447 108.183 -10.237 1.00 112.52 421 SER A N 1
ATOM 2792 C CA . SER A 1 428 ? -59.789 107.386 -11.272 1.00 111.65 421 SER A CA 1
ATOM 2793 C C . SER A 1 428 ? -59.235 106.091 -10.700 1.00 106.02 421 SER A C 1
ATOM 2794 O O . SER A 1 428 ? -58.089 105.717 -10.983 1.00 103.52 421 SER A O 1
ATOM 2797 N N . GLY A 1 429 ? -60.055 105.410 -9.898 1.00 104.60 422 GLY A N 1
ATOM 2798 C CA . GLY A 1 429 ? -59.644 104.177 -9.208 1.00 99.18 422 GLY A CA 1
ATOM 2799 C C . GLY A 1 429 ? -60.629 103.716 -8.142 1.00 98.25 422 GLY A C 1
ATOM 2800 O O . GLY A 1 429 ? -61.432 104.505 -7.632 1.00 100.35 422 GLY A O 1
ATOM 2801 N N . ALA A 1 430 ? -60.560 102.431 -7.802 1.00 95.05 423 ALA A N 1
ATOM 2802 C CA . ALA A 1 430 ? -61.407 101.860 -6.758 1.00 94.06 423 ALA A CA 1
ATOM 2803 C C . ALA A 1 430 ? -60.567 101.145 -5.712 1.00 88.40 423 ALA A C 1
ATOM 2804 O O . ALA A 1 430 ? -59.616 100.431 -6.045 1.00 85.57 423 ALA A O 1
ATOM 2806 N N . VAL A 1 431 ? -60.913 101.348 -4.446 1.00 86.99 424 VAL A N 1
ATOM 2807 C CA . VAL A 1 431 ? -60.215 100.676 -3.351 1.00 82.12 424 VAL A CA 1
ATOM 2808 C C . VAL A 1 431 ? -61.043 99.497 -2.839 1.00 82.19 424 VAL A C 1
ATOM 2809 O O . VAL A 1 431 ? -62.222 99.648 -2.518 1.00 85.63 424 VAL A O 1
ATOM 2813 N N . VAL A 1 432 ? -60.424 98.324 -2.799 1.00 78.86 425 VAL A N 1
ATOM 2814 C CA . VAL A 1 432 ? -61.053 97.138 -2.241 1.00 78.90 425 VAL A CA 1
ATOM 2815 C C . VAL A 1 432 ? -60.301 96.723 -0.982 1.00 74.92 425 VAL A C 1
ATOM 2816 O O . VAL A 1 432 ? -59.096 96.466 -1.024 1.00 71.34 425 VAL A O 1
ATOM 2820 N N . VAL A 1 433 ? -61.017 96.695 0.139 1.00 75.76 426 VAL A N 1
ATOM 2821 C CA . VAL A 1 433 ? -60.457 96.232 1.407 1.00 72.44 426 VAL A CA 1
ATOM 2822 C C . VAL A 1 433 ? -60.883 94.779 1.611 1.00 73.20 426 VAL A C 1
ATOM 2823 O O . VAL A 1 433 ? -62.080 94.460 1.599 1.00 77.18 426 VAL A O 1
ATOM 2827 N N . THR A 1 434 ? -59.894 93.907 1.764 1.00 69.99 427 THR A N 1
ATOM 2828 C CA . THR A 1 434 ? -60.113 92.473 1.907 1.00 70.72 427 THR A CA 1
ATOM 2829 C C . THR A 1 434 ? -59.713 92.013 3.307 1.00 68.74 427 THR A C 1
ATOM 2830 O O . THR A 1 434 ? -58.646 92.361 3.795 1.00 65.44 427 THR A O 1
ATOM 2834 N N . ASN A 1 435 ? -60.606 91.262 3.945 1.00 71.55 428 ASN A N 1
ATOM 2835 C CA . ASN A 1 435 ? -60.405 90.714 5.283 1.00 70.68 428 ASN A CA 1
ATOM 2836 C C . ASN A 1 435 ? -60.177 89.198 5.235 1.00 70.72 428 ASN A C 1
ATOM 2837 O O . ASN A 1 435 ? -60.897 88.472 4.529 1.00 74.08 428 ASN A O 1
ATOM 2842 N N . SER A 1 436 ? -59.199 88.725 6.004 1.00 67.72 429 SER A N 1
ATOM 2843 C CA . SER A 1 436 ? -58.824 87.316 6.020 1.00 67.64 429 SER A CA 1
ATOM 2844 C C . SER A 1 436 ? -58.535 86.810 7.430 1.00 67.16 429 SER A C 1
ATOM 2845 O O . SER A 1 436 ? -57.883 87.486 8.232 1.00 65.18 429 SER A O 1
ATOM 2848 N N . GLU A 1 437 ? -58.999 85.602 7.719 1.00 69.30 430 GLU A N 1
ATOM 2849 C CA . GLU A 1 437 ? -58.722 84.979 9.004 1.00 69.37 430 GLU A CA 1
ATOM 2850 C C . GLU A 1 437 ? -58.043 83.624 8.826 1.00 68.21 430 GLU A C 1
ATOM 2851 O O . GLU A 1 437 ? -58.461 82.817 8.001 1.00 70.35 430 GLU A O 1
ATOM 2857 N N . SER A 1 438 ? -56.985 83.387 9.589 1.00 65.17 431 SER A N 1
ATOM 2858 C CA . SER A 1 438 ? -56.291 82.108 9.537 1.00 64.57 431 SER A CA 1
ATOM 2859 C C . SER A 1 438 ? -56.437 81.350 10.844 1.00 66.81 431 SER A C 1
ATOM 2860 O O . SER A 1 438 ? -56.196 81.903 11.925 1.00 66.27 431 SER A O 1
ATOM 2863 N N . PHE A 1 439 ? -56.823 80.079 10.723 1.00 69.51 432 PHE A N 1
ATOM 2864 C CA . PHE A 1 439 ? -57.025 79.179 11.858 1.00 72.49 432 PHE A CA 1
ATOM 2865 C C . PHE A 1 439 ? -56.118 77.957 11.715 1.00 71.94 432 PHE A C 1
ATOM 2866 O O . PHE A 1 439 ? -55.827 77.540 10.589 1.00 71.25 432 PHE A O 1
ATOM 2874 N N . ASP A 1 440 ? -55.695 77.374 12.841 1.00 72.87 433 ASP A N 1
ATOM 2875 C CA . ASP A 1 440 ? -54.957 76.098 12.825 1.00 73.53 433 ASP A CA 1
ATOM 2876 C C . ASP A 1 440 ? -55.881 74.888 12.550 1.00 78.85 433 ASP A C 1
ATOM 2877 O O . ASP A 1 440 ? -57.061 75.068 12.248 1.00 81.96 433 ASP A O 1
ATOM 2882 N N . GLU A 1 441 ? -55.343 73.670 12.653 1.00 80.34 434 GLU A N 1
ATOM 2883 C CA . GLU A 1 441 ? -56.113 72.454 12.356 1.00 86.37 434 GLU A CA 1
ATOM 2884 C C . GLU A 1 441 ? -57.260 72.200 13.333 1.00 91.66 434 GLU A C 1
ATOM 2885 O O . GLU A 1 441 ? -58.337 71.780 12.916 1.00 96.74 434 GLU A O 1
ATOM 2891 N N . SER A 1 442 ? -57.035 72.452 14.623 1.00 91.78 435 SER A N 1
ATOM 2892 C CA . SER A 1 442 ? -58.086 72.251 15.640 1.00 97.42 435 SER A CA 1
ATOM 2893 C C . SER A 1 442 ? -59.156 73.351 15.634 1.00 98.20 435 SER A C 1
ATOM 2894 O O . SER A 1 442 ? -60.256 73.159 16.157 1.00 103.86 435 SER A O 1
ATOM 2897 N N . GLY A 1 443 ? -58.835 74.496 15.038 1.00 93.36 436 GLY A N 1
ATOM 2898 C CA . GLY A 1 443 ? -59.819 75.557 14.847 1.00 93.84 436 GLY A CA 1
ATOM 2899 C C . GLY A 1 443 ? -59.540 76.854 15.583 1.00 90.81 436 GLY A C 1
ATOM 2900 O O . GLY A 1 443 ? -60.397 77.739 15.612 1.00 92.40 436 GLY A O 1
ATOM 2901 N N . ARG A 1 444 ? -58.354 76.972 16.182 1.00 86.79 437 ARG A N 1
ATOM 2902 C CA . ARG A 1 444 ? -57.967 78.194 16.896 1.00 83.97 437 ARG A CA 1
ATOM 2903 C C . ARG A 1 444 ? -57.610 79.309 15.916 1.00 79.08 437 ARG A C 1
ATOM 2904 O O . ARG A 1 444 ? -56.840 79.092 14.979 1.00 75.32 437 ARG A O 1
ATOM 2912 N N . LEU A 1 445 ? -58.185 80.490 16.134 1.00 79.03 438 LEU A N 1
ATOM 2913 C CA . LEU A 1 445 ? -57.902 81.650 15.303 1.00 75.33 438 LEU A CA 1
ATOM 2914 C C . LEU A 1 445 ? -56.514 82.200 15.626 1.00 70.81 438 LEU A C 1
ATOM 2915 O O . LEU A 1 445 ? -56.246 82.603 16.764 1.00 71.38 438 LEU A O 1
ATOM 2920 N N . LEU A 1 446 ? -55.636 82.201 14.624 1.00 66.83 439 LEU A N 1
ATOM 2921 C CA . LEU A 1 446 ? -54.264 82.687 14.797 1.00 62.38 439 LEU A CA 1
ATOM 2922 C C . LEU A 1 446 ? -54.039 84.089 14.253 1.00 59.86 439 LEU A C 1
ATOM 2923 O O . LEU A 1 446 ? -53.294 84.869 14.850 1.00 58.43 439 LEU A O 1
ATOM 2928 N N . VAL A 1 447 ? -54.649 84.405 13.111 1.00 59.64 440 VAL A N 1
ATOM 2929 C CA . VAL A 1 447 ? -54.288 85.631 12.381 1.00 57.05 440 VAL A CA 1
ATOM 2930 C C . VAL A 1 447 ? -55.468 86.409 11.806 1.00 58.77 440 VAL A C 1
ATOM 2931 O O . VAL A 1 447 ? -56.398 85.830 11.225 1.00 61.20 440 VAL A O 1
ATOM 2935 N N . ARG A 1 448 ? -55.424 87.724 11.981 1.00 57.69 441 ARG A N 1
ATOM 2936 C CA . ARG A 1 448 ? -56.263 88.610 11.190 1.00 58.91 441 ARG A CA 1
ATOM 2937 C C . ARG A 1 448 ? -55.403 89.333 10.149 1.00 55.85 441 ARG A C 1
ATOM 2938 O O . ARG A 1 448 ? -54.340 89.881 10.464 1.00 53.10 441 ARG A O 1
ATOM 2946 N N . ASN A 1 449 ? -55.860 89.288 8.899 1.00 56.53 442 ASN A N 1
ATOM 2947 C CA . ASN A 1 449 ? -55.184 89.939 7.770 1.00 54.14 442 ASN A CA 1
ATOM 2948 C C . ASN A 1 449 ? -56.178 90.860 7.093 1.00 56.67 442 ASN A C 1
ATOM 2949 O O . ASN A 1 449 ? -57.221 90.413 6.587 1.00 58.75 442 ASN A O 1
ATOM 2954 N N . GLN A 1 450 ? -55.868 92.152 7.118 1.00 56.19 443 GLN A N 1
ATOM 2955 C CA . GLN A 1 450 ? -56.632 93.122 6.344 1.00 58.73 443 GLN A CA 1
ATOM 2956 C C . GLN A 1 450 ? -55.701 93.772 5.348 1.00 56.81 443 GLN A C 1
ATOM 2957 O O . GLN A 1 450 ? -54.685 94.358 5.722 1.00 54.97 443 GLN A O 1
ATOM 2963 N N . SER A 1 451 ? -56.058 93.641 4.077 1.00 58.42 444 SER A N 1
ATOM 2964 C CA . SER A 1 451 ? -55.269 94.154 2.976 1.00 57.94 444 SER A CA 1
ATOM 2965 C C . SER A 1 451 ? -56.088 95.112 2.110 1.00 61.32 444 SER A C 1
ATOM 2966 O O . SER A 1 451 ? -57.266 94.855 1.812 1.00 64.07 444 SER A O 1
ATOM 2969 N N . THR A 1 452 ? -55.454 96.211 1.710 1.00 61.34 445 THR A N 1
ATOM 2970 C CA . THR A 1 452 ? -56.112 97.238 0.903 1.00 65.26 445 THR A CA 1
ATOM 2971 C C . THR A 1 452 ? -55.475 97.307 -0.475 1.00 65.53 445 THR A C 1
ATOM 2972 O O . THR A 1 452 ? -54.263 97.500 -0.583 1.00 63.60 445 THR A O 1
ATOM 2976 N N . THR A 1 453 ? -56.278 97.121 -1.523 1.00 68.73 446 THR A N 1
ATOM 2977 C CA . THR A 1 453 ? -55.763 97.187 -2.893 1.00 69.83 446 THR A CA 1
ATOM 2978 C C . THR A 1 453 ? -56.397 98.312 -3.699 1.00 74.23 446 THR A C 1
ATOM 2979 O O . THR A 1 453 ? -57.516 98.736 -3.425 1.00 77.28 446 THR A O 1
ATOM 2983 N N . PHE A 1 454 ? -55.666 98.784 -4.700 1.00 75.38 447 PHE A N 1
ATOM 2984 C CA . PHE A 1 454 ? -56.127 99.859 -5.573 1.00 79.83 447 PHE A CA 1
ATOM 2985 C C . PHE A 1 454 ? -56.240 99.325 -7.006 1.00 82.59 447 PHE A C 1
ATOM 2986 O O . PHE A 1 454 ? -55.291 98.741 -7.535 1.00 81.15 447 PHE A O 1
ATOM 2994 N N . ILE A 1 455 ? -57.406 99.504 -7.621 1.00 87.56 448 ILE A N 1
ATOM 2995 C CA . ILE A 1 455 ? -57.653 98.972 -8.961 1.00 91.11 448 ILE A CA 1
ATOM 2996 C C . ILE A 1 455 ? -58.025 100.083 -9.949 1.00 95.91 448 ILE A C 1
ATOM 2997 O O . ILE A 1 455 ? -59.142 100.607 -9.935 1.00 99.48 448 ILE A O 1
ATOM 3002 N N . VAL A 1 456 ? -57.064 100.433 -10.802 1.00 96.49 449 VAL A N 1
ATOM 3003 C CA . VAL A 1 456 ? -57.230 101.508 -11.782 1.00 101.13 449 VAL A CA 1
ATOM 3004 C C . VAL A 1 456 ? -58.015 100.997 -12.999 1.00 105.99 449 VAL A C 1
ATOM 3005 O O . VAL A 1 456 ? -57.593 100.038 -13.644 1.00 106.15 449 VAL A O 1
ATOM 3009 N N . GLY A 1 457 ? -59.152 101.614 -13.317 1.00 110.53 450 GLY A N 1
ATOM 3010 C CA . GLY A 1 457 ? -59.696 102.745 -12.572 1.00 111.19 450 GLY A CA 1
ATOM 3011 C C . GLY A 1 457 ? -61.197 102.871 -12.742 1.00 115.64 450 GLY A C 1
ATOM 3012 O O . GLY A 1 457 ? -61.963 102.114 -12.146 1.00 114.97 450 GLY A O 1
ATOM 3013 N N . ASP A 1 466 ? -64.917 107.832 1.543 1.00 102.49 459 ASP A N 1
ATOM 3014 C CA . ASP A 1 466 ? -65.555 107.314 2.746 1.00 103.51 459 ASP A CA 1
ATOM 3015 C C . ASP A 1 466 ? -65.233 105.829 2.981 1.00 99.23 459 ASP A C 1
ATOM 3016 O O . ASP A 1 466 ? -65.829 104.957 2.348 1.00 100.10 459 ASP A O 1
ATOM 3021 N N . PRO A 1 467 ? -64.273 105.540 3.881 1.00 94.95 460 PRO A N 1
ATOM 3022 C CA . PRO A 1 467 ? -64.096 104.172 4.387 1.00 91.74 460 PRO A CA 1
ATOM 3023 C C . PRO A 1 467 ? -65.060 103.883 5.539 1.00 95.00 460 PRO A C 1
ATOM 3024 O O . PRO A 1 467 ? -65.401 104.793 6.303 1.00 97.76 460 PRO A O 1
ATOM 3028 N N . ILE A 1 468 ? -65.505 102.634 5.658 1.00 94.51 461 ILE A N 1
ATOM 3029 C CA . ILE A 1 468 ? -66.422 102.263 6.739 1.00 97.59 461 ILE A CA 1
ATOM 3030 C C . ILE A 1 468 ? -65.647 101.840 7.988 1.00 94.38 461 ILE A C 1
ATOM 3031 O O . ILE A 1 468 ? -64.434 101.604 7.925 1.00 88.96 461 ILE A O 1
ATOM 3036 N N . ALA A 1 469 ? -66.348 101.768 9.120 1.00 97.31 462 ALA A N 1
ATOM 3037 C CA . ALA A 1 469 ? -65.754 101.319 10.381 1.00 95.27 462 ALA A CA 1
ATOM 3038 C C . ALA A 1 469 ? -65.193 99.900 10.262 1.00 91.08 462 ALA A C 1
ATOM 3039 O O . ALA A 1 469 ? -65.741 99.056 9.550 1.00 91.40 462 ALA A O 1
ATOM 3041 N N . GLY A 1 470 ? -64.089 99.644 10.951 1.00 87.21 463 GLY A N 1
ATOM 3042 C CA . GLY A 1 470 ? -63.450 98.338 10.883 1.00 83.51 463 GLY A CA 1
ATOM 3043 C C . GLY A 1 470 ? -62.354 98.281 9.832 1.00 78.97 463 GLY A C 1
ATOM 3044 O O . GLY A 1 470 ? -61.674 97.261 9.700 1.00 75.12 463 GLY A O 1
ATOM 3045 N N . VAL A 1 471 ? -62.207 99.365 9.066 1.00 79.44 464 VAL A N 1
ATOM 3046 C CA . VAL A 1 471 ? -61.050 99.544 8.189 1.00 75.65 464 VAL A CA 1
ATOM 3047 C C . VAL A 1 471 ? -59.968 100.228 8.998 1.00 74.12 464 VAL A C 1
ATOM 3048 O O . VAL A 1 471 ? -60.134 101.368 9.447 1.00 76.23 464 VAL A O 1
ATOM 3052 N N . VAL A 1 472 ? -58.857 99.522 9.172 1.00 70.95 465 VAL A N 1
ATOM 3053 C CA . VAL A 1 472 ? -57.804 99.971 10.065 1.00 70.05 465 VAL A CA 1
ATOM 3054 C C . VAL A 1 472 ? -57.062 101.163 9.461 1.00 69.73 465 VAL A C 1
ATOM 3055 O O . VAL A 1 472 ? -56.470 101.055 8.390 1.00 67.08 465 VAL A O 1
ATOM 3059 N N . PRO A 1 473 ? -57.114 102.312 10.156 1.00 72.77 466 PRO A N 1
ATOM 3060 C CA . PRO A 1 473 ? -56.562 103.555 9.637 1.00 73.51 466 PRO A CA 1
ATOM 3061 C C . PRO A 1 473 ? -55.066 103.653 9.846 1.00 70.71 466 PRO A C 1
ATOM 3062 O O . PRO A 1 473 ? -54.511 102.968 10.711 1.00 69.34 466 PRO A O 1
ATOM 3066 N N . LEU A 1 474 ? -54.426 104.493 9.038 1.00 70.41 467 LEU A N 1
ATOM 3067 C CA . LEU A 1 474 ? -53.002 104.756 9.150 1.00 67.77 467 LEU A CA 1
ATOM 3068 C C . LEU A 1 474 ? -52.825 105.803 10.228 1.00 70.75 467 LEU A C 1
ATOM 3069 O O . LEU A 1 474 ? -53.756 106.546 10.536 1.00 74.80 467 LEU A O 1
ATOM 3074 N N . GLN A 1 475 ? -51.635 105.854 10.811 1.00 69.44 468 GLN A N 1
ATOM 3075 C CA . GLN A 1 475 ? -51.325 106.857 11.825 1.00 72.23 468 GLN A CA 1
ATOM 3076 C C . GLN A 1 475 ? -50.076 107.607 11.381 1.00 70.94 468 GLN A C 1
ATOM 3077 O O . GLN A 1 475 ? -49.045 106.980 11.129 1.00 66.89 468 GLN A O 1
ATOM 3083 N N . PRO A 1 476 ? -50.160 108.947 11.277 1.00 74.03 469 PRO A N 1
ATOM 3084 C CA . PRO A 1 476 ? -48.999 109.700 10.801 1.00 73.57 469 PRO A CA 1
ATOM 3085 C C . PRO A 1 476 ? -47.868 109.712 11.832 1.00 72.82 469 PRO A C 1
ATOM 3086 O O . PRO A 1 476 ? -48.122 109.553 13.023 1.00 73.89 469 PRO A O 1
ATOM 3090 N N . ALA A 1 477 ? -46.634 109.870 11.354 1.00 71.40 470 ALA A N 1
ATOM 3091 C CA . ALA A 1 477 ? -45.443 109.888 12.201 1.00 71.05 470 ALA A CA 1
ATOM 3092 C C . ALA A 1 477 ? -45.513 110.983 13.269 1.00 75.47 470 ALA A C 1
ATOM 3093 O O . ALA A 1 477 ? -46.025 112.070 12.998 1.00 78.84 470 ALA A O 1
ATOM 3095 N N . PRO A 1 478 ? -45.013 110.701 14.490 1.00 75.93 471 PRO A N 1
ATOM 3096 C CA . PRO A 1 478 ? -44.956 111.757 15.504 1.00 80.36 471 PRO A CA 1
ATOM 3097 C C . PRO A 1 478 ? -44.041 112.883 15.036 1.00 82.01 471 PRO A C 1
ATOM 3098 O O . PRO A 1 478 ? -42.929 112.619 14.571 1.00 80.02 471 PRO A O 1
ATOM 3102 N N . ASN A 1 479 ? -44.521 114.117 15.134 1.00 86.36 472 ASN A N 1
ATOM 3103 C CA . ASN A 1 479 ? -43.809 115.273 14.601 1.00 88.51 472 ASN A CA 1
ATOM 3104 C C . ASN A 1 479 ? -42.610 115.686 15.462 1.00 89.66 472 ASN A C 1
ATOM 3105 O O . ASN A 1 479 ? -42.658 116.680 16.199 1.00 93.89 472 ASN A O 1
ATOM 3110 N N . ARG A 1 480 ? -41.541 114.904 15.348 1.00 85.84 473 ARG A N 1
ATOM 3111 C CA . ARG A 1 480 ? -40.297 115.121 16.073 1.00 86.50 473 ARG A CA 1
ATOM 3112 C C . ARG A 1 480 ? -39.279 114.125 15.535 1.00 82.20 473 ARG A C 1
ATOM 3113 O O . ARG A 1 480 ? -39.642 113.199 14.787 1.00 78.92 473 ARG A O 1
ATOM 3121 N N . GLN A 1 481 ? -38.012 114.305 15.909 1.00 82.57 474 GLN A N 1
ATOM 3122 C CA . GLN A 1 481 ? -36.940 113.398 15.480 1.00 78.64 474 GLN A CA 1
ATOM 3123 C C . GLN A 1 481 ? -37.203 111.950 15.941 1.00 75.06 474 GLN A C 1
ATOM 3124 O O . GLN A 1 481 ? -37.636 111.733 17.077 1.00 76.73 474 GLN A O 1
ATOM 3130 N N . PRO A 1 482 ? -36.960 110.958 15.059 1.00 70.68 475 PRO A N 1
ATOM 3131 C CA . PRO A 1 482 ? -37.098 109.559 15.465 1.00 67.24 475 PRO A CA 1
ATOM 3132 C C . PRO A 1 482 ? -36.288 109.245 16.718 1.00 67.38 475 PRO A C 1
ATOM 3133 O O . PRO A 1 482 ? -35.216 109.816 16.917 1.00 68.97 475 PRO A O 1
ATOM 3137 N N . ASP A 1 483 ? -36.805 108.350 17.552 1.00 65.79 476 ASP A N 1
ATOM 3138 C CA . ASP A 1 483 ? -36.077 107.885 18.729 1.00 65.81 476 ASP A CA 1
ATOM 3139 C C . ASP A 1 483 ? -34.901 106.966 18.356 1.00 62.39 476 ASP A C 1
ATOM 3140 O O . ASP A 1 483 ? -33.876 106.967 19.034 1.00 63.52 476 ASP A O 1
ATOM 3145 N N . ALA A 1 484 ? -35.064 106.182 17.288 1.00 57.92 477 ALA A N 1
ATOM 3146 C CA . ALA A 1 484 ? -33.990 105.321 16.772 1.00 54.44 477 ALA A CA 1
ATOM 3147 C C . ALA A 1 484 ? -34.049 105.198 15.255 1.00 51.73 477 ALA A C 1
ATOM 3148 O O . ALA A 1 484 ? -35.062 105.536 14.633 1.00 51.50 477 ALA A O 1
ATOM 3150 N N . THR A 1 485 ? -32.948 104.720 14.674 1.00 50.08 478 THR A N 1
ATOM 3151 C CA . THR A 1 485 ? -32.855 104.402 13.249 1.00 47.66 478 THR A CA 1
ATOM 3152 C C . THR A 1 485 ? -32.099 103.102 13.075 1.00 44.97 478 THR A C 1
ATOM 3153 O O . THR A 1 485 ? -31.185 102.812 13.835 1.00 46.14 478 THR A O 1
ATOM 3157 N N . VAL A 1 486 ? -32.479 102.330 12.060 1.00 42.04 479 VAL A N 1
ATOM 3158 C CA . VAL A 1 486 ? -31.794 101.105 11.736 1.00 39.50 479 VAL A CA 1
ATOM 3159 C C . VAL A 1 486 ? -31.535 101.081 10.226 1.00 38.67 479 VAL A C 1
ATOM 3160 O O . VAL A 1 486 ? -32.429 101.377 9.442 1.00 38.73 479 VAL A O 1
ATOM 3164 N N . GLN A 1 487 ? -30.309 100.774 9.821 1.00 37.82 480 GLN A N 1
ATOM 3165 C CA . GLN A 1 487 ? -30.013 100.641 8.407 1.00 36.77 480 GLN A CA 1
ATOM 3166 C C . GLN A 1 487 ? -29.811 99.173 8.013 1.00 35.19 480 GLN A C 1
ATOM 3167 O O . GLN A 1 487 ? -29.078 98.449 8.688 1.00 34.67 480 GLN A O 1
ATOM 3173 N N . TYR A 1 488 ? -30.470 98.765 6.919 1.00 34.51 481 TYR A N 1
ATOM 3174 C CA . TYR A 1 488 ? -30.297 97.456 6.309 1.00 33.74 481 TYR A CA 1
ATOM 3175 C C . TYR A 1 488 ? -30.034 97.597 4.802 1.00 34.12 481 TYR A C 1
ATOM 3176 O O . TYR A 1 488 ? -30.825 98.193 4.069 1.00 34.30 481 TYR A O 1
ATOM 3185 N N . THR A 1 489 ? -28.929 97.026 4.342 1.00 34.88 482 THR A N 1
ATOM 3186 C CA . THR A 1 489 ? -28.632 96.925 2.911 1.00 35.73 482 THR A CA 1
ATOM 3187 C C . THR A 1 489 ? -29.390 95.724 2.375 1.00 34.10 482 THR A C 1
ATOM 3188 O O . THR A 1 489 ? -29.393 94.669 3.002 1.00 34.63 482 THR A O 1
ATOM 3192 N N . THR A 1 490 ? -30.097 95.880 1.264 1.00 33.69 483 THR A N 1
ATOM 3193 C CA . THR A 1 490 ? -30.700 94.706 0.646 1.00 31.78 483 THR A CA 1
ATOM 3194 C C . THR A 1 490 ? -29.734 94.141 -0.375 1.00 31.62 483 THR A C 1
ATOM 3195 O O . THR A 1 490 ? -28.809 94.831 -0.818 1.00 32.12 483 THR A O 1
ATOM 3199 N N . SER A 1 491 ? -29.909 92.882 -0.746 1.00 30.49 484 SER A N 1
ATOM 3200 C CA . SER A 1 491 ? -29.038 92.371 -1.798 1.00 30.81 484 SER A CA 1
ATOM 3201 C C . SER A 1 491 ? -29.756 92.472 -3.139 1.00 30.08 484 SER A C 1
ATOM 3202 O O . SER A 1 491 ? -30.982 92.648 -3.184 1.00 29.51 484 SER A O 1
ATOM 3205 N N . GLU A 1 492 ? -28.992 92.390 -4.221 1.00 30.13 485 GLU A N 1
ATOM 3206 C CA . GLU A 1 492 ? -29.569 92.359 -5.586 1.00 30.58 485 GLU A CA 1
ATOM 3207 C C . GLU A 1 492 ? -30.495 91.145 -5.825 1.00 28.91 485 GLU A C 1
ATOM 3208 O O . GLU A 1 492 ? -31.350 91.165 -6.716 1.00 28.72 485 GLU A O 1
ATOM 3214 N N . ASP A 1 493 ? -30.350 90.118 -4.995 1.00 27.23 486 ASP A N 1
ATOM 3215 C CA . ASP A 1 493 ? -31.180 88.929 -5.095 1.00 27.27 486 ASP A CA 1
ATOM 3216 C C . ASP A 1 493 ? -32.307 88.918 -4.072 1.00 25.88 486 ASP A C 1
ATOM 3217 O O . ASP A 1 493 ? -32.960 87.903 -3.884 1.00 25.94 486 ASP A O 1
ATOM 3222 N N . GLN A 1 494 ? -32.513 90.033 -3.381 1.00 26.46 487 GLN A N 1
ATOM 3223 C CA . GLN A 1 494 ? -33.520 90.076 -2.322 1.00 26.84 487 GLN A CA 1
ATOM 3224 C C . GLN A 1 494 ? -34.918 89.633 -2.792 1.00 27.55 487 GLN A C 1
ATOM 3225 O O . GLN A 1 494 ? -35.594 88.884 -2.071 1.00 28.21 487 GLN A O 1
ATOM 3231 N N . ALA A 1 495 ? -35.355 90.092 -3.965 1.00 27.55 488 ALA A N 1
ATOM 3232 C CA . ALA A 1 495 ? -36.672 89.709 -4.481 1.00 28.88 488 ALA A CA 1
ATOM 3233 C C . ALA A 1 495 ? -36.667 88.311 -5.063 1.00 29.80 488 ALA A C 1
ATOM 3234 O O . ALA A 1 495 ? -37.696 87.602 -5.005 1.00 30.62 488 ALA A O 1
ATOM 3236 N N . ALA A 1 496 ? -35.539 87.922 -5.666 1.00 28.95 489 ALA A N 1
ATOM 3237 C CA . ALA A 1 496 ? -35.434 86.593 -6.223 1.00 29.09 489 ALA A CA 1
ATOM 3238 C C . ALA A 1 496 ? -35.569 85.568 -5.093 1.00 28.27 489 ALA A C 1
ATOM 3239 O O . ALA A 1 496 ? -36.081 84.463 -5.310 1.00 28.60 489 ALA A O 1
ATOM 3241 N N . LEU A 1 497 ? -35.111 85.954 -3.904 1.00 27.05 490 LEU A N 1
ATOM 3242 C CA . LEU A 1 497 ? -35.226 85.122 -2.697 1.00 27.24 490 LEU A CA 1
ATOM 3243 C C . LEU A 1 497 ? -36.597 85.252 -2.018 1.00 27.57 490 LEU A C 1
ATOM 3244 O O . LEU A 1 497 ? -37.196 84.232 -1.632 1.00 28.24 490 LEU A O 1
ATOM 3249 N N . TYR A 1 498 ? -37.081 86.489 -1.856 1.00 26.79 491 TYR A N 1
ATOM 3250 C CA . TYR A 1 498 ? -38.350 86.726 -1.166 1.00 27.46 491 TYR A CA 1
ATOM 3251 C C . TYR A 1 498 ? -39.548 86.076 -1.847 1.00 28.63 491 TYR A C 1
ATOM 3252 O O . TYR A 1 498 ? -40.451 85.594 -1.159 1.00 29.46 491 TYR A O 1
ATOM 3261 N N . ARG A 1 499 ? -39.547 86.051 -3.183 1.00 28.93 492 ARG A N 1
ATOM 3262 C CA . ARG A 1 499 ? -40.641 85.480 -3.957 1.00 30.38 492 ARG A CA 1
ATOM 3263 C C . ARG A 1 499 ? -40.815 83.961 -3.714 1.00 32.23 492 ARG A C 1
ATOM 3264 O O . ARG A 1 499 ? -41.868 83.385 -4.023 1.00 32.63 492 ARG A O 1
ATOM 3272 N N . LEU A 1 500 ? -39.781 83.317 -3.178 1.00 31.77 493 LEU A N 1
ATOM 3273 C CA . LEU A 1 500 ? -39.869 81.898 -2.864 1.00 33.55 493 LEU A CA 1
ATOM 3274 C C . LEU A 1 500 ? -40.879 81.612 -1.734 1.00 35.58 493 LEU A C 1
ATOM 3275 O O . LEU A 1 500 ? -41.364 80.491 -1.589 1.00 36.37 493 LEU A O 1
ATOM 3280 N N . SER A 1 501 ? -41.194 82.636 -0.941 1.00 36.18 494 SER A N 1
ATOM 3281 C CA . SER A 1 501 ? -42.191 82.498 0.121 1.00 38.46 494 SER A CA 1
ATOM 3282 C C . SER A 1 501 ? -43.631 82.514 -0.418 1.00 41.44 494 SER A C 1
ATOM 3283 O O . SER A 1 501 ? -44.581 82.210 0.305 1.00 43.74 494 SER A O 1
ATOM 3286 N N . GLY A 1 502 ? -43.773 82.817 -1.705 1.00 42.68 495 GLY A N 1
ATOM 3287 C CA . GLY A 1 502 ? -44.975 82.416 -2.460 1.00 45.22 495 GLY A CA 1
ATOM 3288 C C . GLY A 1 502 ? -45.497 83.452 -3.435 1.00 45.82 495 GLY A C 1
ATOM 3289 O O . GLY A 1 502 ? -46.401 83.155 -4.230 1.00 48.08 495 GLY A O 1
ATOM 3290 N N . ASP A 1 503 ? -44.952 84.673 -3.387 1.00 44.06 496 ASP A N 1
ATOM 3291 C CA . ASP A 1 503 ? -45.507 85.740 -4.232 1.00 45.01 496 ASP A CA 1
ATOM 3292 C C . ASP A 1 503 ? -44.748 85.887 -5.558 1.00 44.45 496 ASP A C 1
ATOM 3293 O O . ASP A 1 503 ? -43.744 86.610 -5.659 1.00 42.82 496 ASP A O 1
ATOM 3298 N N . LYS A 1 504 ? -45.273 85.201 -6.571 1.00 45.38 497 LYS A N 1
ATOM 3299 C CA . LYS A 1 504 ? -44.561 84.904 -7.816 1.00 45.22 497 LYS A CA 1
ATOM 3300 C C . LYS A 1 504 ? -44.726 85.960 -8.894 1.00 45.25 497 LYS A C 1
ATOM 3301 O O . LYS A 1 504 ? -44.210 85.800 -9.996 1.00 45.63 497 LYS A O 1
ATOM 3307 N N . ASN A 1 505 ? -45.425 87.040 -8.567 1.00 45.32 498 ASN A N 1
ATOM 3308 C CA . ASN A 1 505 ? -45.644 88.134 -9.512 1.00 46.07 498 ASN A CA 1
ATOM 3309 C C . ASN A 1 505 ? -44.374 88.443 -10.293 1.00 44.37 498 ASN A C 1
ATOM 3310 O O . ASN A 1 505 ? -43.357 88.770 -9.690 1.00 41.57 498 ASN A O 1
ATOM 3315 N N . PRO A 1 506 ? -44.439 88.324 -11.639 1.00 45.89 499 PRO A N 1
ATOM 3316 C CA . PRO A 1 506 ? -43.264 88.499 -12.504 1.00 45.36 499 PRO A CA 1
ATOM 3317 C C . PRO A 1 506 ? -42.584 89.885 -12.452 1.00 44.14 499 PRO A C 1
ATOM 3318 O O . PRO A 1 506 ? -41.414 89.999 -12.840 1.00 43.24 499 PRO A O 1
ATOM 3322 N N . LEU A 1 507 ? -43.276 90.911 -11.964 1.00 43.85 500 LEU A N 1
ATOM 3323 C CA . LEU A 1 507 ? -42.687 92.258 -11.921 1.00 43.30 500 LEU A CA 1
ATOM 3324 C C . LEU A 1 507 ? -41.576 92.432 -10.869 1.00 40.82 500 LEU A C 1
ATOM 3325 O O . LEU A 1 507 ? -40.881 93.443 -10.864 1.00 40.46 500 LEU A O 1
ATOM 3330 N N . HIS A 1 508 ? -41.415 91.451 -9.984 1.00 38.49 501 HIS A N 1
ATOM 3331 C CA . HIS A 1 508 ? -40.368 91.520 -8.982 1.00 36.14 501 HIS A CA 1
ATOM 3332 C C . HIS A 1 508 ? -39.101 90.820 -9.448 1.00 34.71 501 HIS A C 1
ATOM 3333 O O . HIS A 1 508 ? -38.127 90.764 -8.722 1.00 32.63 501 HIS A O 1
ATOM 3340 N N . ILE A 1 509 ? -39.122 90.285 -10.664 1.00 36.00 502 ILE A N 1
ATOM 3341 C CA . ILE A 1 509 ? -37.988 89.516 -11.171 1.00 35.64 502 ILE A CA 1
ATOM 3342 C C . ILE A 1 509 ? -37.740 89.663 -12.681 1.00 38.13 502 ILE A C 1
ATOM 3343 O O . ILE A 1 509 ? -36.594 89.684 -13.104 1.00 37.59 502 ILE A O 1
ATOM 3348 N N . ASP A 1 510 ? -38.808 89.768 -13.469 1.00 40.64 503 ASP A N 1
ATOM 3349 C CA . ASP A 1 510 ? -38.704 89.783 -14.928 1.00 44.29 503 ASP A CA 1
ATOM 3350 C C . ASP A 1 510 ? -38.775 91.216 -15.461 1.00 46.04 503 ASP A C 1
ATOM 3351 O O . ASP A 1 510 ? -39.821 91.866 -15.356 1.00 46.47 503 ASP A O 1
ATOM 3356 N N . PRO A 1 511 ? -37.658 91.711 -16.029 1.00 47.25 504 PRO A N 1
ATOM 3357 C CA . PRO A 1 511 ? -37.576 93.094 -16.522 1.00 49.35 504 PRO A CA 1
ATOM 3358 C C . PRO A 1 511 ? -38.721 93.472 -17.474 1.00 52.21 504 PRO A C 1
ATOM 3359 O O . PRO A 1 511 ? -39.292 94.547 -17.333 1.00 52.93 504 PRO A O 1
ATOM 3363 N N . GLN A 1 512 ? -39.068 92.584 -18.406 1.00 54.48 505 GLN A N 1
ATOM 3364 C CA . GLN A 1 512 ? -40.110 92.880 -19.407 1.00 58.21 505 GLN A CA 1
ATOM 3365 C C . GLN A 1 512 ? -41.484 93.075 -18.764 1.00 58.05 505 GLN A C 1
ATOM 3366 O O . GLN A 1 512 ? -42.227 93.967 -19.170 1.00 60.11 505 GLN A O 1
ATOM 3372 N N . MET A 1 513 ? -41.808 92.247 -17.766 1.00 55.92 506 MET A N 1
ATOM 3373 C CA . MET A 1 513 ? -43.088 92.337 -17.044 1.00 55.94 506 MET A CA 1
ATOM 3374 C C . MET A 1 513 ? -43.145 93.510 -16.063 1.00 54.53 506 MET A C 1
ATOM 3375 O O . MET A 1 513 ? -44.210 94.107 -15.859 1.00 55.66 506 MET A O 1
ATOM 3380 N N . ALA A 1 514 ? -42.012 93.814 -15.434 1.00 52.26 507 ALA A N 1
ATOM 3381 C CA . ALA A 1 514 ? -41.896 95.002 -14.593 1.00 51.73 507 ALA A CA 1
ATOM 3382 C C . ALA A 1 514 ? -42.278 96.234 -15.411 1.00 54.81 507 ALA A C 1
ATOM 3383 O O . ALA A 1 514 ? -43.144 97.016 -15.011 1.00 56.10 507 ALA A O 1
ATOM 3385 N N . LEU A 1 515 ? -41.654 96.370 -16.573 1.00 56.66 508 LEU A N 1
ATOM 3386 C CA . LEU A 1 515 ? -41.945 97.465 -17.488 1.00 60.65 508 LEU A CA 1
ATOM 3387 C C . LEU A 1 515 ? -43.432 97.565 -17.844 1.00 63.18 508 LEU A C 1
ATOM 3388 O O . LEU A 1 515 ? -44.004 98.651 -17.793 1.00 64.99 508 LEU A O 1
ATOM 3393 N N . LEU A 1 516 ? -44.046 96.430 -18.189 1.00 63.81 509 LEU A N 1
ATOM 3394 C CA . LEU A 1 516 ? -45.457 96.397 -18.582 1.00 66.83 509 LEU A CA 1
ATOM 3395 C C . LEU A 1 516 ? -46.355 96.824 -17.420 1.00 66.20 509 LEU A C 1
ATOM 3396 O O . LEU A 1 516 ? -47.444 97.361 -17.633 1.00 69.00 509 LEU A O 1
ATOM 3401 N N . ALA A 1 517 ? -45.873 96.602 -16.197 1.00 62.93 510 ALA A N 1
ATOM 3402 C CA . ALA A 1 517 ? -46.555 97.055 -14.982 1.00 62.17 510 ALA A CA 1
ATOM 3403 C C . ALA A 1 517 ? -46.150 98.472 -14.567 1.00 62.05 510 ALA A C 1
ATOM 3404 O O . ALA A 1 517 ? -46.546 98.937 -13.497 1.00 61.83 510 ALA A O 1
ATOM 3406 N N . GLY A 1 518 ? -45.357 99.144 -15.404 1.00 63.14 511 GLY A N 1
ATOM 3407 C CA . GLY A 1 518 ? -44.953 100.537 -15.169 1.00 63.74 511 GLY A CA 1
ATOM 3408 C C . GLY A 1 518 ? -43.787 100.771 -14.214 1.00 61.26 511 GLY A C 1
ATOM 3409 O O . GLY A 1 518 ? -43.781 101.754 -13.468 1.00 61.47 511 GLY A O 1
ATOM 3410 N N . PHE A 1 519 ? -42.807 99.866 -14.230 1.00 58.75 512 PHE A N 1
ATOM 3411 C CA . PHE A 1 519 ? -41.561 100.027 -13.469 1.00 56.32 512 PHE A CA 1
ATOM 3412 C C . PHE A 1 519 ? -40.346 99.828 -14.370 1.00 56.11 512 PHE A C 1
ATOM 3413 O O . PHE A 1 519 ? -40.338 98.941 -15.227 1.00 56.33 512 PHE A O 1
ATOM 3421 N N . LYS A 1 520 ? -39.334 100.674 -14.173 1.00 55.85 513 LYS A N 1
ATOM 3422 C CA . LYS A 1 520 ? -38.126 100.682 -15.000 1.00 55.85 513 LYS A CA 1
ATOM 3423 C C . LYS A 1 520 ? -37.257 99.463 -14.761 1.00 52.89 513 LYS A C 1
ATOM 3424 O O . LYS A 1 520 ? -36.641 98.955 -15.690 1.00 53.23 513 LYS A O 1
ATOM 3430 N N . THR A 1 521 ? -37.204 99.008 -13.508 1.00 50.14 514 THR A N 1
ATOM 3431 C CA . THR A 1 521 ? -36.541 97.756 -13.148 1.00 47.63 514 THR A CA 1
ATOM 3432 C C . THR A 1 521 ? -37.448 96.923 -12.248 1.00 45.11 514 THR A C 1
ATOM 3433 O O . THR A 1 521 ? -38.424 97.455 -11.698 1.00 45.81 514 THR A O 1
ATOM 3437 N N . PRO A 1 522 ? -37.142 95.617 -12.099 1.00 42.59 515 PRO A N 1
ATOM 3438 C CA . PRO A 1 522 ? -37.882 94.847 -11.094 1.00 40.59 515 PRO A CA 1
ATOM 3439 C C . PRO A 1 522 ? -37.778 95.478 -9.703 1.00 38.93 515 PRO A C 1
ATOM 3440 O O . PRO A 1 522 ? -36.684 95.838 -9.264 1.00 38.50 515 PRO A O 1
ATOM 3444 N N . ILE A 1 523 ? -38.915 95.606 -9.028 1.00 38.24 516 ILE A N 1
ATOM 3445 C CA . ILE A 1 523 ? -38.970 96.181 -7.684 1.00 37.17 516 ILE A CA 1
ATOM 3446 C C . ILE A 1 523 ? -39.096 95.105 -6.601 1.00 35.70 516 ILE A C 1
ATOM 3447 O O . ILE A 1 523 ? -39.630 94.016 -6.847 1.00 35.69 516 ILE A O 1
ATOM 3452 N N . LEU A 1 524 ? -38.583 95.407 -5.408 1.00 34.74 517 LEU A N 1
ATOM 3453 C CA . LEU A 1 524 ? -38.725 94.521 -4.247 1.00 32.84 517 LEU A CA 1
ATOM 3454 C C . LEU A 1 524 ? -40.188 94.462 -3.815 1.00 33.24 517 LEU A C 1
ATOM 3455 O O . LEU A 1 524 ? -40.876 95.456 -3.917 1.00 34.41 517 LEU A O 1
ATOM 3460 N N . HIS A 1 525 ? -40.670 93.307 -3.352 1.00 32.79 518 HIS A N 1
ATOM 3461 C CA . HIS A 1 525 ? -42.056 93.190 -2.847 1.00 33.65 518 HIS A CA 1
ATOM 3462 C C . HIS A 1 525 ? -42.258 94.152 -1.683 1.00 33.73 518 HIS A C 1
ATOM 3463 O O . HIS A 1 525 ? -41.411 94.241 -0.790 1.00 32.89 518 HIS A O 1
ATOM 3470 N N . GLY A 1 526 ? -43.369 94.879 -1.678 1.00 35.17 519 GLY A N 1
ATOM 3471 C CA . GLY A 1 526 ? -43.675 95.752 -0.539 1.00 35.39 519 GLY A CA 1
ATOM 3472 C C . GLY A 1 526 ? -43.671 95.013 0.799 1.00 33.95 519 GLY A C 1
ATOM 3473 O O . GLY A 1 526 ? -43.207 95.538 1.810 1.00 34.15 519 GLY A O 1
ATOM 3474 N N . LEU A 1 527 ? -44.170 93.787 0.808 1.00 33.54 520 LEU A N 1
ATOM 3475 C CA . LEU A 1 527 ? -44.212 93.012 2.029 1.00 33.50 520 LEU A CA 1
ATOM 3476 C C . LEU A 1 527 ? -42.811 92.583 2.505 1.00 32.19 520 LEU A C 1
ATOM 3477 O O . LEU A 1 527 ? -42.625 92.311 3.686 1.00 31.79 520 LEU A O 1
ATOM 3482 N N . CYS A 1 528 ? -41.841 92.543 1.589 1.00 31.49 521 CYS A N 1
ATOM 3483 C CA . CYS A 1 528 ? -40.461 92.264 1.948 1.00 31.12 521 CYS A CA 1
ATOM 3484 C C . CYS A 1 528 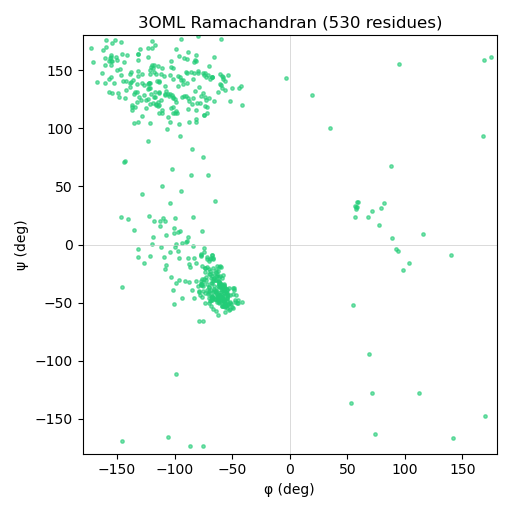? -39.899 93.425 2.761 1.00 31.76 521 CYS A C 1
ATOM 3485 O O . CYS A 1 528 ? -39.296 93.200 3.804 1.00 31.48 521 CYS A O 1
ATOM 3488 N N . THR A 1 529 ? -40.111 94.647 2.261 1.00 32.87 522 THR A N 1
ATOM 3489 C CA . THR A 1 529 ? -39.720 95.881 2.934 1.00 34.17 522 THR A CA 1
ATOM 3490 C C . THR A 1 529 ? -40.410 95.997 4.294 1.00 35.13 522 THR A C 1
ATOM 3491 O O . THR A 1 529 ? -39.820 96.486 5.252 1.00 36.52 522 THR A O 1
ATOM 3495 N N . LEU A 1 530 ? -41.661 95.555 4.380 1.00 35.50 523 LEU A N 1
ATOM 3496 C CA . LEU A 1 530 ? -42.363 95.528 5.658 1.00 35.86 523 LEU A CA 1
ATOM 3497 C C . LEU A 1 530 ? -41.670 94.559 6.619 1.00 34.78 523 LEU A C 1
ATOM 3498 O O . LEU A 1 530 ? -41.539 94.841 7.826 1.00 35.60 523 LEU A O 1
ATOM 3503 N N . GLY A 1 531 ? -41.244 93.418 6.081 1.00 32.83 524 GLY A N 1
ATOM 3504 C CA . GLY A 1 531 ? -40.474 92.454 6.844 1.00 31.95 524 GLY A CA 1
ATOM 3505 C C . GLY A 1 531 ? -39.224 93.057 7.456 1.00 31.47 524 GLY A C 1
ATOM 3506 O O . GLY A 1 531 ? -39.010 92.922 8.662 1.00 32.07 524 GLY A O 1
ATOM 3507 N N . PHE A 1 532 ? -38.393 93.710 6.631 1.00 30.82 525 PHE A N 1
ATOM 3508 C CA . PHE A 1 532 ? -37.176 94.399 7.116 1.00 30.48 525 PHE A CA 1
ATOM 3509 C C . PHE A 1 532 ? -37.527 95.390 8.234 1.00 32.77 525 PHE A C 1
ATOM 3510 O O . PHE A 1 532 ? -36.811 95.507 9.242 1.00 33.33 525 PHE A O 1
ATOM 3518 N N . SER A 1 533 ? -38.628 96.107 8.042 1.00 33.46 526 SER A N 1
ATOM 3519 C CA . SER A 1 533 ? -39.058 97.147 8.988 1.00 35.80 526 SER A CA 1
ATOM 3520 C C . SER A 1 533 ? -39.501 96.579 10.339 1.00 36.46 526 SER A C 1
ATOM 3521 O O . SER A 1 533 ? -39.127 97.103 11.380 1.00 38.14 526 SER A O 1
ATOM 3524 N N . VAL A 1 534 ? -40.287 95.504 10.321 1.00 36.52 527 VAL A N 1
ATOM 3525 C CA . VAL A 1 534 ? -40.723 94.862 11.563 1.00 37.39 527 VAL A CA 1
ATOM 3526 C C . VAL A 1 534 ? -39.531 94.238 12.279 1.00 37.09 527 VAL A C 1
ATOM 3527 O O . VAL A 1 534 ? -39.503 94.177 13.512 1.00 38.88 527 VAL A O 1
ATOM 3531 N N . ARG A 1 535 ? -38.542 93.787 11.512 1.00 34.90 528 ARG A N 1
ATOM 3532 C CA . ARG A 1 535 ? -37.306 93.287 12.106 1.00 34.93 528 ARG A CA 1
ATOM 3533 C C . ARG A 1 535 ? -36.575 94.401 12.860 1.00 35.87 528 ARG A C 1
ATOM 3534 O O . ARG A 1 535 ? -36.071 94.172 13.942 1.00 37.86 528 ARG A O 1
ATOM 3542 N N . ALA A 1 536 ? -36.513 95.598 12.282 1.00 36.05 529 ALA A N 1
ATOM 3543 C CA . ALA A 1 536 ? -35.894 96.741 12.950 1.00 37.25 529 ALA A CA 1
ATOM 3544 C C . ALA A 1 536 ? -36.663 97.066 14.224 1.00 39.21 529 ALA A C 1
ATOM 3545 O O . ALA A 1 536 ? -36.062 97.249 15.285 1.00 40.57 529 ALA A O 1
ATOM 3547 N N . VAL A 1 537 ? -37.990 97.095 14.131 1.00 39.51 530 VAL A N 1
ATOM 3548 C CA . VAL A 1 537 ? -38.834 97.276 15.322 1.00 41.70 530 VAL A CA 1
ATOM 3549 C C . VAL A 1 537 ? -38.563 96.247 16.457 1.00 42.78 530 VAL A C 1
ATOM 3550 O O . VAL A 1 537 ? -38.367 96.631 17.624 1.00 44.98 530 VAL A O 1
ATOM 3554 N N . LEU A 1 538 ? -38.517 94.960 16.106 1.00 41.58 531 LEU A N 1
ATOM 3555 C CA . LEU A 1 538 ? -38.326 93.875 17.086 1.00 42.44 531 LEU A CA 1
ATOM 3556 C C . LEU A 1 538 ? -36.927 93.836 17.733 1.00 42.55 531 LEU A C 1
ATOM 3557 O O . LEU A 1 538 ? -36.811 93.553 18.916 1.00 44.28 531 LEU A O 1
ATOM 3562 N N . ALA A 1 539 ? -35.872 94.107 16.960 1.00 41.54 532 ALA A N 1
ATOM 3563 C CA . ALA A 1 539 ? -34.502 94.129 17.525 1.00 42.24 532 ALA A CA 1
ATOM 3564 C C . ALA A 1 539 ? -34.328 95.332 18.427 1.00 44.79 532 ALA A C 1
ATOM 3565 O O . ALA A 1 539 ? -33.679 95.258 19.473 1.00 46.76 532 ALA A O 1
ATOM 3567 N N . GLN A 1 540 ? -34.950 96.430 18.023 1.00 45.28 533 GLN A N 1
ATOM 3568 C CA . GLN A 1 540 ? -34.800 97.717 18.674 1.00 48.23 533 GLN A CA 1
ATOM 3569 C C . GLN A 1 540 ? -35.671 97.882 19.914 1.00 50.67 533 GLN A C 1
ATOM 3570 O O . GLN A 1 540 ? -35.278 98.584 20.843 1.00 52.69 533 GLN A O 1
ATOM 3576 N N . PHE A 1 541 ? -36.845 97.244 19.926 1.00 50.45 534 PHE A N 1
ATOM 3577 C CA . PHE A 1 541 ? -37.846 97.518 20.964 1.00 53.44 534 PHE A CA 1
ATOM 3578 C C . PHE A 1 541 ? -38.477 96.317 21.645 1.00 54.24 534 PHE A C 1
ATOM 3579 O O . PHE A 1 541 ? -39.249 96.480 22.579 1.00 56.38 534 PHE A O 1
ATOM 3587 N N . ALA A 1 542 ? -38.140 95.112 21.195 1.00 52.66 535 ALA A N 1
ATOM 3588 C CA . ALA A 1 542 ? -38.770 93.919 21.751 1.00 53.79 535 ALA A CA 1
ATOM 3589 C C . ALA A 1 542 ? -37.744 92.828 22.044 1.00 53.82 535 ALA A C 1
ATOM 3590 O O . ALA A 1 542 ? -38.103 91.668 22.292 1.00 53.80 535 ALA A O 1
ATOM 3592 N N . ASP A 1 543 ? -36.464 93.207 22.002 1.00 54.03 536 ASP A N 1
ATOM 3593 C CA . ASP A 1 543 ? -35.349 92.298 22.285 1.00 54.26 536 ASP A CA 1
ATOM 3594 C C . ASP A 1 543 ? -35.368 91.082 21.340 1.00 51.90 536 ASP A C 1
ATOM 3595 O O . ASP A 1 543 ? -34.970 89.970 21.713 1.00 52.39 536 ASP A O 1
ATOM 3600 N N . ASN A 1 544 ? -35.836 91.313 20.111 1.00 48.86 537 ASN A N 1
ATOM 3601 C CA . ASN A 1 544 ? -36.007 90.252 19.121 1.00 47.28 537 ASN A CA 1
ATOM 3602 C C . ASN A 1 544 ? -36.927 89.132 19.601 1.00 47.96 537 ASN A C 1
ATOM 3603 O O . ASN A 1 544 ? -36.774 87.984 19.199 1.00 47.86 537 ASN A O 1
ATOM 3608 N N . ASN A 1 545 ? -37.889 89.475 20.450 1.00 49.68 538 ASN A N 1
ATOM 3609 C CA . ASN A 1 545 ? -38.867 88.515 20.931 1.00 50.66 538 ASN A CA 1
ATOM 3610 C C . ASN A 1 545 ? -40.134 88.619 20.082 1.00 49.63 538 ASN A C 1
ATOM 3611 O O . ASN A 1 545 ? -40.904 89.566 20.233 1.00 50.45 538 ASN A O 1
ATOM 3616 N N . PRO A 1 546 ? -40.341 87.653 19.161 1.00 48.11 539 PRO A N 1
ATOM 3617 C CA . PRO A 1 546 ? -41.536 87.648 18.285 1.00 47.45 539 PRO A CA 1
ATOM 3618 C C . PRO A 1 546 ? -42.873 87.504 19.050 1.00 50.02 539 PRO A C 1
ATOM 3619 O O . PRO A 1 546 ? -43.917 87.952 18.559 1.00 50.16 539 PRO A O 1
ATOM 3623 N N . ALA A 1 547 ? -42.845 86.902 20.238 1.00 51.70 540 ALA A N 1
ATOM 3624 C CA . ALA A 1 547 ? -44.077 86.736 21.002 1.00 54.68 540 ALA A CA 1
ATOM 3625 C C . ALA A 1 547 ? -44.621 88.072 21.521 1.00 55.96 540 ALA A C 1
ATOM 3626 O O . ALA A 1 547 ? -45.764 88.142 21.954 1.00 58.20 540 ALA A O 1
ATOM 3628 N N . LEU A 1 548 ? -43.812 89.131 21.453 1.00 54.52 541 LEU A N 1
ATOM 3629 C CA . LEU A 1 548 ? -44.258 90.462 21.890 1.00 55.67 541 LEU A CA 1
ATOM 3630 C C . LEU A 1 548 ? -44.931 91.256 20.765 1.00 54.08 541 LEU A C 1
ATOM 3631 O O . LEU A 1 548 ? -45.547 92.290 21.003 1.00 55.64 541 LEU A O 1
ATOM 3636 N N . PHE A 1 549 ? -44.815 90.764 19.540 1.00 51.60 542 PHE A N 1
ATOM 3637 C CA . PHE A 1 549 ? -45.450 91.402 18.402 1.00 50.62 542 PHE A CA 1
ATOM 3638 C C . PHE A 1 549 ? -46.957 91.176 18.455 1.00 53.14 542 PHE A C 1
ATOM 3639 O O . PHE A 1 549 ? -47.410 90.037 18.537 1.00 53.43 542 PHE A O 1
ATOM 3647 N N . LYS A 1 550 ? -47.720 92.268 18.423 1.00 54.85 543 LYS A N 1
ATOM 3648 C CA . LYS A 1 550 ? -49.178 92.198 18.377 1.00 58.06 543 LYS A CA 1
ATOM 3649 C C . LYS A 1 550 ? -49.726 92.428 16.963 1.00 56.80 543 LYS A C 1
ATOM 3650 O O . LYS A 1 550 ? -50.536 91.633 16.467 1.00 57.38 543 LYS A O 1
ATOM 3656 N N . ALA A 1 551 ? -49.284 93.514 16.328 1.00 55.44 544 ALA A N 1
ATOM 3657 C CA . ALA A 1 551 ? -49.862 93.956 15.058 1.00 54.97 544 ALA A CA 1
ATOM 3658 C C . ALA A 1 551 ? -48.943 94.897 14.283 1.00 52.70 544 ALA A C 1
ATOM 3659 O O . ALA A 1 551 ? -48.095 95.569 14.861 1.00 52.50 544 ALA A O 1
ATOM 3661 N N . VAL A 1 552 ? -49.121 94.921 12.968 1.00 51.43 545 VAL A N 1
ATOM 3662 C CA . VAL A 1 552 ? -48.462 95.897 12.097 1.00 49.46 545 VAL A CA 1
ATOM 3663 C C . VAL A 1 552 ? -49.482 96.535 11.140 1.00 51.16 545 VAL A C 1
ATOM 3664 O O . VAL A 1 552 ? -50.449 95.884 10.728 1.00 52.18 545 VAL A O 1
ATOM 3668 N N . LYS A 1 553 ? -49.280 97.818 10.843 1.00 51.67 546 LYS A N 1
ATOM 3669 C CA . LYS A 1 553 ? -50.072 98.542 9.844 1.00 53.39 546 LYS A CA 1
ATOM 3670 C C . LYS A 1 553 ? -49.147 99.412 9.000 1.00 52.35 546 LYS A C 1
ATOM 3671 O O . LYS A 1 553 ? -48.236 100.039 9.528 1.00 52.20 546 LYS A O 1
ATOM 3677 N N . VAL A 1 554 ? -49.407 99.460 7.694 1.00 52.55 547 VAL A N 1
ATOM 3678 C CA . VAL A 1 554 ? -48.480 100.039 6.732 1.00 51.12 547 VAL A CA 1
ATOM 3679 C C . VAL A 1 554 ? -49.209 100.585 5.493 1.00 52.94 547 VAL A C 1
ATOM 3680 O O . VAL A 1 554 ? -50.162 99.974 4.987 1.00 53.79 547 VAL A O 1
ATOM 3684 N N . ARG A 1 555 ? -48.773 101.755 5.026 1.00 53.64 548 ARG A N 1
ATOM 3685 C CA . ARG A 1 555 ? -49.007 102.153 3.647 1.00 54.23 548 ARG A CA 1
ATOM 3686 C C . ARG A 1 555 ? -47.710 101.925 2.874 1.00 51.41 548 ARG A C 1
ATOM 3687 O O . ARG A 1 555 ? -46.645 102.383 3.300 1.00 50.42 548 ARG A O 1
ATOM 3695 N N . PHE A 1 556 ? -47.797 101.188 1.764 1.00 50.39 549 PHE A N 1
ATOM 3696 C CA . PHE A 1 556 ? -46.686 101.060 0.808 1.00 47.63 549 PHE 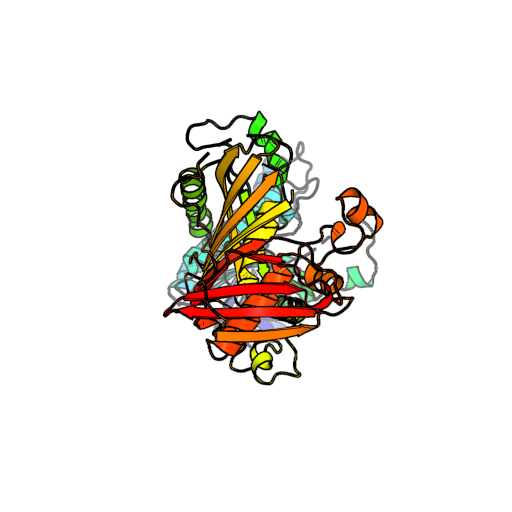A CA 1
ATOM 3697 C C . PHE A 1 556 ? -46.738 102.297 -0.068 1.00 49.44 549 PHE A C 1
ATOM 3698 O O . PHE A 1 556 ? -47.706 102.504 -0.798 1.00 51.47 549 PHE A O 1
ATOM 3706 N N . SER A 1 557 ? -45.700 103.118 0.009 1.00 48.89 550 SER A N 1
ATOM 3707 C CA . SER A 1 557 ? -45.754 104.463 -0.554 1.00 51.16 550 SER A CA 1
ATOM 3708 C C . SER A 1 557 ? -44.743 104.736 -1.661 1.00 50.42 550 SER A C 1
ATOM 3709 O O . SER A 1 557 ? -44.627 105.866 -2.115 1.00 52.87 550 SER A O 1
ATOM 3712 N N . GLY A 1 558 ? -44.025 103.706 -2.095 1.00 47.73 551 GLY A N 1
ATOM 3713 C CA . GLY A 1 558 ? -43.012 103.861 -3.135 1.00 46.65 551 GLY A CA 1
ATOM 3714 C C . GLY A 1 558 ? -42.241 102.572 -3.374 1.00 43.84 551 GLY A C 1
ATOM 3715 O O . GLY A 1 558 ? -42.257 101.669 -2.532 1.00 41.17 551 GLY A O 1
ATOM 3716 N N . PRO A 1 559 ?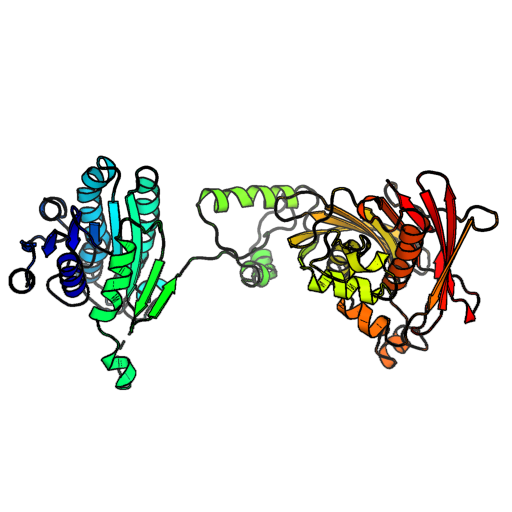 -41.567 102.480 -4.536 1.00 43.68 552 PRO A N 1
ATOM 3717 C CA . PRO A 1 559 ? -40.812 101.301 -4.945 1.00 41.24 552 PRO A CA 1
ATOM 3718 C C . PRO A 1 559 ? -39.386 101.280 -4.360 1.00 39.91 552 PRO A C 1
ATOM 3719 O O . PRO A 1 559 ? -38.735 102.330 -4.237 1.00 40.71 552 PRO A O 1
ATOM 3723 N N . VAL A 1 560 ? -38.937 100.079 -4.001 1.00 37.36 553 VAL A N 1
ATOM 3724 C CA . VAL A 1 560 ? -37.557 99.801 -3.576 1.00 35.71 553 VAL A CA 1
ATOM 3725 C C . VAL A 1 560 ? -36.961 98.897 -4.657 1.00 34.74 553 VAL A C 1
ATOM 3726 O O . VAL A 1 560 ? -37.659 98.020 -5.174 1.00 33.93 553 VAL A O 1
ATOM 3730 N N . ILE A 1 561 ? -35.698 99.122 -5.010 1.00 34.85 554 ILE A N 1
ATOM 3731 C CA . ILE A 1 561 ? -34.992 98.267 -5.976 1.00 35.09 554 ILE A CA 1
ATOM 3732 C C . ILE A 1 561 ? -34.020 97.378 -5.184 1.00 33.27 554 ILE A C 1
ATOM 3733 O O . ILE A 1 561 ? -33.251 97.897 -4.369 1.00 32.61 554 ILE A O 1
ATOM 3738 N N . PRO A 1 562 ? -34.067 96.039 -5.399 1.00 31.53 555 PRO A N 1
ATOM 3739 C CA . PRO A 1 562 ? -33.127 95.155 -4.705 1.00 29.86 555 PRO A CA 1
ATOM 3740 C C . PRO A 1 562 ? -31.698 95.660 -4.849 1.00 30.32 555 PRO A C 1
ATOM 3741 O O . PRO A 1 562 ? -31.287 96.072 -5.945 1.00 31.35 555 PRO A O 1
ATOM 3745 N N . GLY A 1 563 ? -30.959 95.668 -3.744 1.00 29.52 556 GLY A N 1
ATOM 3746 C CA . GLY A 1 563 ? -29.603 96.192 -3.741 1.00 30.09 556 GLY A CA 1
ATOM 3747 C C . GLY A 1 563 ? -29.564 97.561 -3.095 1.00 31.22 556 GLY A C 1
ATOM 3748 O O . GLY A 1 563 ? -28.506 98.049 -2.710 1.00 31.52 556 GLY A O 1
ATOM 3749 N N . GLN A 1 564 ? -30.725 98.182 -2.957 1.00 31.26 557 GLN A N 1
ATOM 3750 C CA . GLN A 1 564 ? -30.780 99.496 -2.327 1.00 32.69 557 GLN A CA 1
ATOM 3751 C C . GLN A 1 564 ? -30.766 99.355 -0.827 1.00 32.18 557 GLN A C 1
ATOM 3752 O O . GLN A 1 564 ? -31.040 98.256 -0.272 1.00 30.23 557 GLN A O 1
ATOM 3758 N N . THR A 1 565 ? -30.466 100.474 -0.172 1.00 33.63 558 THR A N 1
ATOM 3759 C CA . THR A 1 565 ? -30.291 100.518 1.270 1.00 33.47 558 THR A CA 1
ATOM 3760 C C . THR A 1 565 ? -31.507 101.140 1.928 1.00 34.07 558 THR A C 1
ATOM 3761 O O . THR A 1 565 ? -31.931 102.216 1.532 1.00 36.21 558 THR A O 1
ATOM 3765 N N . LEU A 1 566 ? -32.058 100.468 2.938 1.00 32.57 559 LEU A N 1
ATOM 3766 C CA . LEU A 1 566 ? -33.196 100.972 3.701 1.00 33.02 559 LEU A CA 1
ATOM 3767 C C . LEU A 1 566 ? -32.763 101.555 5.055 1.00 34.70 559 LEU A C 1
ATOM 3768 O O . LEU A 1 566 ? -31.867 101.036 5.703 1.00 34.14 559 LEU A O 1
ATOM 3773 N N . ARG A 1 567 ? -33.413 102.634 5.477 1.00 37.15 560 ARG A N 1
ATOM 3774 C CA . ARG A 1 567 ? -33.341 103.081 6.867 1.00 39.36 560 ARG A CA 1
ATOM 3775 C C . ARG A 1 567 ? -34.740 103.087 7.474 1.00 40.23 560 ARG A C 1
ATOM 3776 O O . ARG A 1 567 ? -35.688 103.647 6.889 1.00 41.04 560 ARG A O 1
ATOM 3784 N N . VAL A 1 568 ? -34.874 102.470 8.643 1.00 39.62 561 VAL A N 1
ATOM 3785 C CA . VAL A 1 568 ? -36.153 102.484 9.341 1.00 40.44 561 VAL A CA 1
ATOM 3786 C C . VAL A 1 568 ? -36.072 103.483 10.492 1.00 43.57 561 VAL A C 1
ATOM 3787 O O . VAL A 1 568 ? -35.230 103.324 11.392 1.00 44.33 561 VAL A O 1
ATOM 3791 N N . ASP A 1 569 ? -36.904 104.531 10.426 1.00 45.24 562 ASP A N 1
ATOM 3792 C CA . ASP A 1 569 ? -37.031 105.539 11.499 1.00 48.01 562 ASP A CA 1
ATOM 3793 C C . ASP A 1 569 ? -38.081 105.103 12.521 1.00 48.57 562 ASP A C 1
ATOM 3794 O O . ASP A 1 569 ? -39.219 104.812 12.159 1.00 47.57 562 ASP A O 1
ATOM 3799 N N . LEU A 1 570 ? -37.713 105.064 13.797 1.00 50.25 563 LEU A N 1
ATOM 3800 C CA . LEU A 1 570 ? -38.638 104.555 14.804 1.00 51.47 563 LEU A CA 1
ATOM 3801 C C . LEU A 1 570 ? -38.930 105.573 15.917 1.00 55.68 563 LEU A C 1
ATOM 3802 O O . LEU A 1 570 ? -38.025 106.271 16.385 1.00 56.83 563 LEU A O 1
ATOM 3807 N N . TRP A 1 571 ? -40.200 105.642 16.322 1.00 57.57 564 TRP A N 1
ATOM 3808 C CA . TRP A 1 571 ? -40.640 106.463 17.457 1.00 61.96 564 TRP A CA 1
ATOM 3809 C C . TRP A 1 571 ? -41.349 105.575 18.479 1.00 62.66 564 TRP A C 1
ATOM 3810 O O . TRP A 1 571 ? -42.299 104.872 18.144 1.00 61.89 564 TRP A O 1
ATOM 3821 N N . LYS A 1 572 ? -40.883 105.604 19.720 1.00 64.86 565 LYS A N 1
ATOM 3822 C CA . LYS A 1 572 ? -41.512 104.838 20.785 1.00 66.66 565 LYS A CA 1
ATOM 3823 C C . LYS A 1 572 ? -42.562 105.681 21.500 1.00 71.19 565 LYS A C 1
ATOM 3824 O O . LYS A 1 572 ? -42.274 106.797 21.955 1.00 74.09 565 LYS A O 1
ATOM 3830 N N . GLN A 1 573 ? -43.770 105.129 21.601 1.00 72.10 566 GLN A N 1
ATOM 3831 C CA . GLN A 1 573 ? -44.879 105.784 22.278 1.00 76.59 566 GLN A CA 1
ATOM 3832 C C . GLN A 1 573 ? -45.743 104.779 23.033 1.00 77.51 566 GLN A C 1
ATOM 3833 O O . GLN A 1 573 ? -46.868 104.495 22.629 1.00 78.17 566 GLN A O 1
ATOM 3839 N N . GLY A 1 574 ? -45.212 104.254 24.138 1.00 78.28 567 GLY A N 1
ATOM 3840 C CA . GLY A 1 574 ? -45.887 103.213 24.916 1.00 78.73 567 GLY A CA 1
ATOM 3841 C C . GLY A 1 574 ? -45.886 101.880 24.185 1.00 74.94 567 GLY A C 1
ATOM 3842 O O . GLY A 1 574 ? -44.840 101.405 23.747 1.00 71.17 567 GLY A O 1
ATOM 3843 N N . THR A 1 575 ? -47.077 101.292 24.059 1.00 75.56 568 THR A N 1
ATOM 3844 C CA . THR A 1 575 ? -47.318 100.031 23.341 1.00 72.76 568 THR A CA 1
ATOM 3845 C C . THR A 1 575 ? -46.964 100.119 21.848 1.00 68.92 568 THR A C 1
ATOM 3846 O O . THR A 1 575 ? -46.619 99.122 21.224 1.00 65.72 568 THR A O 1
ATOM 3850 N N . ARG A 1 576 ? -47.066 101.319 21.286 1.00 69.41 569 ARG A N 1
ATOM 3851 C CA . ARG A 1 576 ? -47.005 101.499 19.842 1.00 66.48 569 ARG A CA 1
ATOM 3852 C C . ARG A 1 576 ? -45.645 102.021 19.368 1.00 63.90 569 ARG A C 1
ATOM 3853 O O . ARG A 1 576 ? -45.146 103.025 19.879 1.00 65.89 569 ARG A O 1
ATOM 3861 N N . ILE A 1 577 ? -45.049 101.344 18.392 1.00 60.16 570 ILE A N 1
ATOM 3862 C CA . ILE A 1 577 ? -43.844 101.874 17.745 1.00 58.02 570 ILE A CA 1
ATOM 3863 C C . ILE A 1 577 ? -44.226 102.419 16.380 1.00 57.21 570 ILE A C 1
ATOM 3864 O O . ILE A 1 577 ? -44.480 101.652 15.440 1.00 55.40 570 ILE A O 1
ATOM 3869 N N . ASN A 1 578 ? -44.279 103.739 16.259 1.00 58.90 571 ASN A N 1
ATOM 3870 C CA . ASN A 1 578 ? -44.438 104.319 14.936 1.00 58.55 571 ASN A CA 1
ATOM 3871 C C . ASN A 1 578 ? -43.128 104.184 14.167 1.00 55.86 571 ASN A C 1
ATOM 3872 O O . ASN A 1 578 ? -42.035 104.192 14.759 1.00 55.80 571 ASN A O 1
ATOM 3877 N N . PHE A 1 579 ? -43.243 104.028 12.858 1.00 53.78 572 PHE A N 1
ATOM 3878 C CA . PHE A 1 579 ? -42.070 103.924 12.015 1.00 51.36 572 PHE A CA 1
ATOM 3879 C C . PHE A 1 579 ? -42.358 104.351 10.591 1.00 51.44 572 PHE A C 1
ATOM 3880 O O . PHE A 1 579 ? -43.514 104.438 10.167 1.00 52.37 572 PHE A O 1
ATOM 3888 N N . ARG A 1 580 ? -41.283 104.647 9.877 1.00 50.66 573 ARG A N 1
ATOM 3889 C CA . ARG A 1 580 ? -41.327 104.899 8.447 1.00 50.64 573 ARG A CA 1
ATOM 3890 C C . ARG A 1 580 ? -40.040 104.320 7.889 1.00 47.86 573 ARG A C 1
ATOM 3891 O O . ARG A 1 580 ? -39.069 104.145 8.628 1.00 47.69 573 ARG A O 1
ATOM 3899 N N . THR A 1 581 ? -40.050 104.006 6.601 1.00 46.70 574 THR A N 1
ATOM 3900 C CA . THR A 1 581 ? -38.919 103.372 5.931 1.00 44.22 574 THR A CA 1
ATOM 3901 C C . THR A 1 581 ? -38.545 104.200 4.696 1.00 44.77 574 THR A C 1
ATOM 3902 O O . THR A 1 581 ? -39.405 104.539 3.872 1.00 45.93 574 THR A O 1
ATOM 3906 N N . VAL A 1 582 ? -37.259 104.539 4.605 1.00 44.30 575 VAL A N 1
ATOM 3907 C CA . VAL A 1 582 ? -36.719 105.400 3.558 1.00 45.07 575 VAL A CA 1
ATOM 3908 C C . VAL A 1 582 ? -35.643 104.620 2.821 1.00 43.05 575 VAL A C 1
ATOM 3909 O O . VAL A 1 582 ? -34.876 103.880 3.441 1.00 42.50 575 VAL A O 1
ATOM 3913 N N . VAL A 1 583 ? -35.609 104.744 1.500 1.00 42.73 576 VAL A N 1
ATOM 3914 C CA . VAL A 1 583 ? -34.470 104.270 0.714 1.00 41.31 576 VAL A CA 1
ATOM 3915 C C . VAL A 1 583 ? -33.378 105.325 0.892 1.00 43.75 576 VAL A C 1
ATOM 3916 O O . VAL A 1 583 ? -33.593 106.489 0.556 1.00 46.11 576 VAL A O 1
ATOM 3920 N N . VAL A 1 584 ? -32.211 104.933 1.401 1.00 43.29 577 VAL A N 1
ATOM 3921 C CA . VAL A 1 584 ? -31.163 105.925 1.684 1.00 45.45 577 VAL A CA 1
ATOM 3922 C C . VAL A 1 584 ? -30.657 106.626 0.423 1.00 47.86 577 VAL A C 1
ATOM 3923 O O . VAL A 1 584 ? -30.485 107.846 0.440 1.00 51.05 577 VAL A O 1
ATOM 3927 N N . GLU A 1 585 ? -30.446 105.900 -0.679 1.00 47.50 578 GLU A N 1
ATOM 3928 C CA . GLU A 1 585 ? -29.765 106.535 -1.833 1.00 50.37 578 GLU A CA 1
ATOM 3929 C C . GLU A 1 585 ? -30.557 107.636 -2.589 1.00 52.97 578 GLU A C 1
ATOM 3930 O O . GLU A 1 585 ? -29.960 108.530 -3.193 1.00 55.50 578 GLU A O 1
ATOM 3936 N N . THR A 1 586 ? -31.889 107.570 -2.511 1.00 52.53 579 THR A N 1
ATOM 3937 C CA . THR A 1 586 ? -32.760 108.516 -3.194 1.00 55.02 579 THR A CA 1
ATOM 3938 C C . THR A 1 586 ? -33.330 109.541 -2.221 1.00 56.73 579 THR A C 1
ATOM 3939 O O . THR A 1 586 ? -33.641 110.662 -2.617 1.00 60.38 579 THR A O 1
ATOM 3943 N N . GLY A 1 587 ? -33.475 109.150 -0.957 1.00 54.69 580 GLY A N 1
ATOM 3944 C CA . GLY A 1 587 ? -34.109 109.994 0.044 1.00 56.19 580 GLY A CA 1
ATOM 3945 C C . GLY A 1 587 ? -35.618 109.812 0.125 1.00 56.02 580 GLY A C 1
ATOM 3946 O O . GLY A 1 587 ? -36.289 110.517 0.880 1.00 57.86 580 GLY A O 1
ATOM 3947 N N . LYS A 1 588 ? -36.155 108.848 -0.620 1.00 53.60 581 LYS A N 1
ATOM 3948 C CA . LYS A 1 588 ? -37.608 108.712 -0.770 1.00 53.69 581 LYS A CA 1
ATOM 3949 C C . LYS A 1 588 ? -38.265 107.766 0.247 1.00 51.28 581 LYS A C 1
ATOM 3950 O O . LYS A 1 588 ? -37.713 106.713 0.600 1.00 48.50 581 LYS A O 1
ATOM 3956 N N . GLU A 1 589 ? -39.452 108.152 0.704 1.00 52.27 582 GLU A N 1
ATOM 3957 C CA . GLU A 1 589 ? -40.209 107.353 1.664 1.00 50.88 582 GLU A CA 1
ATOM 3958 C C . GLU A 1 589 ? -40.918 106.183 0.955 1.00 48.51 582 GLU A C 1
ATOM 3959 O O . GLU A 1 589 ? -41.505 106.363 -0.119 1.00 49.72 582 GLU A O 1
ATOM 3965 N N . VAL A 1 590 ? -40.852 104.988 1.541 1.00 45.38 583 VAL A N 1
ATOM 3966 C CA . VAL A 1 590 ? -41.412 103.789 0.882 1.00 43.04 583 VAL A CA 1
ATOM 3967 C C . VAL A 1 590 ? -42.409 103.002 1.749 1.00 42.45 583 VAL A C 1
ATOM 3968 O O . VAL A 1 590 ? -43.185 102.167 1.234 1.00 41.40 583 VAL A O 1
ATOM 3972 N N . ILE A 1 591 ? -42.383 103.295 3.053 1.00 42.39 584 ILE A N 1
ATOM 3973 C CA . ILE A 1 591 ? -43.397 102.856 4.001 1.00 42.42 584 ILE A CA 1
ATOM 3974 C C . ILE A 1 591 ? -43.776 104.079 4.821 1.00 45.79 584 ILE A C 1
ATOM 3975 O O . ILE A 1 591 ? -42.911 104.704 5.443 1.00 46.25 584 ILE A O 1
ATOM 3980 N N . SER A 1 592 ? -45.066 104.418 4.805 1.00 47.83 585 SER A N 1
ATOM 3981 C CA . SER A 1 592 ? -45.571 105.609 5.465 1.00 51.50 585 SER A CA 1
ATOM 3982 C C . SER A 1 592 ? -46.800 105.284 6.318 1.00 52.89 585 SER A C 1
ATOM 3983 O O . SER A 1 592 ? -47.424 104.222 6.149 1.00 51.62 585 SER A O 1
ATOM 3986 N N . GLY A 1 593 ? -47.137 106.213 7.220 1.00 55.96 586 GLY A N 1
ATOM 3987 C CA . GLY A 1 593 ? -48.331 106.133 8.074 1.00 57.85 586 GLY A CA 1
ATOM 3988 C C . GLY A 1 593 ? -48.387 104.864 8.906 1.00 56.28 586 GLY A C 1
ATOM 3989 O O . GLY A 1 593 ? -49.475 104.347 9.196 1.00 56.92 586 GLY A O 1
ATOM 3990 N N . ALA A 1 594 ? -47.213 104.380 9.313 1.00 53.99 587 ALA A N 1
ATOM 3991 C CA . ALA A 1 594 ? -47.068 102.997 9.767 1.00 52.15 587 ALA A CA 1
ATOM 3992 C C . ALA A 1 594 ? -46.696 102.824 11.244 1.00 53.05 587 ALA A C 1
ATOM 3993 O O . ALA A 1 594 ? -46.083 103.708 11.857 1.00 54.18 587 ALA A O 1
ATOM 3995 N N . TYR A 1 595 ? -47.088 101.676 11.801 1.00 52.80 588 TYR A N 1
ATOM 3996 C CA . TYR A 1 595 ? -46.786 101.328 13.185 1.00 53.89 588 TYR A CA 1
ATOM 3997 C C . TYR A 1 595 ? -46.774 99.823 13.441 1.00 52.31 588 TYR A C 1
ATOM 3998 O O . TYR A 1 595 ? -47.361 99.042 12.681 1.00 51.62 588 TYR A O 1
ATOM 4007 N N . VAL A 1 596 ? -46.085 99.436 14.514 1.00 52.08 589 VAL A N 1
ATOM 4008 C CA . VAL A 1 596 ? -46.181 98.109 15.096 1.00 51.36 589 VAL A CA 1
ATOM 4009 C C . VAL A 1 596 ? -46.737 98.262 16.512 1.00 54.99 589 VAL A C 1
ATOM 4010 O O . VAL A 1 596 ? -46.246 99.096 17.290 1.00 56.09 589 VAL A O 1
ATOM 4014 N N . ASP A 1 597 ? -47.759 97.468 16.843 1.00 56.56 590 ASP A N 1
ATOM 4015 C CA . ASP A 1 597 ? -48.197 97.328 18.231 1.00 60.22 590 ASP A CA 1
ATOM 4016 C C . ASP A 1 597 ? -47.451 96.176 18.898 1.00 59.68 590 ASP A C 1
ATOM 4017 O O . ASP A 1 597 ? -47.400 95.063 18.358 1.00 58.02 590 ASP A O 1
ATOM 4022 N N . LEU A 1 598 ? -46.856 96.451 20.056 1.00 61.45 591 LEU A N 1
ATOM 4023 C CA . LEU A 1 598 ? -46.207 95.407 20.847 1.00 62.06 591 LEU A CA 1
ATOM 4024 C C . LEU A 1 598 ? -47.152 94.967 21.951 1.00 66.26 591 LEU A C 1
ATOM 4025 O O . LEU A 1 598 ? -48.175 95.614 22.186 1.00 69.11 591 LEU A O 1
ATOM 4030 N N . LYS A 1 599 ? -46.822 93.866 22.623 1.00 67.50 592 LYS A N 1
ATOM 4031 C CA . LYS A 1 599 ? -47.649 93.370 23.734 1.00 71.60 592 LYS A CA 1
ATOM 4032 C C . LYS A 1 599 ? -47.283 94.054 25.053 1.00 74.45 592 LYS A C 1
ATOM 4033 O O . LYS A 1 599 ? -46.305 94.808 25.122 1.00 73.67 592 LYS A O 1
#

Foldseek 3Di:
DADAPAEEEFEPCLDFLNVLLQQVNFVRHYEYEALCQVVSQVVSVVVPGHYDYHPDALLQQLVRQCVYELDDADADFAAPVPQDPCNLPVRLCRQANSLLNNCVNNQVVQQVVLAAFYEHEAEVCLVPNDGRGVSRNVRRVSSLVVQQVQLVVRQVSHHAYEYEYEDPDDDPPLQVVLQGSNLRSVVSVVSGDPVDPDHSWYWYDGSNDIDTDADWAAPADDQDQAPVDDHDPVSCVVCVCRRPDCVRIGGDDDPVVVVVVVVVVNVVCHVPTNLKFKDKDWDALVLQQLQLVLLPQDVVDVLSVLSHPCPPPNNDHLVLLVLVVVVCRPPVDPNADFFKKKKFFDDDDDRTAMKMKMKHFDDWAADPQKIKTKMWMWIAGPVGHTTMIIITIHIGGRPDDPPRDDFAADDPDAFPDKDKDFFAQCSQVSNCVSPPVQCLQPPCVSVVVVPHNHRFHDLSSVVSNQVCCVCVVPVVVRSVFWGMKIWTQDDTHRGRFMKMKGWHDDPQKIDIWIAGVVVRDTGIGSIITGTD

Secondary structure (DSSP, 8-state):
---TT-EEEETTTTSHHHHHHHHHHHHTT-EEEE--HHHHHHHHHHTT--EEE----GGGHHHHH--EE----------STT--HHHHHHHIIIIIIHHHHHHHHHHHHHHTTT-EEEEEE--HHHHH--TT-HHHHHHHHHHHHHHHHHHHHHGGGTEEEEEEEE---PPPHHHHTT--GGGTHHHHHHTTSTT----S-EEEEETTEEEEE---B-----SSSSTTS---HHHHHHTHHHHT--TT-B--SSHHHHHHHHHHHHHHHHSS-TT-EEEEEEE-HHHHHHHHHHTT--TTSGGGHHHH-TTSTT----GGGGGHHHHHHHHHS---EEEEEEEEE-S---SSEEEEEEEEEEEEEE-SS-EEEEEEEEEE-SS--EEEEEEEEEEE---PPTTSPPP-PPPSS--SEEEEEEPPTTHHHHHGGGS---GGGT-HHHHHHTT-SSPPPPHHHHHHHHHHHHHHHHSTT-GGGEEEEEEEE-S---TTPEEEEEEEEETTEEEEEEEETTT--EEEEEEEEEE-

Radius of gyration: 33.3 Å; Cα contacts (8 Å, |Δi|>4): 1114; chains: 1; bounding box: 58×101×47 Å

GO terms:
  GO:0080023 (2E)-enoyl-CoA hydratase activity (F, IDA)
  GO:0106386 (3R)-3-hydroxyacyl-CoA dehydrogenase (NAD+) activity (F, IDA)
  GO:0005777 peroxisome (C, IC)
  GO:0033540 fatty acid beta-oxidation using acyl-CoA oxidase (P, IC)

Organism: Drosophila melanogaster (NCBI:txid7227)

Sequence (532 aa):
LRYDGRVAVVTGAGAGLGREYALLFAERGAKVVVNAADIVVDEIRKAGGEAVADYNSVIDGAKVIEILVNNAGILRDRSLVKTSEQDWNLVNDVHLKGSFKCTQAAFPYMKKQNYGRIIMTSSNSGIYGNFGQVNYTAAKMGLIGLANTVAIEGARNNVLCNVIVPTEGILPDILFNELKPKLIAPVVAYLCHESCEDNGSYIESAAGWATKLHMVRGKGAVLRPSLDDPVTIEYVKDVWSNVTDMSKAKHLGAIAEASGTLLEVLEKLKEGGGDAIEDAFEFNSKELITYALGIGASVKNAKDMRFLYENDADFAAIPTFFVLPGLLLQMSTDKILHGEQYLEIVDDLPTSGTLLTNGKVFDVMDKGSGAVVVTNSESFDESGRLLVRNQSTTFIVGDPIAGVVPLQPAPNRQPDATVQYTTSEDQAALYRLSGDKNPLHIDPQMALLAGFKTPILHGLCTLGFSVRAVLAQFADNNPALFKAVKVRFSGPVIPGQTLRVDLWKQGTRINFRTVVVETGKEVISGAYVDLK